Protein AF-A0AAD7UBS3-F1 (afdb_monomer)

Secondary structure (DSSP, 8-state):
------HHHHHHHHT-SSHHHHHHHHHHHHHHHHH--TTTHHHHHHHHHHHHHHHTHHHHHHHGGG---TTS---PPPHHHHHHHHHHHHHHHTT-HHHHHHHHHHHHHHHHHHHHHHHHHT----HHHHHHHHHHHHHHHTT-S--TTS-HHHHHHHHH-TTS-HHHHHHHHHHHHHHHHTTPPPPHHHHHHHHHHHHH-TTTHHHHHHHHHHHHHH--GGGTTSHHHHHHHHHHHHHHHHHHHHHHHHTTT-HHHHHHHHHHHHHHHHTSTTTSSTT-HHHHHHHHHHHHHHHHHHHHHHHTTTS--HHHHHHHHHHHHHHHHHHHHHH---SS--S--HHHHS-HHHHHHHHHHHHHHHHHHHHHHHHHHHHT---HHHHHHHHHHHHHHHHHHHHH--TT-TTSHHHHHHHHHHHHHHHHHHHTS--TTTTS-------------------

Solvent-accessible surface area (backbone atoms only — not comparable to full-atom values): 25140 Å² total; per-residue (Å²): 136,84,77,84,75,48,70,70,62,38,54,55,22,58,74,37,98,44,69,70,43,28,44,51,17,38,52,46,44,41,53,46,55,75,69,42,51,87,82,54,32,39,60,51,25,39,55,50,34,53,53,42,60,75,58,48,52,57,38,50,57,48,40,63,64,79,75,65,60,94,86,77,69,72,73,70,69,52,73,61,37,50,34,49,45,53,36,51,26,55,26,22,71,39,80,23,9,44,67,42,22,76,46,44,37,54,29,38,24,49,50,46,51,48,43,49,52,39,40,75,73,69,44,92,62,63,57,67,58,48,31,52,33,34,48,23,46,49,33,22,49,80,40,45,96,77,72,83,56,50,62,63,61,55,35,32,48,48,51,29,43,83,85,52,57,68,68,41,31,49,35,29,41,52,39,42,40,55,39,36,75,70,70,49,75,71,54,50,69,32,49,53,42,30,50,53,32,30,73,72,34,80,91,57,18,64,70,39,48,54,42,50,51,53,35,58,78,63,66,55,80,82,72,58,84,42,70,63,50,46,50,33,53,47,53,50,48,51,49,54,62,62,42,30,65,57,29,48,69,50,28,81,80,34,68,68,43,31,54,49,25,48,54,52,46,39,58,49,41,71,63,52,62,58,38,73,37,99,69,33,56,69,56,37,52,50,40,41,48,28,20,54,51,26,32,53,34,44,55,51,35,64,78,28,51,86,65,50,52,72,68,42,52,54,48,34,51,49,22,43,53,32,52,42,39,47,50,50,44,53,58,60,69,93,81,78,79,96,73,73,52,46,60,79,54,38,56,71,70,39,54,52,48,38,50,51,19,52,50,52,30,44,51,38,37,52,51,44,48,55,47,47,63,72,67,69,62,83,33,67,58,55,51,52,48,40,50,51,35,50,55,38,46,54,55,46,32,79,76,74,46,60,95,84,44,84,84,22,57,57,52,53,48,59,75,40,44,68,60,52,50,52,54,57,50,55,74,69,46,78,76,91,67,74,88,59,85,77,89,71,87,74,79,79,81,84,73,86,78,86,77,90,83,90,135

Sequence (455 aa):
MASSSSLASVIAYFDGPSDERRVAGLLLAARYLEGAGAEEAPQAAASFAQALVGSKFLERLLGSSSSFDEEEASWELSDAQRAGVSVATQLARLDGGAAISAVALRPVAGAVEAAFDARARGDDANLDDLAACLDCVLALQSGVPDVAHVHSGVLARLAADLELPEAVWTSAVEVLGAVVARGLVLGPRDVDALVAAARSALSRELPLLEIVAATFVRRTRAELASTEAQASRRAAYDAVAESIPRLLLRGGTSETARDTALRLAVVVARSGDWLARKSGAPLRLVARIAAAEARLALDEALALLDDPVDRLERRVSLCLGFLETVVDALVADDDDDAETTLAAAASPDVLLDVKAALSDASEAALAFVSEVRQSHVDSNAALDLCRDCFRFLGRVALDFDDDGHPDSIHARLANLQPFVADLMARDRRPTQDDDVPRSTTVREIDLPDSDDEDE

Nearest PDB structures (foldseek):
  1qbk-assembly1_B  TM=4.142E-01  e=6.560E-03  Homo sapiens
  3w3y-assembly1_A  TM=2.717E-01  e=1.144E-03  Saccharomyces cerevisiae S288C
  7zit-assembly1_B  TM=1.929E-01  e=3.809E-01  Homo sapiens

InterPro domains:
  IPR008709 Neurochondrin [PF05536] (18-376)

Mean predicted aligned error: 13.93 Å

Organism: NCBI:txid2483200

Foldseek 3Di:
DDPPQDLVNLLVQCVDPDLVSNLVSLVSLLVNLVPDDPVVNLVSLLSNLVSCLVSLSLLCLLQVLPPDPPPDDDLDRDPSNLSSLSSLLSSLQSPSQQSSLVRNLQSLLVSLVVLLVCVVVVHDRPLVSNLSSLSSNLSNCVRDLDQCRHPLLSLLLLCLDPPRDPSNNVSSLSSNQVSLVSQDADALVSLVSLLVSLVVDVVSNLSSLSSLLSNLLRPDPVVPPDPSVVVSSVSSLVSLLVQLVVLVVVCVPPVSSNLSSLVSLLSNLLVLVLLLDDALVSVLVLLQVLLVQLLVLLVVCLVVLQDRDPSSLSSNLSSLSSLLSNLCQQQVDDDDDDDDRSVRSHDPVSVVSNLVSLVSSLVSLLVSLVSCVVVVRPDPSSLSSNVSSCVSLVSCQVRPWDPPDCPTSVVSVVVCVVVVVVSVVVVPDDPPPPPPDPDDDPDDDDDDDDDDDDD

pLDDT: mean 74.32, std 15.67, range [26.28, 92.06]

Radius of gyration: 27.89 Å; Cα contacts (8 Å, |Δi|>4): 534; chains: 1; bounding box: 74×49×83 Å

Structure (mmCIF, N/CA/C/O backbone):
data_AF-A0AAD7UBS3-F1
#
_entry.id   AF-A0AAD7UBS3-F1
#
loop_
_atom_site.group_PDB
_atom_site.id
_atom_site.type_symbol
_atom_site.label_atom_id
_atom_site.label_alt_id
_atom_site.label_comp_id
_atom_site.label_asym_id
_atom_site.label_entity_id
_atom_site.label_seq_id
_atom_site.pdbx_PDB_ins_code
_atom_site.Cartn_x
_atom_site.Cartn_y
_atom_site.Cartn_z
_atom_site.occupancy
_atom_site.B_iso_or_equiv
_atom_site.auth_seq_id
_atom_site.auth_comp_id
_atom_site.auth_asym_id
_atom_site.auth_atom_id
_atom_site.pdbx_PDB_model_num
ATOM 1 N N . MET A 1 1 ? 6.803 16.457 -42.849 1.00 31.61 1 MET A N 1
ATOM 2 C CA . MET A 1 1 ? 5.718 15.536 -43.245 1.00 31.61 1 MET A CA 1
ATOM 3 C C . MET A 1 1 ? 6.138 14.138 -42.824 1.00 31.61 1 MET A C 1
ATOM 5 O O . MET A 1 1 ? 6.935 13.526 -43.520 1.00 31.61 1 MET A O 1
ATOM 9 N N . ALA A 1 2 ? 5.735 13.705 -41.629 1.00 33.50 2 ALA A N 1
ATOM 10 C CA . ALA A 1 2 ? 6.048 12.373 -41.119 1.00 33.50 2 ALA A CA 1
ATOM 11 C C . ALA A 1 2 ? 5.082 11.378 -41.773 1.00 33.50 2 ALA A C 1
ATOM 13 O O . ALA A 1 2 ? 3.871 11.526 -41.627 1.00 33.50 2 ALA A O 1
ATOM 14 N N . SER A 1 3 ? 5.597 10.430 -42.557 1.00 39.41 3 SER A N 1
ATOM 15 C CA . SER A 1 3 ? 4.778 9.333 -43.067 1.00 39.41 3 SER A CA 1
ATOM 16 C C . SER A 1 3 ? 4.335 8.488 -41.879 1.00 39.41 3 SER A C 1
ATOM 18 O O . SER A 1 3 ? 5.190 8.015 -41.131 1.00 39.41 3 SER A O 1
ATOM 20 N N . SER A 1 4 ? 3.031 8.292 -41.717 1.00 50.78 4 SER A N 1
ATOM 21 C CA . SER A 1 4 ? 2.464 7.302 -40.805 1.00 50.78 4 SER A CA 1
ATOM 22 C C . SER A 1 4 ? 2.992 5.917 -41.193 1.00 50.78 4 SER A C 1
ATOM 24 O O . SER A 1 4 ? 2.505 5.299 -42.143 1.00 50.78 4 SER A O 1
ATOM 26 N N . SER A 1 5 ? 4.048 5.450 -40.532 1.00 61.75 5 SER A N 1
ATOM 27 C CA . SER A 1 5 ? 4.546 4.089 -40.701 1.00 61.75 5 SER A CA 1
ATOM 28 C C . SER A 1 5 ? 3.467 3.120 -40.228 1.00 61.75 5 SER A C 1
ATOM 30 O O . SER A 1 5 ? 3.144 3.092 -39.045 1.00 61.75 5 SER A O 1
ATOM 32 N N . SER A 1 6 ? 2.884 2.354 -41.152 1.00 80.25 6 SER A N 1
ATOM 33 C CA . SER A 1 6 ? 1.891 1.319 -40.828 1.00 80.25 6 SER A CA 1
ATOM 34 C C . SER A 1 6 ? 2.440 0.317 -39.800 1.00 80.25 6 SER A C 1
ATOM 36 O O . SER A 1 6 ? 3.634 0.006 -39.831 1.00 80.25 6 SER A O 1
ATOM 38 N N . LEU A 1 7 ? 1.580 -0.245 -38.946 1.00 81.38 7 LEU A N 1
ATOM 39 C CA . LEU A 1 7 ? 1.942 -1.279 -37.964 1.00 81.38 7 LEU A CA 1
ATOM 40 C C . LEU A 1 7 ? 2.796 -2.406 -38.582 1.00 81.38 7 LEU A C 1
ATOM 42 O O . LEU A 1 7 ? 3.859 -2.746 -38.067 1.00 81.38 7 LEU A O 1
ATOM 46 N N . ALA A 1 8 ? 2.387 -2.908 -39.753 1.00 83.38 8 ALA A N 1
ATOM 47 C CA . ALA A 1 8 ? 3.111 -3.942 -40.497 1.00 83.38 8 ALA A CA 1
ATOM 48 C C . ALA A 1 8 ? 4.531 -3.510 -40.903 1.00 83.38 8 ALA A C 1
ATOM 50 O O . ALA A 1 8 ? 5.464 -4.310 -40.854 1.00 83.38 8 ALA A O 1
ATOM 51 N N . SER A 1 9 ? 4.713 -2.237 -41.273 1.00 82.94 9 SER A N 1
ATOM 52 C CA . SER A 1 9 ? 6.036 -1.716 -41.619 1.00 82.94 9 SER A CA 1
ATOM 53 C C . SER A 1 9 ? 6.964 -1.650 -40.414 1.00 82.94 9 SER A C 1
ATOM 55 O O . SER A 1 9 ? 8.136 -1.946 -40.583 1.00 82.94 9 SER A O 1
ATOM 57 N N . VAL A 1 10 ? 6.456 -1.331 -39.218 1.00 85.06 10 VAL A N 1
ATOM 58 C CA . VAL A 1 10 ? 7.259 -1.295 -37.985 1.00 85.06 10 VAL A CA 1
ATOM 59 C C . VAL A 1 10 ? 7.652 -2.709 -37.555 1.00 85.06 10 VAL A C 1
ATOM 61 O O . VAL A 1 10 ? 8.824 -2.953 -37.281 1.00 85.06 10 VAL A O 1
ATOM 64 N N . ILE A 1 11 ? 6.716 -3.665 -37.589 1.00 84.00 11 ILE A N 1
ATOM 65 C CA . ILE A 1 11 ? 6.988 -5.073 -37.247 1.00 84.00 11 ILE A CA 1
ATOM 66 C C . ILE A 1 11 ? 8.075 -5.666 -38.153 1.00 84.00 11 ILE A C 1
ATOM 68 O O . ILE A 1 11 ? 8.973 -6.348 -37.666 1.00 84.00 11 ILE A O 1
ATOM 72 N N . ALA A 1 12 ? 8.069 -5.340 -39.449 1.00 84.50 12 ALA A N 1
ATOM 73 C CA . ALA A 1 12 ? 9.081 -5.823 -40.388 1.00 84.50 12 ALA A CA 1
ATOM 74 C C . ALA A 1 12 ? 10.524 -5.411 -40.020 1.00 84.50 12 ALA A C 1
ATOM 76 O O . ALA A 1 12 ? 11.475 -6.063 -40.454 1.00 84.50 12 ALA A O 1
ATOM 77 N N . TYR A 1 13 ? 10.718 -4.353 -39.219 1.00 84.94 13 TYR A N 1
ATOM 78 C CA . TYR A 1 13 ? 12.048 -3.990 -38.717 1.00 84.94 13 TYR A CA 1
ATOM 79 C C . TYR A 1 13 ? 12.558 -4.947 -37.635 1.00 84.94 13 TYR A C 1
ATOM 81 O O . TYR A 1 13 ? 13.773 -5.1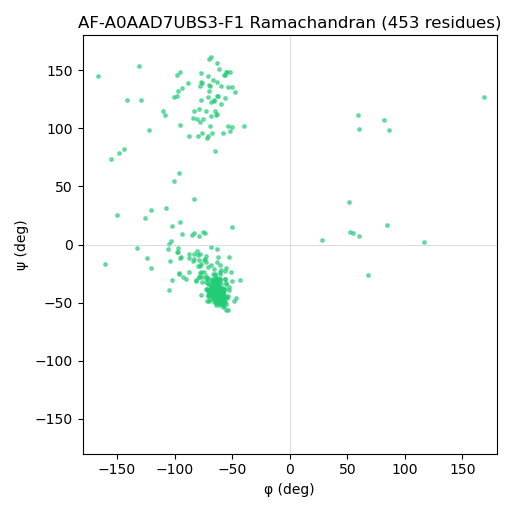34 -37.534 1.00 84.94 13 TYR A O 1
ATOM 89 N N . PHE A 1 14 ? 11.675 -5.582 -36.858 1.00 81.44 14 PHE A N 1
ATOM 90 C CA . PHE A 1 14 ? 12.070 -6.557 -35.835 1.00 81.44 14 PHE A CA 1
ATOM 91 C C . PHE A 1 14 ? 12.655 -7.838 -36.440 1.00 81.44 14 PHE A C 1
ATOM 93 O O . PHE A 1 14 ? 13.589 -8.409 -35.879 1.00 81.44 14 PHE A O 1
ATOM 100 N N . ASP A 1 15 ? 12.211 -8.206 -37.643 1.00 78.50 15 ASP A N 1
ATOM 101 C CA . ASP A 1 15 ? 12.784 -9.301 -38.439 1.00 78.50 15 ASP A CA 1
ATOM 102 C C . ASP A 1 15 ? 13.996 -8.862 -39.280 1.00 78.50 15 ASP A C 1
ATOM 104 O O . ASP A 1 15 ? 14.511 -9.607 -40.118 1.00 78.50 15 ASP A O 1
ATOM 108 N N . GLY A 1 16 ? 14.484 -7.637 -39.065 1.00 79.75 16 GLY A N 1
ATOM 109 C CA . GLY A 1 16 ? 15.631 -7.093 -39.772 1.00 79.75 16 GLY A CA 1
ATOM 110 C C . GLY A 1 16 ? 16.883 -7.980 -39.634 1.00 79.75 16 GLY A C 1
ATOM 111 O O . GLY A 1 16 ? 17.115 -8.574 -38.576 1.00 79.75 16 GLY A O 1
ATOM 112 N N . PRO A 1 17 ? 17.732 -8.052 -40.679 1.00 80.19 17 PRO A N 1
ATOM 113 C CA . PRO A 1 17 ? 18.937 -8.885 -40.679 1.00 80.19 17 PRO A CA 1
ATOM 114 C C . PRO A 1 17 ? 20.066 -8.355 -39.783 1.00 80.19 17 PRO A C 1
ATOM 116 O O . PRO A 1 17 ? 21.055 -9.057 -39.598 1.00 80.19 17 PRO A O 1
ATOM 119 N N . SER A 1 18 ? 19.953 -7.128 -39.263 1.00 84.50 18 SER A N 1
ATOM 120 C CA . SER A 1 18 ? 20.976 -6.494 -38.429 1.00 84.50 18 SER A CA 1
ATOM 121 C C . SER A 1 18 ? 20.375 -5.900 -37.159 1.00 84.50 18 SER A C 1
ATOM 123 O O . SER A 1 18 ? 19.198 -5.524 -37.138 1.00 84.50 18 SER A O 1
ATOM 125 N N . ASP A 1 19 ? 21.192 -5.792 -36.113 1.00 81.12 19 ASP A N 1
ATOM 126 C CA . ASP A 1 19 ? 20.762 -5.245 -34.829 1.00 81.12 19 ASP A CA 1
ATOM 127 C C . ASP A 1 19 ? 20.418 -3.752 -34.952 1.00 81.12 19 ASP A C 1
ATOM 129 O O . ASP A 1 19 ? 19.433 -3.317 -34.365 1.00 81.12 19 ASP A O 1
ATOM 133 N N . GLU A 1 20 ? 21.087 -2.985 -35.821 1.00 84.69 20 GLU A N 1
ATOM 134 C CA . GLU A 1 20 ? 20.738 -1.578 -36.077 1.00 84.69 20 GLU A CA 1
ATOM 135 C C . GLU A 1 20 ? 19.329 -1.433 -36.662 1.00 84.69 20 GLU A C 1
ATOM 137 O O . GLU A 1 20 ? 18.589 -0.517 -36.296 1.00 84.69 20 GLU A O 1
ATOM 142 N N . ARG A 1 21 ? 18.919 -2.352 -37.551 1.00 85.00 21 ARG A N 1
ATOM 143 C CA . ARG A 1 21 ? 17.545 -2.364 -38.076 1.00 85.00 21 ARG A CA 1
ATOM 144 C C . ARG A 1 21 ? 16.532 -2.704 -36.992 1.00 85.00 21 ARG A C 1
ATOM 146 O O . ARG A 1 21 ? 15.475 -2.082 -36.954 1.00 85.00 21 ARG A O 1
ATOM 153 N N . ARG A 1 22 ? 16.856 -3.635 -36.099 1.00 85.75 22 ARG A N 1
ATOM 154 C CA . ARG A 1 22 ? 15.969 -4.019 -34.993 1.00 85.75 22 ARG A CA 1
ATOM 155 C C . ARG A 1 22 ? 15.840 -2.905 -33.953 1.00 85.75 22 ARG A C 1
ATOM 157 O O . ARG A 1 22 ? 14.732 -2.637 -33.498 1.00 85.75 22 ARG A O 1
ATOM 164 N N . VAL A 1 23 ? 16.926 -2.183 -33.659 1.00 85.75 23 VAL A N 1
ATOM 165 C CA . VAL A 1 23 ? 16.906 -0.963 -32.828 1.00 85.75 23 VAL A CA 1
ATOM 166 C C . VAL A 1 23 ? 16.064 0.135 -33.479 1.00 85.75 23 VAL A C 1
ATOM 168 O O . VAL A 1 23 ? 15.234 0.743 -32.808 1.00 85.75 23 VAL A O 1
ATOM 171 N N . ALA A 1 24 ? 16.209 0.363 -34.788 1.00 86.12 24 ALA A N 1
ATOM 172 C CA . ALA A 1 24 ? 15.343 1.298 -35.506 1.00 86.12 24 ALA A CA 1
ATOM 173 C C . ALA A 1 24 ? 13.862 0.889 -35.404 1.00 86.12 24 ALA A C 1
ATOM 175 O O . ALA A 1 24 ? 13.005 1.748 -35.216 1.00 86.12 24 ALA A O 1
ATOM 176 N N . GLY A 1 25 ? 13.571 -0.415 -35.450 1.00 86.94 25 GLY A N 1
ATOM 177 C CA . GLY A 1 25 ? 12.243 -0.961 -35.176 1.00 86.94 25 GLY A CA 1
ATOM 178 C C . GLY A 1 25 ? 11.723 -0.604 -33.784 1.00 86.94 25 GLY A C 1
ATOM 179 O O . GLY A 1 25 ? 10.584 -0.166 -33.671 1.00 86.94 25 GLY A O 1
ATOM 180 N N . LEU A 1 26 ? 12.550 -0.720 -32.735 1.00 84.94 26 LEU A N 1
ATOM 181 C CA . LEU A 1 26 ? 12.156 -0.355 -31.365 1.00 84.94 26 LEU A CA 1
ATOM 182 C C . LEU A 1 26 ? 11.830 1.138 -31.251 1.00 84.94 26 LEU A C 1
ATOM 184 O O . LEU A 1 26 ? 10.798 1.503 -30.697 1.00 84.94 26 LEU A O 1
ATOM 188 N N . LEU A 1 27 ? 12.667 2.001 -31.831 1.00 85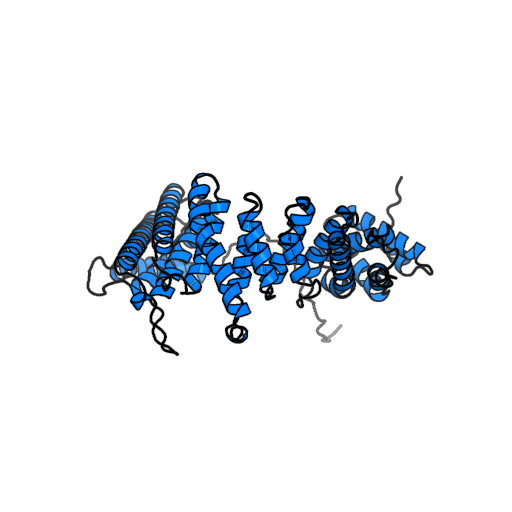.12 27 LEU A N 1
ATOM 189 C CA . LEU A 1 27 ? 12.436 3.450 -31.843 1.00 85.12 27 LEU A CA 1
ATOM 190 C C . LEU A 1 27 ? 11.151 3.825 -32.598 1.00 85.12 27 LEU A C 1
ATOM 192 O O . LEU A 1 27 ? 10.417 4.720 -32.178 1.00 85.12 27 LEU A O 1
ATOM 196 N N . LEU A 1 28 ? 10.868 3.138 -33.708 1.00 87.12 28 LEU A N 1
ATOM 197 C CA . LEU A 1 28 ? 9.630 3.321 -34.464 1.00 87.12 28 LEU A CA 1
ATOM 198 C C . LEU A 1 28 ? 8.411 2.801 -33.697 1.00 87.12 28 LEU A C 1
ATOM 200 O O . LEU A 1 28 ? 7.371 3.451 -33.732 1.00 87.12 28 LEU A O 1
ATOM 204 N N . ALA A 1 29 ? 8.534 1.678 -32.989 1.00 86.25 29 ALA A N 1
ATOM 205 C CA . ALA A 1 29 ? 7.464 1.124 -32.166 1.00 86.25 29 ALA A CA 1
ATOM 206 C C . ALA A 1 29 ? 7.119 2.037 -30.985 1.00 86.25 29 ALA A C 1
ATOM 208 O O . ALA A 1 29 ? 5.940 2.313 -30.782 1.00 86.25 29 ALA A O 1
ATOM 209 N N . ALA A 1 30 ? 8.121 2.579 -30.281 1.00 83.38 30 ALA A N 1
ATOM 210 C CA . ALA A 1 30 ? 7.906 3.562 -29.215 1.00 83.38 30 ALA A CA 1
ATOM 211 C C . ALA A 1 30 ? 7.119 4.777 -29.730 1.00 83.38 30 ALA A C 1
ATOM 213 O O . ALA A 1 30 ? 6.087 5.142 -29.176 1.00 83.38 30 ALA A O 1
ATOM 214 N N . ARG A 1 31 ? 7.541 5.351 -30.865 1.00 85.56 31 ARG A N 1
ATOM 215 C CA . ARG A 1 31 ? 6.822 6.479 -31.476 1.00 85.56 31 ARG A CA 1
ATOM 216 C C . ARG A 1 31 ? 5.430 6.120 -31.980 1.00 85.56 31 ARG A C 1
ATOM 218 O O . ARG A 1 31 ? 4.544 6.970 -31.959 1.00 85.56 31 ARG A O 1
ATOM 225 N N . TYR A 1 32 ? 5.247 4.903 -32.485 1.00 86.19 32 TYR A N 1
ATOM 226 C CA . TYR A 1 32 ? 3.942 4.434 -32.938 1.00 86.19 32 TYR A CA 1
ATOM 227 C C . TYR A 1 32 ? 2.968 4.358 -31.763 1.00 86.19 32 TYR A C 1
ATOM 229 O O . TYR A 1 32 ? 1.869 4.889 -31.856 1.00 86.19 32 TYR A O 1
ATOM 237 N N . LEU A 1 33 ? 3.381 3.736 -30.656 1.00 84.31 33 LEU A N 1
ATOM 238 C CA . LEU A 1 33 ? 2.560 3.585 -29.456 1.00 84.31 33 LEU A CA 1
ATOM 239 C C . LEU A 1 33 ? 2.253 4.934 -28.791 1.00 84.31 33 LEU A C 1
ATOM 241 O O . LEU A 1 33 ? 1.121 5.147 -28.375 1.00 84.31 33 LEU A O 1
ATOM 245 N N . GLU A 1 34 ? 3.205 5.873 -28.768 1.00 83.69 34 GLU A N 1
ATOM 246 C CA . GLU A 1 34 ? 2.974 7.250 -28.295 1.00 83.69 34 GLU A CA 1
ATOM 247 C C . GLU A 1 34 ? 1.930 8.014 -29.127 1.00 83.69 34 GLU A C 1
ATOM 249 O O . GLU A 1 34 ? 1.241 8.890 -28.606 1.00 83.69 34 GLU A O 1
ATOM 254 N N . GLY A 1 35 ? 1.832 7.714 -30.426 1.00 81.38 35 GLY A N 1
ATOM 255 C CA . GLY A 1 35 ? 0.908 8.371 -31.353 1.00 81.38 35 GLY A CA 1
ATOM 256 C C . GLY A 1 35 ? -0.401 7.619 -31.607 1.00 81.38 35 GLY A C 1
ATOM 257 O O . GLY A 1 35 ? -1.262 8.151 -32.309 1.00 81.38 35 GLY A O 1
ATOM 258 N N . ALA A 1 36 ? -0.549 6.397 -31.092 1.00 80.38 36 ALA A N 1
ATOM 259 C CA . ALA A 1 36 ? -1.713 5.553 -31.336 1.00 80.38 36 ALA A CA 1
ATOM 260 C C . ALA A 1 36 ? -2.921 6.006 -30.498 1.00 80.38 36 ALA A C 1
ATOM 262 O O . ALA A 1 36 ? -2.794 6.361 -29.327 1.00 80.38 36 ALA A O 1
ATOM 263 N N . GLY A 1 37 ? -4.115 5.974 -31.098 1.00 78.31 37 GLY A N 1
ATOM 264 C CA . GLY A 1 37 ? -5.365 6.217 -30.374 1.00 78.31 37 GLY A CA 1
ATOM 265 C C . GLY A 1 37 ? -5.691 5.090 -29.387 1.00 78.31 37 GLY A C 1
ATOM 266 O O . GLY A 1 37 ? -5.197 3.971 -29.529 1.00 78.31 37 GLY A O 1
ATOM 267 N N . ALA A 1 38 ? -6.569 5.364 -28.416 1.00 77.25 38 ALA A N 1
ATOM 268 C CA . ALA A 1 38 ? -6.930 4.417 -27.353 1.00 77.25 38 ALA A CA 1
ATOM 269 C C . ALA A 1 38 ? -7.471 3.065 -27.867 1.00 77.25 38 ALA A C 1
ATOM 271 O O . ALA A 1 38 ? -7.265 2.044 -27.221 1.00 77.25 38 ALA A O 1
ATOM 272 N N . GLU A 1 39 ? -8.121 3.045 -29.035 1.00 80.56 39 GLU A N 1
ATOM 273 C CA . GLU A 1 39 ? -8.654 1.821 -29.653 1.00 80.56 39 GLU A CA 1
ATOM 274 C C . GLU A 1 39 ? -7.588 1.015 -30.420 1.00 80.56 39 GLU A C 1
ATOM 276 O O . GLU A 1 39 ? -7.650 -0.210 -30.471 1.00 80.56 39 GLU A O 1
ATOM 281 N N . GLU A 1 40 ? -6.582 1.681 -30.996 1.00 81.38 40 GLU A N 1
ATOM 282 C CA . GLU A 1 40 ? -5.548 1.043 -31.827 1.00 81.38 40 GLU A CA 1
ATOM 283 C C . GLU A 1 40 ? -4.332 0.582 -31.009 1.00 81.38 40 GLU A C 1
ATOM 285 O O . GLU A 1 40 ? -3.666 -0.397 -31.363 1.00 81.38 40 GLU A O 1
ATOM 290 N N . ALA A 1 41 ? -4.037 1.280 -29.908 1.00 82.12 41 ALA A N 1
ATOM 291 C CA . ALA A 1 41 ? -2.859 1.037 -29.083 1.00 82.12 41 ALA A CA 1
ATOM 292 C C . ALA A 1 41 ? -2.790 -0.394 -28.505 1.00 82.12 41 ALA A C 1
ATOM 294 O O . ALA A 1 41 ? -1.719 -0.996 -28.613 1.00 82.12 41 ALA A O 1
ATOM 295 N N . PRO A 1 42 ? -3.878 -1.003 -27.983 1.00 83.81 42 PRO A N 1
ATOM 296 C CA . PRO A 1 42 ? -3.822 -2.369 -27.452 1.00 83.81 42 PRO A CA 1
ATOM 297 C C . PRO A 1 42 ? -3.513 -3.417 -28.531 1.00 83.81 42 PRO A C 1
ATOM 299 O O . PRO A 1 42 ? -2.690 -4.310 -28.330 1.00 83.81 42 PRO A O 1
ATOM 302 N N . GLN A 1 43 ? -4.115 -3.288 -29.720 1.00 84.00 43 GLN A N 1
ATOM 303 C CA . GLN A 1 43 ? -3.884 -4.222 -30.827 1.00 84.00 43 GLN A CA 1
ATOM 304 C C . GLN A 1 43 ? -2.453 -4.111 -31.377 1.00 84.00 43 GLN A C 1
ATOM 306 O O . GLN A 1 43 ? -1.805 -5.124 -31.671 1.00 84.00 43 GLN A O 1
ATOM 311 N N . ALA A 1 44 ? -1.941 -2.884 -31.498 1.00 84.69 44 ALA A N 1
ATOM 312 C CA . ALA A 1 44 ? -0.557 -2.637 -31.883 1.00 84.69 44 ALA A CA 1
ATOM 313 C C . ALA A 1 44 ? 0.424 -3.183 -30.835 1.00 84.69 44 ALA A C 1
ATOM 315 O O . ALA A 1 44 ? 1.386 -3.862 -31.199 1.00 84.69 44 ALA A O 1
ATOM 316 N N . ALA A 1 45 ? 0.147 -2.962 -29.546 1.00 85.44 45 ALA A N 1
ATOM 317 C CA . ALA A 1 45 ? 0.956 -3.467 -28.444 1.00 85.44 45 ALA A CA 1
ATOM 318 C C . ALA A 1 45 ? 1.020 -5.001 -28.438 1.00 85.44 45 ALA A C 1
ATOM 320 O O . ALA A 1 45 ? 2.114 -5.560 -28.389 1.00 85.44 45 ALA A O 1
ATOM 321 N N . ALA A 1 46 ? -0.113 -5.692 -28.590 1.00 84.81 46 ALA A N 1
ATOM 322 C CA . ALA A 1 46 ? -0.140 -7.153 -28.688 1.00 84.81 46 ALA A CA 1
ATOM 323 C C . ALA A 1 46 ? 0.700 -7.672 -29.873 1.00 84.81 46 ALA A C 1
ATOM 325 O O . ALA A 1 46 ? 1.476 -8.621 -29.731 1.00 84.81 46 ALA A O 1
ATOM 326 N N . SER A 1 47 ? 0.605 -7.007 -31.028 1.00 86.12 47 SER A N 1
ATOM 327 C CA . SER A 1 47 ? 1.350 -7.384 -32.237 1.00 86.12 47 SER A CA 1
ATOM 328 C C . SER A 1 47 ? 2.862 -7.181 -32.074 1.00 86.12 47 SER A C 1
ATOM 330 O O . SER A 1 47 ? 3.658 -8.043 -32.454 1.00 86.12 47 SER A O 1
ATOM 332 N N . PHE A 1 48 ? 3.278 -6.063 -31.473 1.00 87.81 48 PHE A N 1
ATOM 333 C CA . PHE A 1 48 ? 4.683 -5.802 -31.160 1.00 87.81 48 PHE A CA 1
ATOM 334 C C . PHE A 1 48 ? 5.224 -6.757 -30.097 1.00 87.81 48 PHE A C 1
ATOM 336 O O . PHE A 1 48 ? 6.333 -7.268 -30.254 1.00 87.81 48 PHE A O 1
ATOM 343 N N . ALA A 1 49 ? 4.439 -7.040 -29.055 1.00 86.00 49 ALA A N 1
ATOM 344 C CA . ALA A 1 49 ? 4.809 -7.975 -28.003 1.00 86.00 49 ALA A CA 1
ATOM 345 C C . ALA A 1 49 ? 5.122 -9.363 -28.581 1.00 86.00 49 ALA A C 1
ATOM 347 O O . ALA A 1 49 ? 6.195 -9.913 -28.332 1.00 86.00 49 ALA A O 1
ATOM 348 N N . GLN A 1 50 ? 4.236 -9.892 -29.429 1.00 86.06 50 GLN A N 1
ATOM 349 C CA . GLN A 1 50 ? 4.423 -11.191 -30.073 1.00 86.06 50 GLN A CA 1
ATOM 350 C C . GLN A 1 50 ? 5.684 -11.236 -30.952 1.00 86.06 50 GLN A C 1
ATOM 352 O O . GLN A 1 50 ? 6.458 -12.194 -30.874 1.00 86.06 50 GLN A O 1
ATOM 357 N N . ALA A 1 51 ? 5.922 -10.195 -31.755 1.00 85.31 51 ALA A N 1
ATOM 358 C CA . ALA A 1 51 ? 7.095 -10.117 -32.626 1.00 85.31 51 ALA A CA 1
ATOM 359 C C . ALA A 1 51 ? 8.411 -10.039 -31.827 1.00 85.31 51 ALA A C 1
ATOM 361 O O . ALA A 1 51 ? 9.382 -10.740 -32.126 1.00 85.31 51 ALA A O 1
ATOM 362 N N . LEU A 1 52 ? 8.443 -9.230 -30.765 1.00 84.44 52 LEU A N 1
ATOM 363 C CA . LEU A 1 52 ? 9.630 -9.063 -29.927 1.00 84.44 52 LEU A CA 1
ATOM 364 C C . LEU A 1 52 ? 9.968 -10.334 -29.145 1.00 84.44 52 LEU A C 1
ATOM 366 O O . LEU A 1 52 ? 11.138 -10.722 -29.115 1.00 84.44 52 LEU A O 1
ATOM 370 N N . VAL A 1 53 ? 8.963 -11.022 -28.597 1.00 83.75 53 VAL A N 1
ATOM 371 C CA . VAL A 1 53 ? 9.140 -12.313 -27.913 1.00 83.75 53 VAL A CA 1
ATOM 372 C C . VAL A 1 53 ? 9.667 -13.374 -28.883 1.00 83.75 53 VAL A C 1
ATOM 374 O O . VAL A 1 53 ? 10.636 -14.066 -28.569 1.00 83.75 53 VAL A O 1
ATOM 377 N N . GLY A 1 54 ? 9.098 -13.466 -30.090 1.00 79.31 54 GLY A N 1
ATOM 378 C CA . GLY A 1 54 ? 9.539 -14.425 -31.109 1.00 79.31 54 GLY A CA 1
ATOM 379 C C . GLY A 1 54 ? 10.988 -14.216 -31.567 1.00 79.31 54 GLY A C 1
ATOM 380 O O . GLY A 1 54 ? 11.707 -15.183 -31.816 1.00 79.31 54 GLY A O 1
ATOM 381 N N . SER A 1 55 ? 11.443 -12.962 -31.631 1.00 80.19 55 SER A N 1
ATOM 382 C CA . SER A 1 55 ? 12.792 -12.619 -32.105 1.00 80.19 55 SER A CA 1
ATOM 383 C C . SER A 1 55 ? 13.912 -12.821 -31.072 1.00 80.19 55 SER A C 1
ATOM 385 O O . SER A 1 55 ? 15.086 -12.828 -31.452 1.00 80.19 55 SER A O 1
ATOM 387 N N . LYS A 1 56 ? 13.583 -12.918 -29.771 1.00 81.62 56 LYS A N 1
ATOM 388 C CA . LYS A 1 56 ? 14.528 -12.850 -28.628 1.00 81.62 56 LYS A CA 1
ATOM 389 C C . LYS A 1 56 ? 15.454 -11.623 -28.628 1.00 81.62 56 LYS A C 1
ATOM 391 O O . LYS A 1 56 ? 16.421 -11.556 -27.868 1.00 81.62 56 LYS A O 1
ATOM 396 N N . PHE A 1 57 ? 15.189 -10.643 -29.492 1.00 85.00 57 PHE A N 1
ATOM 397 C CA . PHE A 1 57 ? 16.046 -9.479 -29.663 1.00 85.00 57 PHE A CA 1
ATOM 398 C C . PHE A 1 57 ? 16.046 -8.613 -28.408 1.00 85.00 57 PHE A C 1
ATOM 400 O O . PHE A 1 57 ? 17.114 -8.238 -27.939 1.00 85.00 57 PHE A O 1
ATOM 407 N N . LEU A 1 58 ? 14.858 -8.355 -27.855 1.00 84.38 58 LEU A N 1
ATOM 408 C CA . LEU A 1 58 ? 14.681 -7.528 -26.666 1.00 84.38 58 LEU A CA 1
ATOM 409 C C . LEU A 1 58 ? 15.379 -8.136 -25.440 1.00 84.38 58 LEU A C 1
ATOM 411 O O . LEU A 1 58 ? 16.086 -7.422 -24.738 1.00 84.38 58 LEU A O 1
ATOM 415 N N . GLU A 1 59 ? 15.258 -9.453 -25.238 1.00 85.38 59 GLU A N 1
ATOM 416 C CA . GLU A 1 59 ? 15.959 -10.186 -24.169 1.00 85.38 59 GLU A CA 1
ATOM 417 C C . GLU A 1 59 ? 17.471 -9.969 -24.247 1.00 85.38 59 GLU A C 1
ATOM 419 O O . GLU A 1 59 ? 18.113 -9.578 -23.277 1.00 85.38 59 GLU A O 1
ATOM 424 N N . ARG A 1 60 ? 18.035 -10.185 -25.442 1.00 86.75 60 ARG A N 1
ATOM 425 C CA . ARG A 1 60 ? 19.471 -10.067 -25.693 1.00 86.75 60 ARG A CA 1
ATOM 426 C C . ARG A 1 60 ? 19.949 -8.622 -25.582 1.00 86.75 60 ARG A C 1
ATOM 428 O O . ARG A 1 60 ? 21.027 -8.403 -25.051 1.00 86.75 60 ARG A O 1
ATOM 435 N N . LEU A 1 61 ? 19.170 -7.660 -26.075 1.00 86.50 61 LEU A N 1
ATOM 436 C CA . LEU A 1 61 ? 19.502 -6.235 -26.024 1.00 86.50 61 LEU A CA 1
ATOM 437 C C . LEU A 1 61 ? 19.539 -5.714 -24.585 1.00 86.50 61 LEU A C 1
ATOM 439 O O . LEU A 1 61 ? 20.441 -4.968 -24.215 1.00 86.50 61 LEU A O 1
ATOM 443 N N . LEU A 1 62 ? 18.556 -6.098 -23.772 1.00 83.50 62 LEU A N 1
ATOM 444 C CA . LEU A 1 62 ? 18.503 -5.685 -22.374 1.00 83.50 62 LEU A CA 1
ATOM 445 C C . LEU A 1 62 ? 19.506 -6.476 -21.520 1.00 83.50 62 LEU A C 1
ATOM 447 O O . LEU A 1 62 ? 20.054 -5.934 -20.569 1.00 83.50 62 LEU A O 1
ATOM 451 N N . GLY A 1 63 ? 19.773 -7.740 -21.869 1.00 76.31 63 GLY A N 1
ATOM 452 C CA . GLY A 1 63 ? 20.695 -8.621 -21.147 1.00 76.31 63 GLY A CA 1
ATOM 453 C C . GLY A 1 63 ? 22.172 -8.468 -21.522 1.00 76.31 63 GLY A C 1
ATOM 454 O O . GLY A 1 63 ? 23.028 -8.948 -20.786 1.00 76.31 63 GLY A O 1
ATOM 455 N N . SER A 1 64 ? 22.510 -7.794 -22.629 1.00 68.81 64 SER A N 1
ATOM 456 C CA . SER A 1 64 ? 23.902 -7.621 -23.081 1.00 68.81 64 SER A CA 1
ATOM 457 C C . SER A 1 64 ? 24.751 -6.724 -22.179 1.00 68.81 64 SER A C 1
ATOM 459 O O . SER A 1 64 ? 25.937 -6.561 -22.439 1.00 68.81 64 SER A O 1
ATOM 461 N N . SER A 1 65 ? 24.172 -6.154 -21.121 1.00 54.47 65 SER A N 1
ATOM 462 C CA . SER A 1 65 ? 24.932 -5.515 -20.051 1.00 54.47 65 SER A CA 1
ATOM 463 C C . SER A 1 65 ? 25.764 -6.531 -19.259 1.00 54.47 65 SER A C 1
ATOM 465 O O . SER A 1 65 ? 26.814 -6.174 -18.756 1.00 54.47 65 SER A O 1
ATOM 467 N N . SER A 1 66 ? 25.403 -7.820 -19.210 1.00 43.81 66 SER A N 1
ATOM 468 C CA . SER A 1 66 ? 26.039 -8.801 -18.312 1.00 43.81 66 SER A CA 1
ATOM 469 C C . SER A 1 66 ? 27.457 -9.273 -18.691 1.00 43.81 66 SER A C 1
ATOM 471 O O . SER A 1 66 ? 27.942 -10.235 -18.095 1.00 43.81 66 SER A O 1
ATOM 473 N N . SER A 1 67 ? 28.133 -8.657 -19.668 1.00 39.50 67 SER A N 1
ATOM 474 C CA . SER A 1 67 ? 29.571 -8.862 -19.923 1.00 39.50 67 SER A CA 1
ATOM 475 C C . SER A 1 67 ? 30.387 -7.705 -19.342 1.00 39.50 67 SER A C 1
ATOM 477 O O . SER A 1 67 ? 31.120 -7.023 -20.058 1.00 39.50 67 SER A O 1
ATOM 479 N N . PHE A 1 68 ? 30.196 -7.440 -18.052 1.00 46.69 68 PHE A N 1
ATOM 480 C CA . PHE A 1 68 ? 30.940 -6.424 -17.321 1.00 46.69 68 PHE A CA 1
ATOM 481 C C . PHE A 1 68 ? 32.314 -6.982 -16.932 1.00 46.69 68 PHE A C 1
ATOM 483 O O . PHE A 1 68 ? 32.455 -7.639 -15.903 1.00 46.69 68 PHE A O 1
ATOM 490 N N . ASP A 1 69 ? 33.324 -6.735 -17.768 1.00 41.56 69 ASP A N 1
ATOM 491 C CA . ASP A 1 69 ? 34.713 -6.748 -17.307 1.00 41.56 69 ASP A CA 1
ATOM 492 C C . ASP A 1 69 ? 34.870 -5.631 -16.257 1.00 41.56 69 ASP A C 1
ATOM 494 O O . ASP A 1 69 ? 34.477 -4.483 -16.479 1.00 41.56 69 ASP A O 1
ATOM 498 N N . GLU A 1 70 ? 35.400 -5.990 -15.086 1.00 46.38 70 GLU A N 1
ATOM 499 C CA . GLU A 1 70 ? 35.342 -5.227 -13.827 1.00 46.38 70 GLU A CA 1
ATOM 500 C C . GLU A 1 70 ? 36.046 -3.851 -13.839 1.00 46.38 70 GLU A C 1
ATOM 502 O O . GLU A 1 70 ? 35.956 -3.123 -12.851 1.00 46.38 70 GLU A O 1
ATOM 507 N N . GLU A 1 71 ? 36.722 -3.455 -14.922 1.00 45.00 71 GLU A N 1
ATOM 508 C CA . GLU A 1 71 ? 37.615 -2.283 -14.926 1.00 45.00 71 GLU A CA 1
ATOM 509 C C . GLU A 1 71 ? 37.059 -1.019 -15.614 1.00 45.00 71 GLU A C 1
ATOM 511 O O . GLU A 1 71 ? 37.594 0.060 -15.373 1.00 45.00 71 GLU A O 1
ATOM 516 N N . GLU A 1 72 ? 35.978 -1.085 -16.406 1.00 48.44 72 GLU A N 1
ATOM 517 C CA . GLU A 1 72 ? 35.483 0.094 -17.162 1.00 48.44 72 GLU A CA 1
ATOM 518 C C . GLU A 1 72 ? 33.957 0.107 -17.408 1.00 48.44 72 GLU A C 1
ATOM 520 O O . GLU A 1 72 ? 33.448 0.709 -18.355 1.00 48.44 72 GLU A O 1
ATOM 525 N N . ALA A 1 73 ? 33.198 -0.572 -16.548 1.00 49.34 73 ALA A N 1
ATOM 526 C CA . ALA A 1 73 ? 31.745 -0.661 -16.644 1.00 49.34 73 ALA A CA 1
ATOM 527 C C . ALA A 1 73 ? 31.057 0.671 -16.280 1.00 49.34 73 ALA A C 1
ATOM 529 O O . ALA A 1 73 ? 30.713 0.905 -15.121 1.00 49.34 73 ALA A O 1
ATOM 530 N N . SER A 1 74 ? 30.812 1.527 -17.277 1.00 58.91 74 SER A N 1
ATOM 531 C CA . SER A 1 74 ? 29.735 2.518 -17.183 1.00 58.91 74 SER A CA 1
ATOM 532 C C . SER A 1 74 ? 28.410 1.762 -17.154 1.00 58.91 74 SER A C 1
ATOM 534 O O . SER A 1 74 ? 28.125 0.955 -18.040 1.00 58.91 74 SER A O 1
ATOM 536 N N . TRP A 1 75 ? 27.615 1.982 -16.114 1.00 70.62 75 TRP A N 1
ATOM 537 C CA . TRP A 1 75 ? 26.303 1.355 -15.978 1.00 70.62 75 TRP A CA 1
ATOM 538 C C . TRP A 1 75 ? 25.239 2.037 -16.856 1.00 70.62 75 TRP A C 1
ATOM 540 O O . TRP A 1 75 ? 24.126 1.528 -16.967 1.00 70.62 75 TRP A O 1
ATOM 550 N N . GLU A 1 76 ? 25.567 3.172 -17.482 1.00 78.81 76 GLU A N 1
ATOM 551 C CA . GLU A 1 76 ? 24.654 3.921 -18.343 1.00 78.81 76 GLU A CA 1
ATOM 552 C C . GLU A 1 76 ? 24.051 3.038 -19.437 1.00 78.81 76 GLU A C 1
ATOM 554 O O . GLU A 1 76 ? 24.743 2.274 -20.119 1.00 78.81 76 GLU A O 1
ATOM 559 N N . LEU A 1 77 ? 22.743 3.180 -19.647 1.00 81.75 77 LEU A N 1
ATOM 560 C CA . LEU A 1 77 ? 22.079 2.474 -20.728 1.00 81.75 77 LEU A CA 1
ATOM 561 C C . LEU A 1 77 ? 22.535 3.059 -22.065 1.00 81.75 77 LEU A C 1
ATOM 563 O O . LEU A 1 77 ? 22.549 4.272 -22.271 1.00 81.75 77 LEU A O 1
ATOM 567 N N . SER A 1 78 ? 22.833 2.197 -23.032 1.00 85.75 78 SER A N 1
ATOM 568 C CA . SER A 1 78 ? 22.941 2.643 -24.423 1.00 85.75 78 SER A CA 1
ATOM 569 C C . SER A 1 78 ? 21.593 3.179 -24.924 1.00 85.75 78 SER A C 1
ATOM 571 O O . SER A 1 78 ? 20.531 2.757 -24.462 1.00 85.75 78 SER A O 1
ATOM 573 N N . ASP A 1 79 ? 21.598 4.043 -25.941 1.00 84.44 79 ASP A N 1
ATOM 574 C CA . ASP A 1 79 ? 20.355 4.555 -26.548 1.00 84.44 79 ASP A CA 1
ATOM 575 C C . ASP A 1 79 ? 19.424 3.432 -27.034 1.00 84.44 79 ASP A C 1
ATOM 577 O O . ASP A 1 79 ? 18.199 3.538 -26.958 1.00 84.44 79 ASP A O 1
ATOM 581 N N . ALA A 1 80 ? 20.007 2.320 -27.490 1.00 84.12 80 ALA A N 1
ATOM 582 C CA . ALA A 1 80 ? 19.264 1.130 -27.877 1.00 84.12 80 ALA A CA 1
ATOM 583 C C . ALA A 1 80 ? 18.571 0.468 -26.673 1.00 84.12 80 ALA A C 1
ATOM 585 O O . ALA A 1 80 ? 17.403 0.094 -26.770 1.00 84.12 80 ALA A O 1
ATOM 586 N N . GLN A 1 81 ? 19.254 0.362 -25.531 1.00 87.88 81 GLN A N 1
ATOM 587 C CA . GLN A 1 81 ? 18.665 -0.156 -24.294 1.00 87.88 81 GLN A CA 1
ATOM 588 C C . GLN A 1 81 ? 17.597 0.785 -23.736 1.00 87.88 81 GLN A C 1
ATOM 590 O O . GLN A 1 81 ? 16.534 0.301 -23.366 1.00 87.88 81 GLN A O 1
ATOM 595 N N . ARG A 1 82 ? 17.804 2.109 -23.765 1.00 88.94 82 ARG A N 1
ATOM 596 C CA . ARG A 1 82 ? 16.770 3.093 -23.388 1.00 88.94 82 ARG A CA 1
ATOM 597 C C . ARG A 1 82 ? 15.505 2.929 -24.227 1.00 88.94 82 ARG A C 1
ATOM 599 O O . ARG A 1 82 ? 14.399 2.903 -23.689 1.00 88.94 82 ARG A O 1
ATOM 606 N N . ALA A 1 83 ? 15.661 2.752 -25.540 1.00 86.25 83 ALA A N 1
ATOM 607 C CA . ALA A 1 83 ? 14.542 2.460 -26.432 1.00 86.25 83 ALA A CA 1
ATOM 608 C C . ALA A 1 83 ? 13.864 1.126 -26.081 1.00 86.25 83 ALA A C 1
ATOM 610 O O . ALA A 1 83 ? 12.638 1.054 -26.043 1.00 86.25 83 ALA A O 1
ATOM 611 N N . GLY A 1 84 ? 14.647 0.086 -25.778 1.00 89.56 84 GLY A N 1
ATOM 612 C CA . GLY A 1 84 ? 14.140 -1.211 -25.328 1.00 89.56 84 GLY A CA 1
ATOM 613 C C . GLY A 1 84 ? 13.335 -1.129 -24.028 1.00 89.56 84 GLY A C 1
ATOM 614 O O . GLY A 1 84 ? 12.234 -1.672 -23.971 1.00 89.56 84 GLY A O 1
ATOM 615 N N . VAL A 1 85 ? 13.841 -0.411 -23.020 1.00 90.81 85 VAL A N 1
ATOM 616 C CA . VAL A 1 85 ? 13.161 -0.164 -21.738 1.00 90.81 85 VAL A CA 1
ATOM 617 C C . VAL A 1 85 ? 11.860 0.604 -21.967 1.00 90.81 85 VAL A C 1
ATOM 619 O O . VAL A 1 85 ? 10.817 0.174 -21.486 1.00 90.81 85 VAL A O 1
ATOM 622 N N . SER A 1 86 ? 11.892 1.680 -22.761 1.00 90.44 86 SER A N 1
ATOM 623 C CA . SER A 1 86 ? 10.703 2.480 -23.092 1.00 90.44 86 SER A CA 1
ATOM 624 C C . SER A 1 86 ? 9.609 1.644 -23.767 1.00 90.44 86 SER A C 1
ATOM 626 O O . SER A 1 86 ? 8.462 1.637 -23.316 1.00 90.44 86 SER A O 1
ATOM 628 N N . VAL A 1 87 ? 9.969 0.863 -24.796 1.00 89.19 87 VAL A N 1
ATOM 629 C CA . VAL A 1 87 ? 9.030 -0.037 -25.483 1.00 89.19 87 VAL A CA 1
ATOM 630 C C . VAL A 1 87 ? 8.480 -1.085 -24.516 1.00 89.19 87 VAL A C 1
ATOM 632 O O . VAL A 1 87 ? 7.269 -1.286 -24.476 1.00 89.19 87 VAL A O 1
ATOM 635 N N . ALA A 1 88 ? 9.326 -1.724 -23.702 1.00 89.56 88 ALA A N 1
ATOM 636 C CA . ALA A 1 88 ? 8.878 -2.720 -22.729 1.00 89.56 88 ALA A CA 1
ATOM 637 C C . ALA A 1 88 ? 7.865 -2.137 -21.727 1.00 89.56 88 ALA A C 1
ATOM 639 O O . ALA A 1 88 ? 6.821 -2.747 -21.498 1.00 89.56 88 ALA A O 1
ATOM 640 N N . THR A 1 89 ? 8.117 -0.934 -21.200 1.00 89.69 89 THR A N 1
ATOM 641 C CA . THR A 1 89 ? 7.201 -0.228 -20.290 1.00 89.69 89 THR A CA 1
ATOM 642 C C . THR A 1 89 ? 5.851 0.053 -20.947 1.00 89.69 89 THR A C 1
ATOM 644 O O . THR A 1 89 ? 4.806 -0.197 -20.348 1.00 89.69 89 THR A O 1
ATOM 647 N N . GLN A 1 90 ? 5.849 0.566 -22.181 1.00 88.19 90 GLN A N 1
ATOM 648 C CA . GLN A 1 90 ? 4.613 0.885 -22.903 1.00 88.19 90 GLN A CA 1
ATOM 649 C C . GLN A 1 90 ? 3.795 -0.376 -23.209 1.00 88.19 90 GLN A C 1
ATOM 651 O O . GLN A 1 90 ? 2.586 -0.393 -22.988 1.00 88.19 90 GLN A O 1
ATOM 656 N N . LEU A 1 91 ? 4.452 -1.453 -23.648 1.00 87.75 91 LEU A N 1
ATOM 657 C CA . LEU A 1 91 ? 3.797 -2.735 -23.916 1.00 87.75 91 LEU A CA 1
ATOM 658 C C . LEU A 1 91 ? 3.200 -3.358 -22.650 1.00 87.75 91 LEU A C 1
ATOM 660 O O . LEU A 1 91 ? 2.106 -3.917 -22.701 1.00 87.75 91 LEU A O 1
ATOM 664 N N . ALA A 1 92 ? 3.889 -3.229 -21.514 1.00 85.88 92 ALA A N 1
ATOM 665 C CA . ALA A 1 92 ? 3.410 -3.732 -20.232 1.00 85.88 92 ALA A CA 1
ATOM 666 C C . ALA A 1 92 ? 2.154 -3.002 -19.726 1.00 85.88 92 ALA A C 1
ATOM 668 O O . ALA A 1 92 ? 1.296 -3.624 -19.110 1.00 85.88 92 ALA A O 1
ATOM 669 N N . ARG A 1 93 ? 2.016 -1.702 -20.020 1.00 84.94 93 ARG A N 1
ATOM 670 C CA . ARG A 1 93 ? 0.857 -0.885 -19.616 1.00 84.94 93 ARG A CA 1
ATOM 671 C C . ARG A 1 93 ? -0.395 -1.097 -20.477 1.00 84.94 93 ARG A C 1
ATOM 673 O O . ARG A 1 93 ? -1.476 -0.713 -20.049 1.00 84.94 93 ARG A O 1
ATOM 680 N N . LEU A 1 94 ? -0.259 -1.666 -21.675 1.00 80.38 94 LEU A N 1
ATOM 681 C CA . LEU A 1 94 ? -1.328 -1.785 -22.680 1.00 80.38 94 LEU A CA 1
ATOM 682 C C . LEU A 1 94 ? -1.864 -3.226 -22.828 1.00 80.38 94 LEU A C 1
ATOM 684 O O . LEU A 1 94 ? -2.240 -3.627 -23.927 1.00 80.38 94 LEU A O 1
ATOM 688 N N . ASP A 1 95 ? -1.853 -4.022 -21.753 1.00 66.06 95 ASP A N 1
ATOM 689 C CA . ASP A 1 95 ? -2.333 -5.421 -21.707 1.00 66.06 95 ASP A CA 1
ATOM 690 C C . ASP A 1 95 ? -1.633 -6.430 -22.650 1.00 66.06 95 ASP A C 1
ATOM 692 O O . ASP A 1 95 ? -1.974 -7.611 -22.677 1.00 66.06 95 ASP A O 1
ATOM 696 N N . GLY A 1 96 ? -0.548 -6.043 -23.333 1.00 58.91 96 GLY A N 1
ATOM 697 C CA . GLY A 1 96 ? 0.404 -6.974 -23.971 1.00 58.91 96 GLY A CA 1
ATOM 698 C C . GLY A 1 96 ? 1.402 -7.610 -22.984 1.00 58.91 96 GLY A C 1
ATOM 699 O O . GLY A 1 96 ? 2.371 -8.257 -23.393 1.00 58.91 96 GLY A O 1
ATOM 700 N N . GLY A 1 97 ? 1.200 -7.376 -21.682 1.00 63.50 97 GLY A N 1
ATOM 701 C CA . GLY A 1 97 ? 2.248 -7.370 -20.665 1.00 63.50 97 GLY A CA 1
ATOM 702 C C . GLY A 1 97 ? 2.840 -8.726 -20.308 1.00 63.50 97 GLY A C 1
ATOM 703 O O . GLY A 1 97 ? 4.055 -8.828 -20.243 1.00 63.50 97 GLY A O 1
ATOM 704 N N . ALA A 1 98 ? 2.046 -9.789 -20.145 1.00 71.25 98 ALA A N 1
ATOM 705 C CA . ALA A 1 98 ? 2.558 -11.054 -19.592 1.00 71.25 98 ALA A CA 1
ATOM 706 C C . ALA A 1 98 ? 3.726 -11.659 -20.402 1.00 71.25 98 ALA A C 1
ATOM 708 O O . ALA A 1 98 ? 4.724 -12.106 -19.833 1.00 71.25 98 ALA A O 1
ATOM 709 N N . ALA A 1 99 ? 3.633 -11.630 -21.736 1.00 75.81 99 ALA A N 1
ATOM 710 C CA . ALA A 1 99 ? 4.662 -12.188 -22.612 1.00 75.81 99 ALA A CA 1
ATOM 711 C C . ALA A 1 99 ? 5.941 -11.334 -22.630 1.00 75.81 99 ALA A C 1
ATOM 713 O O . ALA A 1 99 ? 7.045 -11.874 -22.633 1.00 75.81 99 ALA A O 1
ATOM 714 N N . ILE A 1 100 ? 5.804 -10.005 -22.599 1.00 82.81 100 ILE A N 1
ATOM 715 C CA . ILE A 1 100 ? 6.951 -9.091 -22.541 1.00 82.81 100 ILE A CA 1
ATOM 716 C C . ILE A 1 100 ? 7.600 -9.111 -21.160 1.00 82.81 100 ILE A C 1
ATOM 718 O O . ILE A 1 100 ? 8.825 -9.137 -21.071 1.00 82.81 100 ILE A O 1
ATOM 722 N N . SER A 1 101 ? 6.813 -9.198 -20.091 1.00 81.06 101 SER A N 1
ATOM 723 C CA . SER A 1 101 ? 7.305 -9.338 -18.724 1.00 81.06 101 SER A CA 1
ATOM 724 C C . SER A 1 101 ? 8.178 -10.576 -18.546 1.00 81.06 101 SER A C 1
ATOM 726 O O . SER A 1 101 ? 9.235 -10.474 -17.930 1.00 81.06 101 SER A O 1
ATOM 728 N N . ALA A 1 102 ? 7.820 -11.712 -19.154 1.00 78.69 102 ALA A N 1
ATOM 729 C CA . ALA A 1 102 ? 8.643 -12.925 -19.113 1.00 78.69 102 ALA A CA 1
ATOM 730 C C . ALA A 1 102 ? 10.045 -12.746 -19.734 1.00 78.69 102 ALA A C 1
ATOM 732 O O . ALA A 1 102 ? 10.967 -13.482 -19.390 1.00 78.69 102 ALA A O 1
ATOM 733 N N . VAL A 1 103 ? 10.211 -11.775 -20.636 1.00 82.56 103 VAL A N 1
ATOM 734 C CA . VAL A 1 103 ? 11.445 -11.560 -21.405 1.00 82.56 103 VAL A CA 1
ATOM 735 C C . VAL A 1 103 ? 12.251 -10.361 -20.894 1.00 82.56 103 VAL A C 1
ATOM 737 O O . VAL A 1 103 ? 13.478 -10.408 -20.854 1.00 82.56 103 VAL A O 1
ATOM 740 N N . ALA A 1 104 ? 11.581 -9.278 -20.501 1.00 86.06 104 ALA A N 1
ATOM 741 C CA . ALA A 1 104 ? 12.219 -8.012 -20.148 1.00 86.06 104 ALA A CA 1
ATOM 742 C C . ALA A 1 104 ? 12.445 -7.836 -18.639 1.00 86.06 104 ALA A C 1
ATOM 744 O O . ALA A 1 104 ? 13.371 -7.125 -18.255 1.00 86.06 104 ALA A O 1
ATOM 745 N N . LEU A 1 105 ? 11.660 -8.491 -17.772 1.00 85.25 105 LEU A N 1
ATOM 746 C CA . LEU A 1 105 ? 11.715 -8.229 -16.328 1.00 85.25 105 LEU A CA 1
ATOM 747 C C . LEU A 1 105 ? 13.090 -8.544 -15.730 1.00 85.25 105 LEU A C 1
ATOM 749 O O . LEU A 1 105 ? 13.635 -7.726 -14.996 1.00 85.25 105 LEU A O 1
ATOM 753 N N . ARG A 1 106 ? 13.671 -9.705 -16.059 1.00 84.69 106 ARG A N 1
ATOM 754 C CA . ARG A 1 106 ? 14.971 -10.119 -15.511 1.00 84.69 106 ARG A CA 1
ATOM 755 C C . ARG A 1 106 ? 16.122 -9.209 -15.965 1.00 84.69 106 ARG A C 1
ATOM 757 O O . ARG A 1 106 ? 16.867 -8.761 -15.097 1.00 84.69 106 ARG A O 1
ATOM 764 N N . PRO A 1 107 ? 16.291 -8.906 -17.265 1.00 84.81 107 PRO A N 1
ATOM 765 C CA . PRO A 1 107 ? 17.330 -7.975 -17.696 1.00 84.81 107 PRO A CA 1
ATOM 766 C C . PRO A 1 107 ? 17.201 -6.569 -17.099 1.00 84.81 107 PRO A C 1
ATOM 768 O O . PRO A 1 107 ? 18.195 -6.004 -16.653 1.00 84.81 107 PRO A O 1
ATOM 771 N N . VAL A 1 108 ? 15.984 -6.014 -17.044 1.00 87.38 108 VAL A N 1
ATOM 772 C CA . VAL A 1 108 ? 15.755 -4.670 -16.487 1.00 87.38 108 VAL A CA 1
ATOM 773 C C . VAL A 1 108 ? 16.006 -4.658 -14.979 1.00 87.38 108 VAL A C 1
ATOM 775 O O . VAL A 1 108 ? 16.631 -3.732 -14.472 1.00 87.38 108 VAL A O 1
ATOM 778 N N . ALA A 1 109 ? 15.604 -5.712 -14.264 1.00 84.50 109 ALA A N 1
ATOM 779 C CA . ALA A 1 109 ? 15.938 -5.877 -12.854 1.00 84.50 109 ALA A CA 1
ATOM 780 C C . ALA A 1 109 ? 17.457 -5.915 -12.614 1.00 84.50 109 ALA A C 1
ATOM 782 O O . ALA A 1 109 ? 17.951 -5.223 -11.728 1.00 84.50 109 ALA A O 1
ATOM 783 N N . GLY A 1 110 ? 18.205 -6.645 -13.447 1.00 82.44 110 GLY A N 1
ATOM 784 C CA . GLY A 1 110 ? 19.669 -6.669 -13.385 1.00 82.44 110 GLY A CA 1
ATOM 785 C C . GLY A 1 110 ? 20.311 -5.302 -13.653 1.00 82.44 110 GLY A C 1
ATOM 786 O O . GLY A 1 110 ? 21.320 -4.972 -13.037 1.00 82.44 110 GLY A O 1
ATOM 787 N N . ALA A 1 111 ? 19.713 -4.473 -14.515 1.00 83.00 111 ALA A N 1
ATOM 788 C CA . ALA A 1 111 ? 20.169 -3.099 -14.732 1.00 83.00 111 ALA A CA 1
ATOM 789 C C . ALA A 1 111 ? 19.960 -2.208 -13.491 1.00 83.00 111 ALA A C 1
ATOM 791 O O . ALA A 1 111 ? 20.829 -1.396 -13.176 1.00 83.00 111 ALA A O 1
ATOM 792 N N . VAL A 1 112 ? 18.859 -2.393 -12.748 1.00 85.94 112 VAL A N 1
ATOM 793 C CA . VAL A 1 112 ? 18.635 -1.714 -11.455 1.00 85.94 112 VAL A CA 1
ATOM 794 C C . VAL A 1 112 ? 19.702 -2.116 -10.433 1.00 85.94 112 VAL A C 1
ATOM 796 O O . VAL A 1 112 ? 20.244 -1.252 -9.745 1.00 85.94 112 VAL A O 1
ATOM 799 N N . GLU A 1 113 ? 20.031 -3.407 -10.344 1.00 84.06 113 GLU A N 1
ATOM 800 C CA . GLU A 1 113 ? 21.071 -3.910 -9.435 1.00 84.06 113 GLU A CA 1
ATOM 801 C C . GLU A 1 113 ? 22.457 -3.367 -9.798 1.00 84.06 113 GLU A C 1
ATOM 803 O O . GLU A 1 113 ? 23.157 -2.853 -8.930 1.00 84.06 113 GLU A O 1
ATOM 808 N N . ALA A 1 114 ? 22.818 -3.375 -11.084 1.00 80.75 114 ALA A N 1
ATOM 809 C CA . ALA A 1 114 ? 24.088 -2.827 -11.555 1.00 80.75 114 ALA A CA 1
ATOM 810 C C . ALA A 1 114 ? 24.213 -1.317 -11.281 1.00 80.75 114 ALA A C 1
ATOM 812 O O . ALA A 1 114 ? 25.261 -0.853 -10.832 1.00 80.75 114 ALA A O 1
ATOM 813 N N . ALA A 1 115 ? 23.141 -0.549 -11.501 1.00 82.19 115 ALA A N 1
ATOM 814 C CA . ALA A 1 115 ? 23.102 0.878 -11.185 1.00 82.19 115 ALA A CA 1
ATOM 815 C C . ALA A 1 115 ? 23.241 1.137 -9.675 1.00 82.19 115 ALA A C 1
ATOM 817 O O . ALA A 1 115 ? 23.932 2.069 -9.256 1.00 82.19 115 ALA A O 1
ATOM 818 N N . PHE A 1 116 ? 22.612 0.298 -8.845 1.00 83.38 116 PHE A N 1
ATOM 819 C CA . PHE A 1 116 ? 22.755 0.361 -7.394 1.00 83.38 116 PHE A CA 1
ATOM 820 C C . PHE A 1 116 ? 24.190 0.056 -6.944 1.00 83.38 116 PHE A C 1
ATOM 822 O O . PHE A 1 116 ? 24.744 0.801 -6.135 1.00 83.38 116 PHE A O 1
ATOM 829 N N . ASP A 1 117 ? 24.809 -0.995 -7.481 1.00 82.75 117 ASP A N 1
ATOM 830 C CA . ASP A 1 117 ? 26.183 -1.374 -7.146 1.00 82.75 117 ASP A CA 1
ATOM 831 C C . ASP A 1 117 ? 27.190 -0.300 -7.581 1.00 82.75 117 ASP A C 1
ATOM 833 O O . ASP A 1 117 ? 28.081 0.056 -6.807 1.00 82.75 117 ASP A O 1
ATOM 837 N N . ALA A 1 118 ? 27.014 0.287 -8.770 1.00 79.62 118 ALA A N 1
ATOM 838 C CA . ALA A 1 118 ? 27.820 1.416 -9.235 1.00 79.62 118 ALA A CA 1
ATOM 839 C C . ALA A 1 118 ? 27.712 2.614 -8.275 1.00 79.62 118 ALA A C 1
ATOM 841 O O . ALA A 1 118 ? 28.722 3.141 -7.801 1.00 79.62 118 ALA A O 1
ATOM 842 N N . ARG A 1 119 ? 26.486 2.977 -7.877 1.00 81.69 119 ARG A N 1
ATOM 843 C CA . ARG A 1 119 ? 26.252 4.033 -6.884 1.00 81.69 119 ARG A CA 1
ATOM 844 C C . ARG A 1 119 ? 26.897 3.710 -5.534 1.00 81.69 119 ARG A C 1
ATOM 846 O O . ARG A 1 119 ? 27.477 4.596 -4.911 1.00 81.69 119 ARG A O 1
ATOM 853 N N . ALA A 1 120 ? 26.840 2.459 -5.081 1.00 80.94 120 ALA A N 1
ATOM 854 C CA . ALA A 1 120 ? 27.460 2.036 -3.826 1.00 80.94 120 ALA A CA 1
ATOM 855 C C . ALA A 1 120 ? 28.998 2.150 -3.845 1.00 80.94 120 ALA A C 1
ATOM 857 O O . ALA A 1 120 ? 29.605 2.344 -2.789 1.00 80.94 120 ALA A O 1
ATOM 858 N N . ARG A 1 121 ? 29.631 2.072 -5.025 1.00 82.25 121 ARG A N 1
ATOM 859 C CA . ARG A 1 121 ? 31.068 2.348 -5.221 1.00 82.25 121 ARG A CA 1
ATOM 860 C C . ARG A 1 121 ? 31.399 3.843 -5.308 1.00 82.25 121 ARG A C 1
ATOM 862 O O . ARG A 1 121 ? 32.574 4.196 -5.252 1.00 82.25 121 ARG A O 1
ATOM 869 N N . GLY A 1 122 ? 30.386 4.708 -5.378 1.00 77.81 122 GLY A N 1
ATOM 870 C CA . GLY A 1 122 ? 30.544 6.148 -5.569 1.00 77.81 122 GLY A CA 1
ATOM 871 C C . GLY A 1 122 ? 30.698 6.561 -7.033 1.00 77.81 122 GLY A C 1
ATOM 872 O O . GLY A 1 122 ? 31.151 7.675 -7.285 1.00 77.81 122 GLY A O 1
ATOM 873 N N . ASP A 1 123 ? 30.341 5.685 -7.978 1.00 79.88 123 ASP A N 1
ATOM 874 C CA . ASP A 1 123 ? 30.327 6.018 -9.402 1.00 79.88 123 ASP A CA 1
ATOM 875 C C . ASP A 1 123 ? 29.163 6.976 -9.699 1.00 79.88 123 ASP A C 1
ATOM 877 O O . ASP A 1 123 ? 28.086 6.872 -9.094 1.00 79.88 123 ASP A O 1
ATOM 881 N N . ASP A 1 124 ? 29.365 7.901 -10.644 1.00 70.75 124 ASP A N 1
ATOM 882 C CA . ASP A 1 124 ? 28.317 8.834 -11.049 1.00 70.75 124 ASP A CA 1
ATOM 883 C C . ASP A 1 124 ? 27.160 8.060 -11.671 1.00 70.75 124 ASP A C 1
ATOM 885 O O . ASP A 1 124 ? 27.230 7.438 -12.734 1.00 70.75 124 ASP A O 1
ATOM 889 N N . ALA A 1 125 ? 26.069 8.076 -10.924 1.00 71.12 125 ALA A N 1
ATOM 890 C CA . ALA A 1 125 ? 24.868 7.395 -11.286 1.00 71.12 125 ALA A CA 1
ATOM 891 C C . ALA A 1 125 ? 24.028 8.256 -12.258 1.00 71.12 125 ALA A C 1
ATOM 893 O O . ALA A 1 125 ? 23.510 9.280 -11.831 1.00 71.12 125 ALA A O 1
ATOM 894 N N . ASN A 1 126 ? 23.816 7.852 -13.523 1.00 84.12 126 ASN A N 1
ATOM 895 C CA . ASN A 1 126 ? 22.736 8.378 -14.371 1.00 84.12 126 ASN A CA 1
ATOM 896 C C . ASN A 1 126 ? 21.326 8.033 -13.839 1.00 84.12 126 ASN A C 1
ATOM 898 O O . ASN A 1 126 ? 20.640 7.125 -14.304 1.00 84.12 126 ASN A O 1
ATOM 902 N N . LEU A 1 127 ? 20.866 8.806 -12.863 1.00 86.19 127 LEU A N 1
ATOM 903 C CA . LEU A 1 127 ? 19.603 8.599 -12.150 1.00 86.19 127 LEU A CA 1
ATOM 904 C C . LEU A 1 127 ? 18.356 8.542 -13.053 1.00 86.19 127 LEU A C 1
ATOM 906 O O . LEU A 1 127 ? 17.374 7.914 -12.656 1.00 86.19 127 LEU A O 1
ATOM 910 N N . ASP A 1 128 ? 18.400 9.113 -14.260 1.00 87.81 128 ASP A N 1
ATOM 911 C CA . ASP A 1 128 ? 17.299 9.031 -15.228 1.00 87.81 128 ASP A CA 1
ATOM 912 C C . ASP A 1 128 ? 17.144 7.605 -15.785 1.00 87.81 128 ASP A C 1
ATOM 914 O O . ASP A 1 128 ? 16.028 7.091 -15.888 1.00 87.81 128 ASP A O 1
ATOM 918 N N . ASP A 1 129 ? 18.261 6.927 -16.073 1.00 87.50 129 ASP A N 1
ATOM 919 C CA . ASP A 1 129 ? 18.265 5.533 -16.531 1.00 87.50 129 ASP A CA 1
ATOM 920 C C . ASP A 1 129 ? 17.784 4.583 -15.414 1.00 87.50 129 ASP A C 1
ATOM 922 O O . ASP A 1 129 ? 17.048 3.627 -15.675 1.00 87.50 129 ASP A O 1
ATOM 926 N N . LEU A 1 130 ? 18.140 4.868 -14.154 1.00 88.44 130 LEU A N 1
ATOM 927 C CA . LEU A 1 130 ? 17.646 4.118 -12.992 1.00 88.44 130 LEU A CA 1
ATOM 928 C C . LEU A 1 130 ? 16.134 4.309 -12.794 1.00 88.44 130 LEU A C 1
ATOM 930 O O . LEU A 1 130 ? 15.426 3.322 -12.589 1.00 88.44 130 LEU A O 1
ATOM 934 N N . ALA A 1 131 ? 15.629 5.544 -12.886 1.00 89.31 131 ALA A N 1
ATOM 935 C CA . ALA A 1 131 ? 14.193 5.822 -12.811 1.00 89.31 131 ALA A CA 1
ATOM 936 C C . ALA A 1 131 ? 13.423 5.078 -13.913 1.00 89.31 131 ALA A C 1
ATOM 938 O O . ALA A 1 131 ? 12.454 4.378 -13.625 1.00 89.31 131 ALA A O 1
ATOM 939 N N . ALA A 1 132 ? 13.901 5.150 -15.160 1.00 89.56 132 ALA A N 1
ATOM 940 C CA . ALA A 1 132 ? 13.278 4.465 -16.289 1.00 89.56 132 ALA A CA 1
ATOM 941 C C . ALA A 1 132 ? 13.245 2.938 -16.103 1.00 89.56 132 ALA A C 1
ATOM 943 O O . ALA A 1 132 ? 12.240 2.296 -16.418 1.00 89.56 132 ALA A O 1
ATOM 944 N N . CYS A 1 133 ? 14.318 2.348 -15.564 1.00 89.81 133 CYS A N 1
ATOM 945 C CA . CYS A 1 133 ? 14.356 0.924 -15.239 1.00 89.81 133 CYS A CA 1
ATOM 946 C C . CYS A 1 133 ? 13.376 0.553 -14.118 1.00 89.81 133 CYS A C 1
ATOM 948 O O . CYS A 1 133 ? 12.675 -0.449 -14.246 1.00 89.81 133 CYS A O 1
ATOM 950 N N . LEU A 1 134 ? 13.284 1.343 -13.042 1.00 89.38 134 LEU A N 1
ATOM 951 C CA . LEU A 1 134 ? 12.337 1.096 -11.947 1.00 89.38 134 LEU A CA 1
ATOM 952 C C . LEU A 1 134 ? 10.879 1.187 -12.422 1.00 89.38 134 LEU A C 1
ATOM 954 O O . LEU A 1 134 ? 10.083 0.298 -12.120 1.00 89.38 134 LEU A O 1
ATOM 958 N N . ASP A 1 135 ? 10.550 2.190 -13.235 1.00 89.06 135 ASP A N 1
ATOM 959 C CA . ASP A 1 135 ? 9.220 2.341 -13.838 1.00 89.06 135 ASP A CA 1
ATOM 960 C C . ASP A 1 135 ? 8.873 1.166 -14.760 1.00 89.06 135 ASP A C 1
ATOM 962 O O . ASP A 1 135 ? 7.732 0.695 -14.796 1.00 89.06 135 ASP A O 1
ATOM 966 N N . CYS A 1 136 ? 9.867 0.678 -15.504 1.00 89.44 136 CYS A N 1
ATOM 967 C CA . CYS A 1 136 ? 9.734 -0.498 -16.351 1.00 89.44 136 CYS A CA 1
ATOM 968 C C . CYS A 1 136 ? 9.488 -1.757 -15.512 1.00 89.44 136 CYS A C 1
ATOM 970 O O . CYS A 1 136 ? 8.556 -2.505 -15.800 1.00 89.44 136 CYS A O 1
ATOM 972 N N . VAL A 1 137 ? 10.238 -1.963 -14.422 1.00 88.06 137 VAL A N 1
ATOM 973 C CA . VAL A 1 137 ? 9.994 -3.064 -13.475 1.00 88.06 137 VAL A CA 1
ATOM 974 C C . VAL A 1 137 ? 8.573 -2.996 -12.920 1.00 88.06 137 VAL A C 1
ATOM 976 O O . VAL A 1 137 ? 7.870 -4.007 -12.954 1.00 88.06 137 VAL A O 1
ATOM 979 N N . LEU A 1 138 ? 8.122 -1.826 -12.461 1.00 85.75 138 LEU A N 1
ATOM 980 C CA . LEU A 1 138 ? 6.775 -1.646 -11.917 1.00 85.75 138 LEU A CA 1
ATOM 981 C C . LEU A 1 138 ? 5.694 -2.012 -12.943 1.00 85.75 138 LEU A C 1
ATOM 983 O O . LEU A 1 138 ? 4.753 -2.743 -12.628 1.00 85.75 138 LEU A O 1
ATOM 987 N N . ALA A 1 139 ? 5.853 -1.553 -14.188 1.00 86.38 139 ALA A N 1
ATOM 988 C CA . ALA A 1 139 ? 4.923 -1.855 -15.269 1.00 86.38 139 ALA A CA 1
ATOM 989 C C . ALA A 1 139 ? 4.904 -3.353 -15.612 1.00 86.38 139 ALA A C 1
ATOM 991 O O . ALA A 1 139 ? 3.832 -3.929 -15.779 1.00 86.38 139 ALA A O 1
ATOM 992 N N . LEU A 1 140 ? 6.073 -3.998 -15.677 1.00 83.94 140 LEU A N 1
ATOM 993 C CA . LEU A 1 140 ? 6.208 -5.413 -16.036 1.00 83.94 140 LEU A CA 1
ATOM 994 C C . LEU A 1 140 ? 5.697 -6.353 -14.936 1.00 83.94 140 LEU A C 1
ATOM 996 O O . LEU A 1 140 ? 5.194 -7.439 -15.238 1.00 83.94 140 LEU A O 1
ATOM 1000 N N . GLN A 1 141 ? 5.792 -5.958 -13.665 1.00 76.75 141 GLN A N 1
ATOM 1001 C CA . GLN A 1 141 ? 5.345 -6.782 -12.543 1.00 76.75 141 GLN A CA 1
ATOM 1002 C C . GLN A 1 141 ? 3.840 -7.077 -12.589 1.00 76.75 141 GLN A C 1
ATOM 1004 O O . GLN A 1 141 ? 3.429 -8.140 -12.130 1.00 76.75 141 GLN A O 1
ATOM 1009 N N . SER A 1 142 ? 2.992 -6.211 -13.149 1.00 66.75 142 SER A N 1
ATOM 1010 C CA . SER A 1 142 ? 1.541 -6.460 -13.262 1.00 66.75 142 SER A CA 1
ATOM 1011 C C . SER A 1 142 ? 1.199 -7.770 -13.999 1.00 66.75 142 SER A C 1
ATOM 1013 O O . SER A 1 142 ? 0.212 -8.415 -13.655 1.00 66.75 142 SER A O 1
ATOM 1015 N N . GLY A 1 143 ? 2.050 -8.202 -14.939 1.00 59.09 143 GLY A N 1
ATOM 1016 C CA . GLY A 1 143 ? 1.812 -9.350 -15.819 1.00 59.09 143 GLY A CA 1
ATOM 1017 C C . GLY A 1 143 ? 2.443 -10.684 -15.403 1.00 59.09 143 GLY A C 1
ATOM 1018 O O . GLY A 1 143 ? 2.241 -11.669 -16.110 1.00 59.09 143 GLY A O 1
ATOM 1019 N N . VAL A 1 144 ? 3.219 -10.752 -14.309 1.00 60.25 144 VAL A N 1
ATOM 1020 C CA . VAL A 1 144 ? 3.910 -11.991 -13.884 1.00 60.25 144 VAL A CA 1
ATOM 1021 C C . VAL A 1 144 ? 3.625 -12.299 -12.408 1.00 60.25 144 VAL A C 1
ATOM 1023 O O . VAL A 1 144 ? 3.891 -11.455 -11.548 1.00 60.25 144 VAL A O 1
ATOM 1026 N N . PRO A 1 145 ? 3.108 -13.505 -12.090 1.00 53.81 145 PRO A N 1
ATOM 1027 C CA . PRO A 1 145 ? 2.785 -13.902 -10.720 1.00 53.81 145 PRO A CA 1
ATOM 1028 C C . PRO A 1 145 ? 4.015 -14.205 -9.846 1.00 53.81 145 PRO A C 1
ATOM 1030 O O . PRO A 1 145 ? 3.867 -14.289 -8.631 1.00 53.81 145 PRO A O 1
ATOM 1033 N N . ASP A 1 146 ? 5.215 -14.331 -10.427 1.00 56.59 146 ASP A N 1
ATOM 1034 C CA . ASP A 1 146 ? 6.456 -14.668 -9.714 1.00 56.59 146 ASP A CA 1
ATOM 1035 C C . ASP A 1 146 ? 7.409 -13.456 -9.612 1.00 56.59 146 ASP A C 1
ATOM 1037 O O . ASP A 1 146 ? 7.920 -12.933 -10.605 1.00 56.59 146 ASP A O 1
ATOM 1041 N N . VAL A 1 147 ? 7.591 -12.940 -8.396 1.00 52.41 147 VAL A N 1
ATOM 1042 C CA . VAL A 1 147 ? 7.866 -11.505 -8.150 1.00 52.41 147 VAL A CA 1
ATOM 1043 C C . VAL A 1 147 ? 9.323 -11.207 -7.770 1.00 52.41 147 VAL A C 1
ATOM 1045 O O . VAL A 1 147 ? 9.724 -10.052 -7.662 1.00 52.41 147 VAL A O 1
ATOM 1048 N N . ALA A 1 148 ? 10.171 -12.218 -7.617 1.00 54.00 148 ALA A N 1
ATOM 1049 C CA . ALA A 1 148 ? 11.522 -12.039 -7.081 1.00 54.00 148 ALA A CA 1
ATOM 1050 C C . ALA A 1 148 ? 12.596 -11.901 -8.177 1.00 54.00 148 ALA A C 1
ATOM 1052 O O . ALA A 1 148 ? 13.493 -12.734 -8.272 1.00 54.00 148 ALA A O 1
ATOM 1053 N N . HIS A 1 149 ? 12.500 -10.869 -9.021 1.00 61.53 149 HIS A N 1
ATOM 1054 C CA . HIS A 1 149 ? 13.511 -10.624 -10.064 1.00 61.53 149 HIS A CA 1
ATOM 1055 C C . HIS A 1 149 ? 14.501 -9.507 -9.718 1.00 61.53 149 HIS A C 1
ATOM 1057 O O . HIS A 1 149 ? 15.648 -9.599 -10.138 1.00 61.53 149 HIS A O 1
ATOM 1063 N N . VAL A 1 150 ? 14.086 -8.499 -8.940 1.00 59.34 150 VAL A N 1
ATOM 1064 C CA . VAL A 1 150 ? 15.007 -7.540 -8.305 1.00 59.34 150 VAL A CA 1
ATOM 1065 C C . VAL A 1 150 ? 15.252 -8.003 -6.876 1.00 59.34 150 VAL A C 1
ATOM 1067 O O . VAL A 1 150 ? 14.292 -8.282 -6.147 1.00 59.34 150 VAL A O 1
ATOM 1070 N N . HIS A 1 151 ? 16.512 -8.056 -6.449 1.00 72.81 151 HIS A N 1
ATOM 1071 C CA . HIS A 1 151 ? 16.855 -8.394 -5.079 1.00 72.81 151 HIS A CA 1
ATOM 1072 C C . HIS A 1 151 ? 16.219 -7.386 -4.112 1.00 72.81 151 HIS A C 1
ATOM 1074 O O . HIS A 1 151 ? 16.481 -6.184 -4.149 1.00 72.81 151 HIS A O 1
ATOM 1080 N N . SER A 1 152 ? 15.389 -7.881 -3.200 1.00 70.50 152 SER A N 1
ATOM 1081 C CA . SER A 1 152 ? 14.632 -7.059 -2.252 1.00 70.50 152 SER A CA 1
ATOM 1082 C C . SER A 1 152 ? 15.491 -6.117 -1.412 1.00 70.50 152 SER A C 1
ATOM 1084 O O . SER A 1 152 ? 15.092 -4.987 -1.138 1.00 70.50 152 SER A O 1
ATOM 1086 N N . GLY A 1 153 ? 16.703 -6.557 -1.067 1.00 76.69 153 GLY A N 1
ATOM 1087 C CA . GLY A 1 153 ? 17.686 -5.727 -0.377 1.00 76.69 153 GLY A CA 1
ATOM 1088 C C . GLY A 1 153 ? 18.185 -4.531 -1.197 1.00 76.69 153 GLY A C 1
ATOM 1089 O O . GLY A 1 153 ? 18.499 -3.499 -0.615 1.00 76.69 153 GLY A O 1
ATOM 1090 N N . VAL A 1 154 ? 18.215 -4.614 -2.532 1.00 81.94 154 VAL A N 1
ATOM 1091 C CA . VAL A 1 154 ? 18.562 -3.470 -3.396 1.00 81.94 154 VAL A CA 1
ATOM 1092 C C . VAL A 1 154 ? 17.448 -2.429 -3.348 1.00 81.94 154 VAL A C 1
ATOM 1094 O O . VAL A 1 154 ? 17.707 -1.263 -3.063 1.00 81.94 154 VAL A O 1
ATOM 1097 N N . LEU A 1 155 ? 16.194 -2.859 -3.511 1.00 82.44 155 LEU A N 1
ATOM 1098 C CA . LEU A 1 155 ? 15.031 -1.972 -3.424 1.00 82.44 155 LEU A CA 1
ATOM 1099 C C . LEU A 1 155 ? 14.892 -1.326 -2.042 1.00 82.44 155 LEU A C 1
ATOM 1101 O O . LEU A 1 155 ? 14.624 -0.133 -1.948 1.00 82.44 155 LEU A O 1
ATOM 1105 N N . ALA A 1 156 ? 15.119 -2.082 -0.965 1.00 81.38 156 ALA A N 1
ATOM 1106 C CA . ALA A 1 156 ? 15.070 -1.546 0.391 1.00 81.38 156 ALA A CA 1
ATOM 1107 C C . ALA A 1 156 ? 16.170 -0.510 0.656 1.00 81.38 156 ALA A C 1
ATOM 1109 O O . ALA A 1 156 ? 15.913 0.503 1.303 1.00 81.38 156 ALA A O 1
ATOM 1110 N N . ARG A 1 157 ? 17.383 -0.726 0.132 1.00 86.75 157 ARG A N 1
ATOM 1111 C CA . ARG A 1 157 ? 18.479 0.246 0.248 1.00 86.75 157 ARG A CA 1
ATOM 1112 C C . ARG A 1 157 ? 18.241 1.490 -0.597 1.00 86.75 157 ARG A C 1
ATOM 1114 O O . ARG A 1 157 ? 18.506 2.578 -0.105 1.00 86.75 157 ARG A O 1
ATOM 1121 N N . LEU A 1 158 ? 17.698 1.348 -1.807 1.00 84.81 158 LEU A N 1
ATOM 1122 C CA . LEU A 1 158 ? 17.264 2.486 -2.624 1.00 84.81 158 LEU A CA 1
ATOM 1123 C C . LEU A 1 158 ? 16.167 3.286 -1.909 1.00 84.81 158 LEU A C 1
ATOM 1125 O O . LEU A 1 158 ? 16.282 4.494 -1.760 1.00 84.81 158 LEU A O 1
ATOM 1129 N N . ALA A 1 159 ? 15.140 2.623 -1.380 1.00 84.31 159 ALA A N 1
ATOM 1130 C CA . ALA A 1 159 ? 14.071 3.286 -0.634 1.00 84.31 159 ALA A CA 1
ATOM 1131 C C . ALA A 1 159 ? 14.572 3.972 0.656 1.00 84.31 159 ALA A C 1
ATOM 1133 O O . ALA A 1 159 ? 13.999 4.979 1.083 1.00 84.31 159 ALA A O 1
ATOM 1134 N N . ALA A 1 160 ? 15.642 3.451 1.266 1.00 85.75 160 ALA A N 1
ATOM 1135 C CA . ALA A 1 160 ? 16.293 4.040 2.434 1.00 85.75 160 ALA A CA 1
ATOM 1136 C C . ALA A 1 160 ? 17.303 5.158 2.098 1.00 85.75 160 ALA A C 1
ATOM 1138 O O . ALA A 1 160 ? 17.719 5.884 3.005 1.00 85.75 160 ALA A O 1
ATOM 1139 N N . ASP A 1 161 ? 17.692 5.320 0.830 1.00 87.62 161 ASP A N 1
ATOM 1140 C CA . ASP A 1 161 ? 18.624 6.357 0.390 1.00 87.62 161 ASP A CA 1
ATOM 1141 C C . ASP A 1 161 ? 17.910 7.716 0.294 1.00 87.62 161 ASP A C 1
ATOM 1143 O O . ASP A 1 161 ? 17.120 8.007 -0.610 1.00 87.62 161 ASP A O 1
ATOM 1147 N N . LEU A 1 162 ? 18.195 8.572 1.275 1.00 81.81 162 LEU A N 1
ATOM 1148 C CA . LEU A 1 162 ? 17.602 9.901 1.394 1.00 81.81 162 LEU A CA 1
ATOM 1149 C C . LEU A 1 162 ? 18.169 10.907 0.386 1.00 81.81 162 LEU A C 1
ATOM 1151 O O . LEU A 1 162 ? 17.579 11.971 0.208 1.00 81.81 162 LEU A O 1
ATOM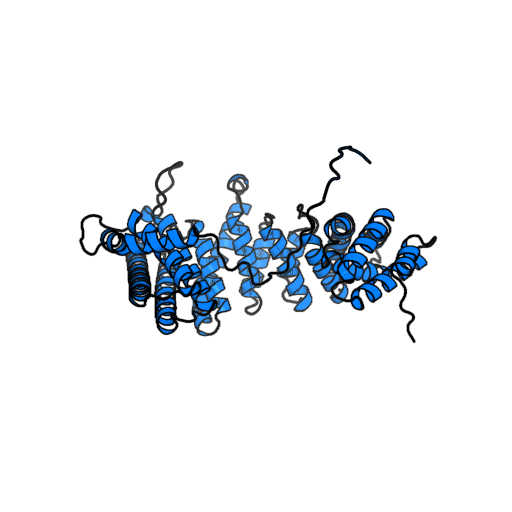 1155 N N . GLU A 1 163 ? 19.282 10.588 -0.274 1.00 87.06 163 GLU A N 1
ATOM 1156 C CA . GLU A 1 163 ? 19.933 11.461 -1.252 1.00 87.06 163 GLU A CA 1
ATOM 1157 C C . GLU A 1 163 ? 19.374 11.274 -2.668 1.00 87.06 163 GLU A C 1
ATOM 1159 O O . GLU A 1 163 ? 19.687 12.058 -3.566 1.00 87.06 163 GLU A O 1
ATOM 1164 N N . LEU A 1 164 ? 18.524 10.263 -2.886 1.00 86.75 164 LEU A N 1
ATOM 1165 C CA . LEU A 1 164 ? 17.906 10.040 -4.188 1.00 86.75 164 LEU A CA 1
ATOM 1166 C C . LEU A 1 164 ? 16.926 11.166 -4.565 1.00 86.75 164 LEU A C 1
ATOM 1168 O O . LEU A 1 164 ? 16.136 11.615 -3.719 1.00 86.75 164 LEU A O 1
ATOM 1172 N N . PRO A 1 165 ? 16.900 11.568 -5.852 1.00 90.06 165 PRO A N 1
ATOM 1173 C CA . PRO A 1 165 ? 15.846 12.400 -6.409 1.00 90.06 165 PRO A CA 1
ATOM 1174 C C . PRO A 1 165 ? 14.472 11.783 -6.173 1.00 90.06 165 PRO A C 1
ATOM 1176 O O . PRO A 1 165 ? 14.311 10.563 -6.182 1.00 90.06 165 PRO A O 1
ATOM 1179 N N . GLU A 1 166 ? 13.465 12.639 -6.013 1.00 87.81 166 GLU A N 1
ATOM 1180 C CA . GLU A 1 166 ? 12.111 12.213 -5.650 1.00 87.81 166 GLU A CA 1
ATOM 1181 C C . GLU A 1 166 ? 11.501 11.217 -6.643 1.00 87.81 166 GLU A C 1
ATOM 1183 O O . GLU A 1 166 ? 10.846 10.272 -6.218 1.00 87.81 166 GLU A O 1
ATOM 1188 N N . ALA A 1 167 ? 11.760 11.382 -7.945 1.00 86.00 167 ALA A N 1
ATOM 1189 C CA . ALA A 1 167 ? 11.263 10.469 -8.975 1.00 86.00 167 ALA A C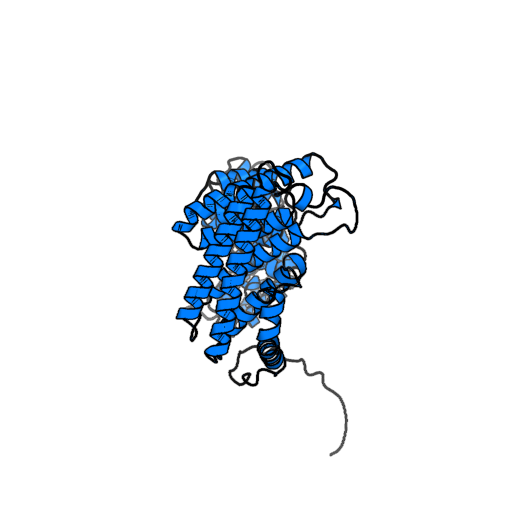A 1
ATOM 1190 C C . ALA A 1 167 ? 11.806 9.043 -8.783 1.00 86.00 167 ALA A C 1
ATOM 1192 O O . ALA A 1 167 ? 11.032 8.101 -8.660 1.00 86.00 167 ALA A O 1
ATOM 1193 N N . VAL A 1 168 ? 13.130 8.900 -8.655 1.00 87.62 168 VAL A N 1
ATOM 1194 C CA . VAL A 1 168 ? 13.791 7.602 -8.431 1.00 87.62 168 VAL A CA 1
ATOM 1195 C C . VAL A 1 168 ? 13.322 6.974 -7.123 1.00 87.62 168 VAL A C 1
ATOM 1197 O O . VAL A 1 168 ? 13.027 5.781 -7.070 1.00 87.62 168 VAL A O 1
ATOM 1200 N N . TRP A 1 169 ? 13.256 7.780 -6.060 1.00 91.25 169 TRP A N 1
ATOM 1201 C CA . TRP A 1 169 ? 12.824 7.314 -4.749 1.00 91.25 169 TRP A CA 1
ATOM 1202 C C . TRP A 1 169 ? 11.376 6.807 -4.779 1.00 91.25 169 TRP A C 1
ATOM 1204 O O . TRP A 1 169 ? 11.105 5.725 -4.262 1.00 91.25 169 TRP A O 1
ATOM 1214 N N . THR A 1 170 ? 10.470 7.538 -5.435 1.00 88.94 170 THR A N 1
ATOM 1215 C CA . THR A 1 170 ? 9.057 7.152 -5.572 1.00 88.94 170 THR A CA 1
ATOM 1216 C C . THR A 1 170 ? 8.932 5.813 -6.291 1.00 88.94 170 THR A C 1
ATOM 1218 O O . THR A 1 170 ? 8.340 4.888 -5.738 1.00 88.94 170 THR A O 1
ATOM 1221 N N . SER A 1 171 ? 9.575 5.651 -7.453 1.00 87.56 171 SER A N 1
ATOM 1222 C CA . SER A 1 171 ? 9.537 4.389 -8.201 1.00 87.56 171 SER A CA 1
ATOM 1223 C C . SER A 1 171 ? 10.145 3.230 -7.399 1.00 87.56 171 SER A C 1
ATOM 1225 O O . SER A 1 171 ? 9.602 2.127 -7.393 1.00 87.56 171 SER A O 1
ATOM 1227 N N . ALA A 1 172 ? 11.237 3.460 -6.658 1.00 88.81 172 ALA A N 1
ATOM 1228 C CA . ALA A 1 172 ? 11.839 2.434 -5.803 1.00 88.81 172 ALA A CA 1
ATOM 1229 C C . ALA A 1 172 ? 10.893 1.983 -4.676 1.00 88.81 172 ALA A C 1
ATOM 1231 O O . ALA A 1 172 ? 10.775 0.785 -4.410 1.00 88.81 172 ALA A O 1
ATOM 1232 N N . VAL A 1 173 ? 10.202 2.927 -4.032 1.00 89.25 173 VAL A N 1
ATOM 1233 C CA . VAL A 1 173 ? 9.219 2.662 -2.972 1.00 89.25 173 VAL A CA 1
ATOM 1234 C C . VAL A 1 173 ? 7.986 1.948 -3.519 1.00 89.25 173 VAL A C 1
ATOM 1236 O O . VAL A 1 173 ? 7.523 0.995 -2.898 1.00 89.25 173 VAL A O 1
ATOM 1239 N N . GLU A 1 174 ? 7.476 2.350 -4.682 1.00 87.69 174 GLU A N 1
ATOM 1240 C CA . GLU A 1 174 ? 6.331 1.698 -5.325 1.00 87.69 174 GLU A CA 1
ATOM 1241 C C . GLU A 1 174 ? 6.647 0.251 -5.712 1.00 87.69 174 GLU A C 1
ATOM 1243 O O . GLU A 1 174 ? 5.878 -0.657 -5.385 1.00 87.69 174 GLU A O 1
ATOM 1248 N N . VAL A 1 175 ? 7.812 0.008 -6.327 1.00 86.19 175 VAL A N 1
ATOM 1249 C CA . VAL A 1 175 ? 8.269 -1.349 -6.658 1.00 86.19 175 VAL A CA 1
ATOM 1250 C C . VAL A 1 175 ? 8.449 -2.175 -5.384 1.00 86.19 175 VAL A C 1
ATOM 1252 O O . VAL A 1 175 ? 7.958 -3.301 -5.304 1.00 86.19 175 VAL A O 1
ATOM 1255 N N . LEU A 1 176 ? 9.104 -1.629 -4.355 1.00 87.00 176 LEU A N 1
ATOM 1256 C CA . LEU A 1 176 ? 9.282 -2.317 -3.075 1.00 87.00 176 LEU A CA 1
ATOM 1257 C C . LEU A 1 176 ? 7.935 -2.662 -2.422 1.00 87.00 176 LEU A C 1
ATOM 1259 O O . LEU A 1 176 ? 7.737 -3.792 -1.976 1.00 87.00 176 LEU A O 1
ATOM 1263 N N . GLY A 1 177 ? 6.996 -1.715 -2.402 1.00 84.88 177 GLY A N 1
ATOM 1264 C CA . GLY A 1 177 ? 5.649 -1.901 -1.873 1.00 84.88 177 GLY A CA 1
ATOM 1265 C C . GLY A 1 177 ? 4.873 -2.979 -2.624 1.00 84.88 177 GLY A C 1
ATOM 1266 O O . GLY A 1 177 ? 4.292 -3.859 -1.988 1.00 84.88 177 GLY A O 1
ATOM 1267 N N . ALA A 1 178 ? 4.922 -2.980 -3.958 1.00 81.75 178 ALA A N 1
ATOM 1268 C CA . ALA A 1 178 ? 4.293 -4.002 -4.791 1.00 81.75 178 ALA A CA 1
ATOM 1269 C C . ALA A 1 178 ? 4.881 -5.398 -4.528 1.00 81.75 178 ALA A C 1
ATOM 1271 O O . ALA A 1 178 ? 4.144 -6.376 -4.383 1.00 81.75 178 ALA A O 1
ATOM 1272 N N . VAL A 1 179 ? 6.205 -5.491 -4.404 1.00 79.50 179 VAL A N 1
ATOM 1273 C CA . VAL A 1 179 ? 6.911 -6.748 -4.134 1.00 79.50 179 VAL A CA 1
ATOM 1274 C C . VAL A 1 179 ? 6.559 -7.291 -2.739 1.00 79.50 179 VAL A C 1
ATOM 1276 O O . VAL A 1 179 ? 6.208 -8.467 -2.600 1.00 79.50 179 VAL A O 1
ATOM 1279 N N . VAL A 1 180 ? 6.547 -6.439 -1.707 1.00 79.88 180 VAL A N 1
ATOM 1280 C CA . VAL A 1 180 ? 6.131 -6.816 -0.342 1.00 79.88 180 VAL A CA 1
ATOM 1281 C C . VAL A 1 180 ? 4.646 -7.210 -0.299 1.00 79.88 180 VAL A C 1
ATOM 1283 O O . VAL A 1 180 ? 4.286 -8.235 0.290 1.00 79.88 180 VAL A O 1
ATOM 1286 N N . ALA A 1 181 ? 3.774 -6.476 -0.999 1.00 77.00 181 ALA A N 1
ATOM 1287 C CA . ALA A 1 181 ? 2.347 -6.787 -1.120 1.00 77.00 181 ALA A CA 1
ATOM 1288 C C . ALA A 1 181 ? 2.065 -8.122 -1.831 1.00 77.00 181 ALA A C 1
ATOM 1290 O O . ALA A 1 181 ? 0.966 -8.670 -1.709 1.00 77.00 181 ALA A O 1
ATOM 1291 N N . ARG A 1 182 ? 3.046 -8.711 -2.516 1.00 74.38 182 ARG A N 1
ATOM 1292 C CA . ARG A 1 182 ? 2.920 -10.024 -3.165 1.00 74.38 182 ARG A CA 1
ATOM 1293 C C . ARG A 1 182 ? 3.599 -11.172 -2.426 1.00 74.38 182 ARG A C 1
ATOM 1295 O O . ARG A 1 182 ? 3.506 -12.307 -2.867 1.00 74.38 182 ARG A O 1
ATOM 1302 N N . GLY A 1 183 ? 4.173 -10.916 -1.251 1.00 68.50 183 GLY A N 1
ATOM 1303 C CA . GLY A 1 183 ? 4.580 -11.977 -0.320 1.00 68.50 183 GLY A CA 1
ATOM 1304 C C . GLY A 1 183 ? 6.070 -12.042 -0.066 1.00 68.50 183 GLY A C 1
ATOM 1305 O O . GLY A 1 183 ? 6.509 -12.896 0.695 1.00 68.50 183 GLY A O 1
ATOM 1306 N N . LEU A 1 184 ? 6.841 -11.131 -0.653 1.00 73.94 184 LEU A N 1
ATOM 1307 C CA . LEU A 1 184 ? 8.255 -11.052 -0.366 1.00 73.94 184 LEU A CA 1
ATOM 1308 C C . LEU A 1 184 ? 8.498 -10.528 1.060 1.00 73.94 184 LEU A C 1
ATOM 1310 O O . LEU A 1 184 ? 7.951 -9.506 1.476 1.00 73.94 184 LEU A O 1
ATOM 1314 N N . VAL A 1 185 ? 9.370 -11.226 1.783 1.00 72.69 185 VAL A N 1
ATOM 1315 C CA . VAL A 1 185 ? 9.838 -10.852 3.116 1.00 72.69 185 VAL A CA 1
ATOM 1316 C C . VAL A 1 185 ? 11.189 -10.143 3.000 1.00 72.69 185 VAL A C 1
ATOM 1318 O O . VAL A 1 185 ? 12.125 -10.664 2.394 1.00 72.69 185 VAL A O 1
ATOM 1321 N N . LEU A 1 186 ? 11.310 -8.954 3.596 1.00 76.06 186 LEU A N 1
ATOM 1322 C CA . LEU A 1 186 ? 12.582 -8.227 3.667 1.00 76.06 186 LEU A CA 1
ATOM 1323 C C . LEU A 1 186 ? 13.502 -8.820 4.737 1.00 76.06 186 LEU A C 1
ATOM 1325 O O . LEU A 1 186 ? 13.038 -9.294 5.782 1.00 76.06 186 LEU A O 1
ATOM 1329 N N . GLY A 1 187 ? 14.814 -8.763 4.500 1.00 76.50 187 GLY A N 1
ATOM 1330 C CA . GLY A 1 187 ? 15.816 -9.194 5.468 1.00 76.50 187 GLY A CA 1
ATOM 1331 C C . GLY A 1 187 ? 15.905 -8.253 6.682 1.00 76.50 187 GLY A C 1
ATOM 1332 O O . GLY A 1 187 ? 15.503 -7.093 6.597 1.00 76.50 187 GLY A O 1
ATOM 1333 N N . PRO A 1 188 ? 16.457 -8.707 7.826 1.00 77.81 188 PRO A N 1
ATOM 1334 C CA . PRO A 1 188 ? 16.644 -7.881 9.021 1.00 77.81 188 PRO A CA 1
ATOM 1335 C C . PRO A 1 188 ? 17.298 -6.517 8.775 1.00 77.81 188 PRO A C 1
ATOM 1337 O O . PRO A 1 188 ? 16.767 -5.491 9.189 1.00 77.81 188 PRO A O 1
ATOM 1340 N N . ARG A 1 189 ? 18.405 -6.511 8.027 1.00 81.75 189 ARG A N 1
ATOM 1341 C CA . ARG A 1 189 ? 19.179 -5.301 7.712 1.00 81.75 189 ARG A CA 1
ATOM 1342 C C . ARG A 1 189 ? 18.408 -4.308 6.847 1.00 81.75 189 ARG A C 1
ATOM 1344 O O . ARG A 1 189 ? 18.559 -3.104 7.013 1.00 81.75 189 ARG A O 1
ATOM 1351 N N . ASP A 1 190 ? 17.593 -4.823 5.936 1.00 85.19 190 ASP A N 1
ATOM 1352 C CA . ASP A 1 190 ? 16.787 -4.021 5.018 1.00 85.19 190 ASP A CA 1
ATOM 1353 C C . ASP A 1 190 ? 15.664 -3.308 5.780 1.00 85.19 190 ASP A C 1
ATOM 1355 O O . ASP A 1 190 ? 15.429 -2.117 5.598 1.00 85.19 190 ASP A O 1
ATOM 1359 N N . VAL A 1 191 ? 15.028 -4.020 6.714 1.00 82.62 191 VAL A N 1
ATOM 1360 C CA . VAL A 1 191 ? 14.021 -3.457 7.620 1.00 82.62 191 VAL A CA 1
ATOM 1361 C C . VAL A 1 191 ? 14.624 -2.372 8.514 1.00 82.62 191 VAL A C 1
ATOM 1363 O O . VAL A 1 191 ? 14.039 -1.297 8.640 1.00 82.62 191 VAL A O 1
ATOM 1366 N N . ASP A 1 192 ? 15.802 -2.614 9.094 1.00 82.25 192 ASP A N 1
ATOM 1367 C CA . ASP A 1 192 ? 16.484 -1.628 9.939 1.00 82.25 192 ASP A CA 1
ATOM 1368 C C . ASP A 1 192 ? 16.837 -0.350 9.156 1.00 82.25 192 ASP A C 1
ATOM 1370 O O . ASP A 1 192 ? 16.669 0.760 9.671 1.00 82.25 192 ASP A O 1
ATOM 1374 N N . ALA A 1 193 ? 17.264 -0.489 7.896 1.00 86.50 193 ALA A N 1
ATOM 1375 C CA . ALA A 1 193 ? 17.545 0.641 7.013 1.00 86.50 193 ALA A CA 1
ATOM 1376 C C . ALA A 1 193 ? 16.282 1.465 6.709 1.00 86.50 193 ALA A C 1
ATOM 1378 O O . ALA A 1 193 ? 16.300 2.690 6.849 1.00 86.50 193 ALA A O 1
ATOM 1379 N N . LEU A 1 194 ? 15.165 0.809 6.372 1.00 88.44 194 LEU A N 1
ATOM 1380 C CA . LEU A 1 194 ? 13.884 1.482 6.120 1.00 88.44 194 LEU A CA 1
ATOM 1381 C C . LEU A 1 194 ? 13.365 2.206 7.366 1.00 88.44 194 LEU A C 1
ATOM 1383 O O . LEU A 1 194 ? 12.893 3.339 7.275 1.00 88.44 194 LEU A O 1
ATOM 1387 N N . VAL A 1 195 ? 13.497 1.592 8.545 1.00 84.56 195 VAL A N 1
ATOM 1388 C CA . VAL A 1 195 ? 13.142 2.216 9.828 1.00 84.56 195 VAL A CA 1
ATOM 1389 C C . VAL A 1 195 ? 13.990 3.465 10.089 1.00 84.56 195 VAL A C 1
ATOM 1391 O O . VAL A 1 195 ? 13.456 4.504 10.488 1.00 84.56 195 VAL A O 1
ATOM 1394 N N . ALA A 1 196 ? 15.304 3.390 9.869 1.00 85.94 196 ALA A N 1
ATOM 1395 C CA . ALA A 1 196 ? 16.202 4.528 10.042 1.00 85.94 196 ALA A CA 1
ATOM 1396 C C . ALA A 1 196 ? 15.861 5.678 9.077 1.00 85.94 196 ALA A C 1
ATOM 1398 O O . ALA A 1 196 ? 15.804 6.839 9.500 1.00 85.94 196 ALA A O 1
ATOM 1399 N N . ALA A 1 197 ? 15.563 5.359 7.816 1.00 87.31 197 ALA A N 1
ATOM 1400 C CA . ALA A 1 197 ? 15.146 6.327 6.807 1.00 87.31 197 ALA A CA 1
ATOM 1401 C C . ALA A 1 197 ? 13.802 6.984 7.164 1.00 87.31 197 ALA A C 1
ATOM 1403 O O . ALA A 1 197 ? 13.712 8.214 7.206 1.00 87.31 197 ALA A O 1
ATOM 1404 N N . ALA A 1 198 ? 12.793 6.192 7.546 1.00 85.00 198 ALA A N 1
ATOM 1405 C CA . ALA A 1 198 ? 11.480 6.690 7.965 1.00 85.00 198 ALA A CA 1
ATOM 1406 C C . ALA A 1 198 ? 11.563 7.622 9.186 1.00 85.00 198 ALA A C 1
ATOM 1408 O O . ALA A 1 198 ? 10.818 8.596 9.305 1.00 85.00 198 ALA A O 1
ATOM 1409 N N . ARG A 1 199 ? 12.497 7.364 10.110 1.00 83.12 199 ARG A N 1
ATOM 1410 C CA . ARG A 1 199 ? 12.743 8.246 11.262 1.00 83.12 199 ARG A CA 1
ATOM 1411 C C . ARG A 1 199 ? 13.405 9.570 10.877 1.00 83.12 199 ARG A C 1
ATOM 1413 O O . ARG A 1 199 ? 13.179 10.559 11.576 1.00 83.12 199 ARG A O 1
ATOM 1420 N N . SER A 1 200 ? 14.188 9.586 9.802 1.00 83.75 200 SER A N 1
ATOM 1421 C CA . SER A 1 200 ? 15.066 10.703 9.434 1.00 83.75 200 SER A CA 1
ATOM 1422 C C . SER A 1 200 ? 14.453 11.659 8.406 1.00 83.75 200 SER A C 1
ATOM 1424 O O . SER A 1 200 ? 14.812 12.834 8.393 1.00 83.75 200 SER A O 1
ATOM 1426 N N . ALA A 1 201 ? 13.503 11.205 7.582 1.00 79.88 201 ALA A N 1
ATOM 1427 C CA . ALA A 1 201 ? 12.901 12.012 6.520 1.00 79.88 201 ALA A CA 1
ATOM 1428 C C . ALA A 1 201 ? 11.377 12.119 6.663 1.00 79.88 201 ALA A C 1
ATOM 1430 O O . ALA A 1 201 ? 10.629 11.247 6.236 1.00 79.88 201 ALA A O 1
ATOM 1431 N N . LEU A 1 202 ? 10.903 13.234 7.229 1.00 71.38 202 LEU A N 1
ATOM 1432 C CA . LEU A 1 202 ? 9.483 13.412 7.566 1.00 71.38 202 LEU A CA 1
ATOM 1433 C C . LEU A 1 202 ? 8.542 13.424 6.352 1.00 71.38 202 LEU A C 1
ATOM 1435 O O . LEU A 1 202 ? 7.398 13.003 6.480 1.00 71.38 202 LEU A O 1
ATOM 1439 N N . SER A 1 203 ? 9.002 13.899 5.191 1.00 77.50 203 SER A N 1
ATOM 1440 C CA . SER A 1 203 ? 8.220 13.886 3.943 1.00 77.50 203 SER A CA 1
ATOM 1441 C C . SER A 1 203 ? 8.118 12.494 3.314 1.00 77.50 203 SER A C 1
ATOM 1443 O O . SER A 1 203 ? 7.168 12.225 2.591 1.00 77.50 203 SER A O 1
ATOM 1445 N N . ARG A 1 204 ? 9.075 11.612 3.620 1.00 83.25 204 ARG A N 1
ATOM 1446 C CA . ARG A 1 204 ? 9.206 10.250 3.080 1.00 83.25 204 ARG A CA 1
ATOM 1447 C C . ARG A 1 204 ? 8.791 9.169 4.082 1.00 83.25 204 ARG A C 1
ATOM 1449 O O . ARG A 1 204 ? 8.842 7.982 3.788 1.00 83.25 204 ARG A O 1
ATOM 1456 N N . GLU A 1 205 ? 8.373 9.580 5.275 1.00 87.25 205 GLU A N 1
ATOM 1457 C CA . GLU A 1 205 ? 8.083 8.704 6.408 1.00 87.25 205 GLU A CA 1
ATOM 1458 C C . GLU A 1 205 ? 6.912 7.748 6.131 1.00 87.25 205 GLU A C 1
ATOM 1460 O O . GLU A 1 205 ? 7.024 6.558 6.422 1.00 87.25 205 GLU A O 1
ATOM 1465 N N . LEU A 1 206 ? 5.800 8.243 5.568 1.00 86.06 206 LEU A N 1
ATOM 1466 C CA . LEU A 1 206 ? 4.561 7.459 5.456 1.00 86.06 206 LEU A CA 1
ATOM 1467 C C . LEU A 1 206 ? 4.712 6.217 4.560 1.00 86.06 206 LEU A C 1
ATOM 1469 O O . LEU A 1 206 ? 4.428 5.125 5.054 1.00 86.06 206 LEU A O 1
ATOM 1473 N N . PRO A 1 207 ? 5.209 6.321 3.309 1.00 87.50 207 PRO A N 1
ATOM 1474 C CA . PRO A 1 207 ? 5.301 5.151 2.433 1.00 87.50 207 PRO A CA 1
ATOM 1475 C C . PRO A 1 207 ? 6.269 4.089 2.970 1.00 87.50 207 PRO A C 1
ATOM 1477 O O . PRO A 1 207 ? 6.015 2.891 2.870 1.00 87.50 207 PRO A O 1
ATOM 1480 N N . LEU A 1 208 ? 7.359 4.518 3.617 1.00 88.75 208 LEU A N 1
ATOM 1481 C CA . LEU A 1 208 ? 8.329 3.604 4.223 1.00 88.75 208 LEU A CA 1
ATOM 1482 C C . LEU A 1 208 ? 7.724 2.843 5.409 1.00 88.75 208 LEU A C 1
ATOM 1484 O O . LEU A 1 208 ? 7.931 1.635 5.530 1.00 88.75 208 LEU A O 1
ATOM 1488 N N . LEU A 1 209 ? 6.948 3.514 6.267 1.00 86.25 209 LEU A N 1
ATOM 1489 C CA . LEU A 1 209 ? 6.268 2.856 7.386 1.00 86.25 209 LEU A CA 1
ATOM 1490 C C . LEU A 1 209 ? 5.222 1.841 6.913 1.00 86.25 209 LEU A C 1
ATOM 1492 O O . LEU A 1 209 ? 5.100 0.782 7.527 1.00 86.25 209 LEU A O 1
ATOM 1496 N N . GLU A 1 210 ? 4.502 2.123 5.825 1.00 86.06 210 GLU A N 1
ATOM 1497 C CA . GLU A 1 210 ? 3.539 1.180 5.241 1.00 86.06 210 GLU A CA 1
ATOM 1498 C C . GLU A 1 210 ? 4.227 -0.099 4.738 1.00 86.06 210 GLU A C 1
ATOM 1500 O O . GLU A 1 210 ? 3.752 -1.204 5.007 1.00 86.06 210 GLU A O 1
ATOM 1505 N N . ILE A 1 211 ? 5.396 0.025 4.104 1.00 86.75 211 ILE A N 1
ATOM 1506 C CA . ILE A 1 211 ? 6.207 -1.118 3.654 1.00 86.75 211 ILE A CA 1
ATOM 1507 C C . ILE A 1 211 ? 6.745 -1.927 4.842 1.00 86.75 211 ILE A C 1
ATOM 1509 O O . ILE A 1 211 ? 6.676 -3.163 4.847 1.00 86.75 211 ILE A O 1
ATOM 1513 N N . VAL A 1 212 ? 7.254 -1.247 5.877 1.00 85.00 212 VAL A N 1
ATOM 1514 C CA . VAL A 1 212 ? 7.732 -1.895 7.111 1.00 85.00 212 VAL A CA 1
ATOM 1515 C C . VAL A 1 212 ? 6.590 -2.660 7.789 1.00 85.00 212 VAL A C 1
ATOM 1517 O O . VAL A 1 212 ? 6.764 -3.817 8.182 1.00 85.00 212 VAL A O 1
ATOM 1520 N N . ALA A 1 213 ? 5.401 -2.061 7.868 1.00 80.06 213 ALA A N 1
ATOM 1521 C CA . ALA A 1 213 ? 4.215 -2.684 8.444 1.00 80.06 213 ALA A CA 1
ATOM 1522 C C . ALA A 1 213 ? 3.730 -3.893 7.625 1.00 80.06 213 ALA A C 1
ATOM 1524 O O . ALA A 1 213 ? 3.440 -4.947 8.194 1.00 80.06 213 ALA A O 1
ATOM 1525 N N . ALA A 1 214 ? 3.699 -3.792 6.294 1.00 78.31 214 ALA A N 1
ATOM 1526 C CA . ALA A 1 214 ? 3.312 -4.900 5.419 1.00 78.31 214 ALA A CA 1
ATOM 1527 C C . ALA A 1 214 ? 4.278 -6.095 5.526 1.00 78.31 214 ALA A C 1
ATOM 1529 O O . ALA A 1 214 ? 3.842 -7.248 5.555 1.00 78.31 214 ALA A O 1
ATOM 1530 N N . THR A 1 215 ? 5.579 -5.822 5.670 1.00 75.06 215 THR A N 1
ATOM 1531 C CA . THR A 1 215 ? 6.607 -6.850 5.907 1.00 75.06 215 THR A CA 1
ATOM 1532 C C . THR A 1 215 ? 6.377 -7.577 7.235 1.00 75.06 215 THR A C 1
ATOM 1534 O O . THR A 1 215 ? 6.556 -8.792 7.331 1.00 75.06 215 THR A O 1
ATOM 1537 N N . PHE A 1 216 ? 5.948 -6.846 8.267 1.00 71.06 216 PHE A N 1
ATOM 1538 C CA . PHE A 1 216 ? 5.687 -7.395 9.595 1.00 71.06 216 PHE A CA 1
ATOM 1539 C C . PHE A 1 216 ? 4.497 -8.368 9.617 1.00 71.06 216 PHE A C 1
ATOM 1541 O O . PHE A 1 216 ? 4.624 -9.453 10.183 1.00 71.06 216 PHE A O 1
ATOM 1548 N N . VAL A 1 217 ? 3.378 -8.031 8.961 1.00 65.50 217 VAL A N 1
ATOM 1549 C CA . VAL A 1 217 ? 2.167 -8.883 8.918 1.00 65.50 217 VAL A CA 1
ATOM 1550 C C . VAL A 1 217 ? 2.439 -10.249 8.278 1.00 65.50 217 VAL A C 1
ATOM 1552 O O . VAL A 1 217 ? 1.788 -11.233 8.622 1.00 65.50 217 VAL A O 1
ATOM 1555 N N . ARG A 1 218 ? 3.394 -10.328 7.346 1.00 63.56 218 ARG A N 1
ATOM 1556 C CA . ARG A 1 218 ? 3.594 -11.508 6.491 1.00 63.56 218 ARG A CA 1
ATOM 1557 C C . ARG A 1 218 ? 4.632 -12.509 6.977 1.00 63.56 218 ARG A C 1
ATOM 1559 O O . ARG A 1 218 ? 4.664 -13.613 6.441 1.00 63.56 218 ARG A O 1
ATOM 1566 N N . ARG A 1 219 ? 5.458 -12.187 7.979 1.00 61.62 219 ARG A N 1
ATOM 1567 C CA . ARG A 1 219 ? 6.423 -13.161 8.519 1.00 61.62 219 ARG A CA 1
ATOM 1568 C C . ARG A 1 219 ? 5.686 -14.301 9.229 1.00 61.62 219 ARG A C 1
ATOM 1570 O O . ARG A 1 219 ? 5.328 -14.201 10.402 1.00 61.62 219 ARG A O 1
ATOM 1577 N N . THR A 1 220 ? 5.475 -15.398 8.502 1.00 47.38 220 THR A N 1
ATOM 1578 C CA . THR A 1 220 ? 4.933 -16.661 9.014 1.00 47.38 220 THR A CA 1
ATOM 1579 C C . THR A 1 220 ? 5.786 -17.209 10.154 1.00 47.38 220 THR A C 1
ATOM 1581 O O . THR A 1 220 ? 7.015 -17.112 10.133 1.00 47.38 220 THR A O 1
ATOM 1584 N N . ARG A 1 221 ? 5.129 -17.855 11.129 1.00 48.19 221 ARG A N 1
ATOM 1585 C CA . ARG A 1 221 ? 5.740 -18.402 12.354 1.00 48.19 221 ARG A CA 1
ATOM 1586 C C . ARG A 1 221 ? 6.967 -19.308 12.117 1.00 48.19 221 ARG A C 1
ATOM 1588 O O . ARG A 1 221 ? 7.814 -19.406 12.996 1.00 48.19 221 ARG A O 1
ATOM 1595 N N . ALA A 1 222 ? 7.102 -19.920 10.937 1.00 41.59 222 ALA A N 1
ATOM 1596 C CA . ALA A 1 222 ? 8.166 -20.871 10.608 1.00 41.59 222 ALA A CA 1
ATOM 1597 C C . ALA A 1 222 ? 9.573 -20.255 10.414 1.00 41.59 222 ALA A C 1
ATOM 1599 O O . ALA A 1 222 ? 10.562 -20.930 10.685 1.00 41.59 222 ALA A O 1
ATOM 1600 N N . GLU A 1 223 ? 9.699 -18.983 10.012 1.00 49.53 223 GLU A N 1
ATOM 1601 C CA . GLU A 1 223 ? 11.012 -18.312 9.858 1.00 49.53 223 GLU A CA 1
ATOM 1602 C C . GLU A 1 223 ? 11.557 -17.741 11.187 1.00 49.53 223 GLU A C 1
ATOM 1604 O O . GLU A 1 223 ? 12.706 -17.304 11.272 1.00 49.53 223 GLU A O 1
ATOM 1609 N N . LEU A 1 224 ? 10.745 -17.752 12.254 1.00 52.19 224 LEU A N 1
ATOM 1610 C CA . LEU A 1 224 ? 10.980 -17.035 13.518 1.00 52.19 224 LEU A CA 1
ATOM 1611 C C . LE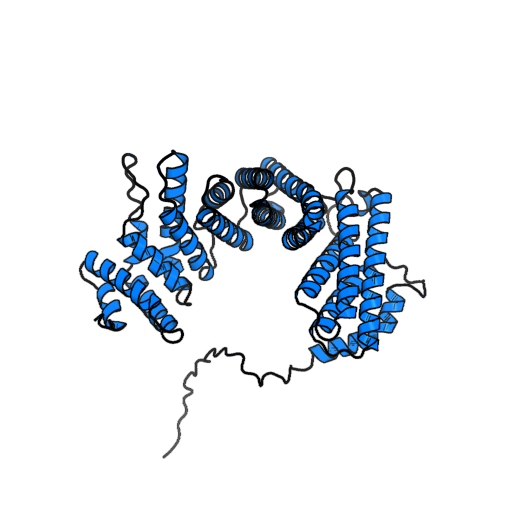U A 1 224 ? 11.889 -17.755 14.528 1.00 52.19 224 LEU A C 1
ATOM 1613 O O . LEU A 1 224 ? 11.995 -17.309 15.672 1.00 52.19 224 LEU A O 1
ATOM 1617 N N . ALA A 1 225 ? 12.563 -18.841 14.149 1.00 56.38 225 ALA A N 1
ATOM 1618 C CA . ALA A 1 225 ? 13.456 -19.549 15.068 1.00 56.38 225 ALA A CA 1
ATOM 1619 C C . ALA A 1 225 ? 14.813 -18.841 15.277 1.00 56.38 225 ALA A C 1
ATOM 1621 O O . ALA A 1 225 ? 15.514 -19.148 16.241 1.00 56.38 225 ALA A O 1
ATOM 1622 N N . SER A 1 226 ? 15.206 -17.900 14.405 1.00 67.88 226 SER A N 1
ATOM 1623 C CA . SER A 1 226 ? 16.481 -17.183 14.551 1.00 67.88 226 SER A CA 1
ATOM 1624 C C . SER A 1 226 ? 16.349 -15.929 15.425 1.00 67.88 226 SER A C 1
ATOM 1626 O O . SER A 1 226 ? 15.403 -15.146 15.313 1.00 67.88 226 SER A O 1
ATOM 1628 N N . THR A 1 227 ? 17.340 -15.704 16.289 1.00 71.81 227 THR A N 1
ATOM 1629 C CA . THR A 1 227 ? 17.400 -14.539 17.188 1.00 71.81 227 THR A CA 1
ATOM 1630 C C . THR A 1 227 ? 17.472 -13.210 16.429 1.00 71.81 227 THR A C 1
ATOM 1632 O O . THR A 1 227 ? 16.911 -12.211 16.876 1.00 71.81 227 THR A O 1
ATOM 1635 N N . GLU A 1 228 ? 18.110 -13.193 15.256 1.00 69.75 228 GLU A N 1
ATOM 1636 C CA . GLU A 1 228 ? 18.229 -12.009 14.396 1.00 69.75 228 GLU A CA 1
ATOM 1637 C C . GLU A 1 228 ? 16.884 -11.620 13.759 1.00 69.75 228 GLU A C 1
ATOM 1639 O O . GLU A 1 228 ? 16.512 -10.445 13.761 1.00 69.75 228 GLU A O 1
ATOM 1644 N N . ALA A 1 229 ? 16.096 -12.596 13.289 1.00 66.06 229 ALA A N 1
ATOM 1645 C CA . ALA A 1 229 ? 14.767 -12.336 12.733 1.00 66.06 229 ALA A CA 1
ATOM 1646 C C . ALA A 1 229 ? 13.788 -11.813 13.797 1.00 66.06 229 ALA A C 1
ATOM 1648 O O . ALA A 1 229 ? 12.995 -10.908 13.515 1.00 66.06 229 ALA A O 1
ATOM 1649 N N . GLN A 1 230 ? 13.875 -12.331 15.027 1.00 71.31 230 GLN A N 1
ATOM 1650 C CA . GLN A 1 230 ? 13.096 -11.841 16.168 1.00 71.31 230 GLN A CA 1
ATOM 1651 C C . GLN A 1 230 ? 13.486 -10.408 16.559 1.00 71.31 230 GLN A C 1
ATOM 1653 O O . GLN A 1 230 ? 12.607 -9.572 16.781 1.00 71.31 230 GLN A O 1
ATOM 1658 N N . ALA A 1 231 ? 14.787 -10.098 16.602 1.00 72.19 231 ALA A N 1
ATOM 1659 C CA . ALA A 1 231 ? 15.280 -8.754 16.901 1.00 72.19 231 ALA A CA 1
ATOM 1660 C C . ALA A 1 231 ? 14.834 -7.727 15.847 1.00 72.19 231 ALA A C 1
ATOM 1662 O O . ALA A 1 231 ? 14.326 -6.667 16.207 1.00 72.19 231 ALA A O 1
ATOM 1663 N N . SER A 1 232 ? 14.927 -8.064 14.558 1.00 68.81 232 SER A N 1
ATOM 1664 C CA . SER A 1 232 ? 14.444 -7.200 13.473 1.00 68.81 232 SER A CA 1
ATOM 1665 C C . SER A 1 232 ? 12.925 -7.024 13.495 1.00 68.81 232 SER A C 1
ATOM 1667 O O . SER A 1 232 ? 12.435 -5.906 13.352 1.00 68.81 232 SER A O 1
ATOM 1669 N N . ARG A 1 233 ? 12.158 -8.098 13.734 1.00 71.56 233 ARG A N 1
ATOM 1670 C CA . ARG A 1 233 ? 10.698 -7.999 13.892 1.00 71.56 233 ARG A CA 1
ATOM 1671 C C . ARG A 1 233 ? 10.346 -7.041 15.030 1.00 71.56 233 ARG A C 1
ATOM 1673 O O . ARG A 1 233 ? 9.436 -6.227 14.900 1.00 71.56 233 ARG A O 1
ATOM 1680 N N . ARG A 1 234 ? 11.086 -7.123 16.135 1.00 74.31 234 ARG A N 1
ATOM 1681 C CA . ARG A 1 234 ? 10.923 -6.234 17.281 1.00 74.31 234 ARG A CA 1
ATOM 1682 C C . ARG A 1 234 ? 11.253 -4.782 16.937 1.00 74.31 234 ARG A C 1
ATOM 1684 O O . ARG A 1 234 ? 10.469 -3.916 17.303 1.00 74.31 234 ARG A O 1
ATOM 1691 N N . ALA A 1 235 ? 12.346 -4.530 16.220 1.00 72.50 235 ALA A N 1
ATOM 1692 C CA . ALA A 1 235 ? 12.729 -3.188 15.786 1.00 72.50 235 ALA A CA 1
ATOM 1693 C C . ALA A 1 235 ? 11.696 -2.565 14.828 1.00 72.50 235 ALA A C 1
ATOM 1695 O O . ALA A 1 235 ? 11.316 -1.411 15.014 1.00 72.50 235 ALA A O 1
ATOM 1696 N N . ALA A 1 236 ? 11.183 -3.341 13.866 1.00 73.19 236 ALA A N 1
ATOM 1697 C CA . ALA A 1 236 ? 10.110 -2.928 12.959 1.00 73.19 236 ALA A CA 1
ATOM 1698 C C . ALA A 1 236 ? 8.839 -2.552 13.721 1.00 73.19 236 ALA A C 1
ATOM 1700 O O . ALA A 1 236 ? 8.276 -1.477 13.525 1.00 73.19 236 ALA A O 1
ATOM 1701 N N . TYR A 1 237 ? 8.423 -3.434 14.632 1.00 75.94 237 TYR A N 1
ATOM 1702 C CA . TYR A 1 237 ? 7.278 -3.209 15.497 1.00 75.94 237 TYR A CA 1
ATOM 1703 C C . TYR A 1 237 ? 7.450 -1.926 16.322 1.00 75.94 237 TYR A C 1
ATOM 1705 O O . TYR A 1 237 ? 6.553 -1.088 16.335 1.00 75.94 237 TYR A O 1
ATOM 1713 N N . ASP A 1 238 ? 8.597 -1.750 16.987 1.00 76.44 238 ASP A N 1
ATOM 1714 C CA . ASP A 1 238 ? 8.843 -0.588 17.845 1.00 76.44 238 ASP A CA 1
ATOM 1715 C C . ASP A 1 238 ? 8.844 0.706 17.018 1.00 76.44 238 ASP A C 1
ATOM 1717 O O . ASP A 1 238 ? 8.250 1.697 17.431 1.00 76.44 238 ASP A O 1
ATOM 1721 N N . ALA A 1 239 ? 9.406 0.684 15.808 1.00 76.88 239 ALA A N 1
ATOM 1722 C CA . ALA A 1 239 ? 9.375 1.825 14.899 1.00 76.88 239 ALA A CA 1
ATOM 1723 C C . ALA A 1 239 ? 7.955 2.205 14.456 1.00 76.88 239 ALA A C 1
ATOM 1725 O O . ALA A 1 239 ? 7.593 3.383 14.503 1.00 76.88 239 ALA A O 1
ATOM 1726 N N . VAL A 1 240 ? 7.140 1.221 14.062 1.00 77.31 240 VAL A N 1
ATOM 1727 C CA . VAL A 1 240 ? 5.740 1.454 13.684 1.00 77.31 240 VAL A CA 1
ATOM 1728 C C . VAL A 1 240 ? 4.951 1.957 14.896 1.00 77.31 240 VAL A C 1
ATOM 1730 O O . VAL A 1 240 ? 4.295 2.994 14.809 1.00 77.31 240 VAL A O 1
ATOM 1733 N N . ALA A 1 241 ? 5.073 1.304 16.051 1.00 76.19 241 ALA A N 1
ATOM 1734 C CA . ALA A 1 241 ? 4.368 1.683 17.272 1.00 76.19 241 ALA A CA 1
ATOM 1735 C C . ALA A 1 241 ? 4.736 3.095 17.768 1.00 76.19 241 ALA A C 1
ATOM 1737 O O . ALA A 1 241 ? 3.853 3.859 18.156 1.00 76.19 241 ALA A O 1
ATOM 1738 N N . GLU A 1 242 ? 6.017 3.471 17.725 1.00 80.06 242 GLU A N 1
ATOM 1739 C CA . GLU A 1 242 ? 6.491 4.817 18.080 1.00 80.06 242 GLU A CA 1
ATOM 1740 C C . GLU A 1 242 ? 6.017 5.891 17.092 1.00 80.06 242 GLU A C 1
ATOM 1742 O O . GLU A 1 242 ? 5.799 7.042 17.483 1.00 80.06 242 GLU A O 1
ATOM 1747 N N . SER A 1 243 ? 5.850 5.534 15.815 1.00 79.94 243 SER A N 1
ATOM 1748 C CA . SER A 1 243 ? 5.398 6.476 14.790 1.00 79.94 243 SER A CA 1
ATOM 1749 C C . SER A 1 243 ? 3.931 6.870 14.965 1.00 79.94 243 SER A C 1
ATOM 1751 O O . SER A 1 243 ? 3.594 8.028 14.735 1.00 79.94 243 SER A O 1
ATOM 1753 N N . ILE A 1 244 ? 3.068 5.966 15.445 1.00 79.69 244 ILE A N 1
ATOM 1754 C CA . ILE A 1 244 ? 1.615 6.192 15.505 1.00 79.69 244 ILE A CA 1
ATOM 1755 C C . ILE A 1 244 ? 1.250 7.449 16.321 1.00 79.69 244 ILE A C 1
ATOM 1757 O O . ILE A 1 244 ? 0.590 8.325 15.761 1.00 79.69 244 ILE A O 1
ATOM 1761 N N . PRO A 1 245 ? 1.697 7.645 17.583 1.00 76.62 245 PRO A N 1
ATOM 1762 C CA . PRO A 1 245 ? 1.395 8.875 18.319 1.00 76.62 245 PRO A CA 1
ATOM 1763 C C . PRO A 1 245 ? 1.923 10.132 17.621 1.00 76.62 245 PRO A C 1
ATOM 1765 O O . PRO A 1 245 ? 1.248 11.158 17.603 1.00 76.62 245 PRO A O 1
ATOM 1768 N N . ARG A 1 246 ? 3.116 10.060 17.015 1.00 78.81 246 ARG A N 1
ATOM 1769 C CA . ARG A 1 246 ? 3.714 11.179 16.271 1.00 78.81 246 ARG A CA 1
ATOM 1770 C C . ARG A 1 246 ? 2.873 11.544 15.048 1.00 78.81 246 ARG A C 1
ATOM 1772 O O . ARG A 1 246 ? 2.636 12.728 14.811 1.00 78.81 246 ARG A O 1
ATOM 1779 N N . LEU A 1 247 ? 2.425 10.548 14.289 1.00 78.25 247 LEU A N 1
ATOM 1780 C CA . LEU A 1 247 ? 1.577 10.731 13.117 1.00 78.25 247 LEU A CA 1
ATOM 1781 C C . LEU A 1 247 ? 0.194 11.252 13.502 1.00 78.25 247 LEU A C 1
ATOM 1783 O O . LEU A 1 247 ? -0.297 12.155 12.840 1.00 78.25 247 LEU A O 1
ATOM 1787 N N . LEU A 1 248 ? -0.389 10.785 14.607 1.00 72.69 248 LEU A N 1
ATOM 1788 C CA . LEU A 1 248 ? -1.666 11.295 15.118 1.00 72.69 248 LEU A CA 1
ATOM 1789 C C . LEU A 1 248 ? -1.561 12.746 15.607 1.00 72.69 248 LEU A C 1
ATOM 1791 O O . LEU A 1 248 ? -2.435 13.553 15.305 1.00 72.69 248 LEU A O 1
ATOM 1795 N N . LEU A 1 249 ? -0.463 13.119 16.277 1.00 72.62 249 LEU A N 1
ATOM 1796 C CA . LEU A 1 249 ? -0.195 14.513 16.658 1.00 72.62 249 LEU A CA 1
ATOM 1797 C C . LEU A 1 249 ? -0.013 15.427 15.434 1.00 72.62 249 LEU A C 1
ATOM 1799 O O . LEU A 1 249 ? -0.435 16.581 15.461 1.00 72.62 249 LEU A O 1
ATOM 1803 N N . ARG A 1 250 ? 0.583 14.919 14.346 1.00 69.19 250 ARG A N 1
ATOM 1804 C CA . ARG A 1 250 ? 0.652 15.623 13.052 1.00 69.19 250 ARG A CA 1
ATOM 1805 C C . ARG A 1 250 ? -0.666 15.594 12.280 1.00 69.19 250 ARG A C 1
ATOM 1807 O O . ARG A 1 250 ? -0.944 16.516 11.526 1.00 69.19 250 ARG A O 1
ATOM 1814 N N . GLY A 1 251 ? -1.490 14.569 12.477 1.00 57.69 251 GLY A N 1
ATOM 1815 C CA . GLY A 1 251 ? -2.769 14.349 11.801 1.00 57.69 251 GLY A CA 1
ATOM 1816 C C . GLY A 1 251 ? -3.810 15.435 12.072 1.00 57.69 251 GLY A C 1
ATOM 1817 O O . GLY A 1 251 ? -4.813 15.508 11.364 1.00 57.69 251 GLY A O 1
ATOM 1818 N N . GLY A 1 252 ? -3.554 16.332 13.032 1.00 56.47 252 GLY A N 1
ATOM 1819 C CA . GLY A 1 252 ? -4.279 17.595 13.168 1.00 56.47 252 GLY A CA 1
ATOM 1820 C C . GLY A 1 252 ? -4.159 18.519 11.945 1.00 56.47 252 GLY A C 1
ATOM 1821 O O . GLY A 1 252 ? -4.987 19.410 11.796 1.00 56.47 252 GLY A O 1
ATOM 1822 N N . THR A 1 253 ? -3.177 18.304 11.055 1.00 55.62 253 THR A N 1
ATOM 1823 C CA . THR A 1 253 ? -2.941 19.132 9.855 1.00 55.62 253 THR A CA 1
ATOM 1824 C C . THR A 1 253 ? -2.933 18.367 8.525 1.00 55.62 253 THR A C 1
ATOM 1826 O O . THR A 1 253 ? -2.982 19.009 7.479 1.00 55.62 253 THR A O 1
ATOM 1829 N N . SER A 1 254 ? -2.900 17.026 8.526 1.00 75.19 254 SER A N 1
ATOM 1830 C CA . SER A 1 254 ? -2.931 16.198 7.306 1.00 75.19 254 SER A CA 1
ATOM 1831 C C . SER A 1 254 ? -3.773 14.935 7.494 1.00 75.19 254 SER A C 1
ATOM 1833 O O . SER A 1 254 ? -3.523 14.133 8.393 1.00 75.19 254 SER A O 1
ATOM 1835 N N . GLU A 1 255 ? -4.756 14.753 6.615 1.00 76.44 255 GLU A N 1
ATOM 1836 C CA . GLU A 1 255 ? -5.619 13.569 6.559 1.00 76.44 255 GLU A CA 1
ATOM 1837 C C . GLU A 1 255 ? -4.828 12.294 6.248 1.00 76.44 255 GLU A C 1
ATOM 1839 O O . GLU A 1 255 ? -4.979 11.294 6.940 1.00 76.44 255 GLU A O 1
ATOM 1844 N N . THR A 1 256 ? -3.898 12.347 5.292 1.00 78.69 256 THR A N 1
ATOM 1845 C CA . THR A 1 256 ? -3.076 11.194 4.898 1.00 78.69 256 THR A CA 1
ATOM 1846 C C . THR A 1 256 ? -2.249 10.657 6.066 1.00 78.69 256 THR A C 1
ATOM 1848 O O . THR A 1 256 ? -2.196 9.452 6.286 1.00 78.69 256 THR A O 1
ATOM 1851 N N . ALA A 1 257 ? -1.651 11.542 6.872 1.00 78.44 257 ALA A N 1
ATOM 1852 C CA . ALA A 1 257 ? -0.887 11.127 8.050 1.00 78.44 257 ALA A CA 1
ATOM 1853 C C . ALA A 1 257 ? -1.771 10.430 9.098 1.00 78.44 257 ALA A C 1
ATOM 1855 O O . ALA A 1 257 ? -1.316 9.512 9.780 1.00 78.44 257 ALA A O 1
ATOM 1856 N N . ARG A 1 258 ? -3.033 10.857 9.215 1.00 76.81 258 ARG A N 1
ATOM 1857 C CA . ARG A 1 258 ? -4.012 10.273 10.133 1.00 76.81 258 ARG A CA 1
ATOM 1858 C C . ARG A 1 258 ? -4.462 8.890 9.670 1.00 76.81 258 ARG A C 1
ATOM 1860 O O . ARG A 1 258 ? -4.410 7.953 10.463 1.00 76.81 258 ARG A O 1
ATOM 1867 N N . ASP A 1 259 ? -4.827 8.756 8.399 1.00 80.50 259 ASP A N 1
ATOM 1868 C CA . ASP A 1 259 ? -5.237 7.482 7.804 1.00 80.50 259 ASP A CA 1
ATOM 1869 C C . ASP A 1 259 ? -4.113 6.449 7.888 1.00 80.50 259 ASP A C 1
ATOM 1871 O O . ASP A 1 259 ? -4.340 5.319 8.322 1.00 80.50 259 ASP A O 1
ATOM 1875 N N . THR A 1 260 ? -2.879 6.841 7.551 1.00 80.75 260 THR A N 1
ATOM 1876 C CA . THR A 1 260 ? -1.715 5.963 7.703 1.00 80.75 260 THR A CA 1
ATOM 1877 C C . THR A 1 260 ? -1.513 5.581 9.170 1.00 80.75 260 THR A C 1
ATOM 1879 O O . THR A 1 260 ? -1.322 4.403 9.455 1.00 80.75 260 THR A O 1
ATOM 1882 N N . ALA A 1 261 ? -1.628 6.508 10.129 1.00 81.31 261 ALA A N 1
ATOM 1883 C CA . ALA A 1 261 ? -1.502 6.169 11.550 1.00 81.31 261 ALA A CA 1
ATOM 1884 C C . ALA A 1 261 ? -2.534 5.124 12.010 1.00 81.31 261 ALA A C 1
ATOM 1886 O O . ALA A 1 261 ? -2.178 4.196 12.736 1.00 81.31 261 ALA A O 1
ATOM 1887 N N . LEU A 1 262 ? -3.788 5.247 11.564 1.00 76.94 262 LEU A N 1
ATOM 1888 C CA . LEU A 1 262 ? -4.846 4.277 11.860 1.00 76.94 262 LEU A CA 1
ATOM 1889 C C . LEU A 1 262 ? -4.563 2.920 11.201 1.00 76.94 262 LEU A C 1
ATOM 1891 O O . LEU A 1 262 ? -4.646 1.891 11.869 1.00 76.94 262 LEU A O 1
ATOM 1895 N N . ARG A 1 263 ? -4.134 2.896 9.931 1.00 78.94 263 ARG A N 1
ATOM 1896 C CA . ARG A 1 263 ? -3.731 1.659 9.232 1.00 78.94 263 ARG A CA 1
ATOM 1897 C C . ARG A 1 263 ? -2.571 0.951 9.933 1.00 78.94 263 ARG A C 1
ATOM 1899 O O . ARG A 1 263 ? -2.621 -0.259 10.147 1.00 78.94 263 ARG A O 1
ATOM 1906 N N . LEU A 1 264 ? -1.546 1.702 10.332 1.00 78.12 264 LEU A N 1
ATOM 1907 C CA . LEU A 1 264 ? -0.409 1.183 11.094 1.00 78.12 264 LEU A CA 1
ATOM 1908 C C . LEU A 1 264 ? -0.853 0.641 12.456 1.00 78.12 264 LEU A C 1
ATOM 1910 O O . LEU A 1 264 ? -0.366 -0.401 12.895 1.00 78.12 264 LEU A O 1
ATOM 1914 N N . ALA A 1 265 ? -1.811 1.301 13.106 1.00 75.38 265 ALA A N 1
ATOM 1915 C CA . ALA A 1 265 ? -2.356 0.827 14.365 1.00 75.38 265 ALA A CA 1
ATOM 1916 C C . ALA A 1 265 ? -3.133 -0.485 14.224 1.00 75.38 265 ALA A C 1
ATOM 1918 O O . ALA A 1 265 ? -2.988 -1.343 15.089 1.00 75.38 265 ALA A O 1
ATOM 1919 N N . VAL A 1 266 ? -3.879 -0.693 13.131 1.00 74.62 266 VAL A N 1
ATOM 1920 C CA . VAL A 1 266 ? -4.517 -1.990 12.828 1.00 74.62 266 VAL A CA 1
ATOM 1921 C C . VAL A 1 266 ? -3.460 -3.089 12.718 1.00 74.62 266 VAL A C 1
ATOM 1923 O O . VAL A 1 266 ? -3.601 -4.149 13.326 1.00 74.62 266 VAL A O 1
ATOM 1926 N N . VAL A 1 267 ? -2.370 -2.831 11.986 1.00 72.00 267 VAL A N 1
ATOM 1927 C CA . VAL A 1 267 ? -1.261 -3.788 11.834 1.00 72.00 267 VAL A CA 1
ATOM 1928 C C . VAL A 1 267 ? -0.640 -4.147 13.187 1.00 72.00 267 VAL A C 1
ATOM 1930 O O . VAL A 1 267 ? -0.429 -5.324 13.482 1.00 72.00 267 VAL A O 1
ATOM 1933 N N . VAL A 1 268 ? -0.382 -3.143 14.024 1.00 70.69 268 VAL A N 1
ATOM 1934 C CA . VAL A 1 268 ? 0.164 -3.325 15.374 1.00 70.69 268 VAL A CA 1
ATOM 1935 C C . VAL A 1 268 ? -0.820 -4.087 16.267 1.00 70.69 268 VAL A C 1
ATOM 1937 O O . VAL A 1 268 ? -0.412 -5.044 16.922 1.00 70.69 268 VAL A O 1
ATOM 1940 N N . ALA A 1 269 ? -2.109 -3.743 16.250 1.00 67.56 269 ALA A N 1
ATOM 1941 C CA . ALA A 1 269 ? -3.135 -4.384 17.072 1.00 67.56 269 ALA A CA 1
ATOM 1942 C C . ALA A 1 269 ? -3.285 -5.881 16.749 1.00 67.56 269 ALA A C 1
ATOM 1944 O O . ALA A 1 269 ? -3.330 -6.696 17.670 1.00 67.56 269 ALA A O 1
ATOM 1945 N N . ARG A 1 270 ? -3.241 -6.259 15.461 1.00 67.62 270 ARG A N 1
ATOM 1946 C CA . ARG A 1 270 ? -3.308 -7.667 15.015 1.00 67.62 270 ARG A CA 1
ATOM 1947 C C . ARG A 1 270 ? -2.183 -8.550 15.547 1.00 67.62 270 ARG A C 1
ATOM 1949 O O . ARG A 1 270 ? -2.355 -9.759 15.632 1.00 67.62 270 ARG A O 1
ATOM 1956 N N . SER A 1 271 ? -1.027 -7.981 15.883 1.00 63.19 271 SER A N 1
ATOM 1957 C CA . SER A 1 271 ? 0.086 -8.784 16.401 1.00 63.19 271 SER A CA 1
ATOM 1958 C C . SER A 1 271 ? -0.019 -9.191 17.863 1.00 63.19 271 SER A C 1
ATOM 1960 O O . SER A 1 271 ? 0.785 -10.015 18.289 1.00 63.19 271 SER A O 1
ATOM 1962 N N . GLY A 1 272 ? -0.931 -8.608 18.651 1.00 57.66 272 GLY A N 1
ATOM 1963 C CA . GLY A 1 272 ? -1.040 -8.866 20.096 1.00 57.66 272 GLY A CA 1
ATOM 1964 C C . GLY A 1 272 ? 0.138 -8.338 20.944 1.00 57.66 272 GLY A C 1
ATOM 1965 O O . GLY A 1 272 ? -0.055 -7.946 22.092 1.00 57.66 272 GLY A O 1
ATOM 1966 N N . ASP A 1 273 ? 1.336 -8.197 20.364 1.00 58.41 273 ASP A N 1
ATOM 1967 C CA . ASP A 1 273 ? 2.601 -7.804 21.012 1.00 58.41 273 ASP A CA 1
ATOM 1968 C C . ASP A 1 273 ? 2.547 -6.460 21.773 1.00 58.41 273 ASP A C 1
ATOM 1970 O O . ASP A 1 273 ? 3.379 -6.182 22.640 1.00 58.41 273 ASP A O 1
ATOM 1974 N N . TRP A 1 274 ? 1.574 -5.606 21.464 1.00 57.44 274 TRP A N 1
ATOM 1975 C CA . TRP A 1 274 ? 1.435 -4.262 22.021 1.00 57.44 274 TRP A CA 1
ATOM 1976 C C . TRP A 1 274 ? 0.838 -4.180 23.428 1.00 57.44 274 TRP A C 1
ATOM 1978 O O . TRP A 1 274 ? 1.175 -3.261 24.179 1.00 57.44 274 TRP A O 1
ATOM 1988 N N . LEU A 1 275 ? -0.003 -5.147 23.799 1.00 50.88 275 LEU A N 1
ATOM 1989 C CA . LEU A 1 275 ? -0.641 -5.234 25.115 1.00 50.88 275 LEU A CA 1
ATOM 1990 C C . LEU A 1 275 ? 0.300 -5.845 26.154 1.00 50.88 275 LEU A C 1
ATOM 1992 O O . LEU A 1 275 ? 0.282 -5.446 27.315 1.00 50.88 275 LEU A O 1
ATOM 1996 N N . ALA A 1 276 ? 1.186 -6.739 25.711 1.00 52.09 276 ALA A N 1
ATOM 1997 C CA . ALA A 1 276 ? 2.224 -7.341 26.542 1.00 52.09 276 ALA A CA 1
ATOM 1998 C C . ALA A 1 276 ? 3.372 -6.367 26.892 1.00 52.09 276 ALA A C 1
ATOM 2000 O O . ALA A 1 276 ? 4.178 -6.637 27.787 1.00 52.09 276 ALA A O 1
ATOM 2001 N N . ARG A 1 277 ? 3.486 -5.222 26.198 1.00 56.88 277 ARG A N 1
ATOM 2002 C CA . ARG A 1 277 ? 4.568 -4.242 26.403 1.00 56.88 277 ARG A CA 1
ATOM 2003 C C . ARG A 1 277 ? 4.159 -3.111 27.358 1.00 56.88 277 ARG A C 1
ATOM 2005 O O . ARG A 1 277 ? 3.011 -2.691 27.431 1.00 56.88 277 ARG A O 1
ATOM 2012 N N . LYS A 1 278 ? 5.170 -2.611 28.082 1.00 49.12 278 LYS A N 1
ATOM 2013 C CA . LYS A 1 278 ? 5.186 -1.951 29.413 1.00 49.12 278 LYS A CA 1
ATOM 2014 C C . LYS A 1 278 ? 4.236 -0.774 29.747 1.00 49.12 278 LYS A C 1
ATOM 2016 O O . LYS A 1 278 ? 4.467 -0.128 30.766 1.00 49.12 278 LYS A O 1
ATOM 2021 N N . SER A 1 279 ? 3.169 -0.478 29.008 1.00 54.91 279 SER A N 1
ATOM 2022 C CA . SER A 1 279 ? 2.181 0.513 29.483 1.00 54.91 279 SER A CA 1
ATOM 2023 C C . SER A 1 279 ? 0.796 0.475 28.837 1.00 54.91 279 SER A C 1
ATOM 2025 O O . SER A 1 279 ? -0.116 1.108 29.374 1.00 54.91 279 SER A O 1
ATOM 2027 N N . GLY A 1 280 ? 0.612 -0.176 27.681 1.00 64.25 280 GLY A N 1
ATOM 2028 C CA . GLY A 1 280 ? -0.633 -0.079 26.903 1.00 64.25 280 GLY A CA 1
ATOM 2029 C C . GLY A 1 280 ? -1.049 1.362 26.546 1.00 64.25 280 GLY A C 1
ATOM 2030 O O . GLY A 1 280 ? -2.158 1.582 26.075 1.00 64.25 280 GLY A O 1
ATOM 2031 N N . ALA A 1 281 ? -0.198 2.368 26.777 1.00 67.69 281 ALA A N 1
ATOM 2032 C CA . ALA A 1 281 ? -0.542 3.776 26.585 1.00 67.69 281 ALA A CA 1
ATOM 2033 C C . ALA A 1 281 ? -0.806 4.137 25.109 1.00 67.69 281 ALA A C 1
ATOM 2035 O O . ALA A 1 281 ? -1.774 4.858 24.859 1.00 67.69 281 ALA A O 1
ATOM 2036 N N . PRO A 1 282 ? -0.038 3.613 24.126 1.00 69.12 282 PRO A N 1
ATOM 2037 C CA . PRO A 1 282 ? -0.361 3.802 22.714 1.00 69.12 282 PRO A CA 1
ATOM 2038 C C . PRO A 1 282 ? -1.733 3.228 22.349 1.00 69.12 282 PRO A C 1
ATOM 2040 O O . PRO A 1 282 ? -2.492 3.907 21.671 1.00 69.12 282 PRO A O 1
ATOM 2043 N N . LEU A 1 283 ? -2.106 2.051 22.871 1.00 73.12 283 LEU A N 1
ATOM 2044 C CA . LEU A 1 283 ? -3.445 1.483 22.673 1.00 73.12 283 LEU A CA 1
ATOM 2045 C C . LEU A 1 283 ? -4.540 2.415 23.162 1.00 73.12 283 LEU A C 1
ATOM 2047 O O . LEU A 1 283 ? -5.434 2.751 22.394 1.00 73.12 283 LEU A O 1
ATOM 2051 N N . ARG A 1 284 ? -4.456 2.866 24.416 1.00 77.81 284 ARG A N 1
ATOM 2052 C CA . ARG A 1 284 ? -5.466 3.771 24.981 1.00 77.81 284 ARG A CA 1
ATOM 2053 C C . ARG A 1 284 ? -5.635 5.013 24.115 1.00 77.81 284 ARG A C 1
ATOM 2055 O O . ARG A 1 284 ? -6.755 5.432 23.848 1.00 77.81 284 ARG A O 1
ATOM 2062 N N . LEU A 1 285 ? -4.517 5.602 23.689 1.00 76.12 285 LEU A N 1
ATOM 2063 C CA . LEU A 1 285 ? -4.521 6.810 22.876 1.00 76.12 285 LEU A CA 1
ATOM 2064 C C . LEU A 1 285 ? -5.174 6.558 21.515 1.00 76.12 285 LEU A C 1
ATOM 2066 O O . LEU A 1 285 ? -6.054 7.317 21.121 1.00 76.12 285 LEU A O 1
ATOM 2070 N N . VAL A 1 286 ? -4.778 5.492 20.819 1.00 76.75 286 VAL A N 1
ATOM 2071 C CA . VAL A 1 286 ? -5.309 5.199 19.485 1.00 76.75 286 VAL A CA 1
ATOM 2072 C C . VAL A 1 286 ? -6.770 4.769 19.549 1.00 76.75 286 VAL A C 1
ATOM 2074 O O . VAL A 1 286 ? -7.548 5.245 18.738 1.00 76.75 286 VAL A O 1
ATOM 2077 N N . ALA A 1 287 ? -7.176 3.952 20.525 1.00 82.75 287 ALA A N 1
ATOM 2078 C CA . ALA A 1 287 ? -8.577 3.569 20.710 1.00 82.75 287 ALA A CA 1
ATOM 2079 C C . ALA A 1 287 ? -9.472 4.781 20.972 1.00 82.75 287 ALA A C 1
ATOM 2081 O O . ALA A 1 287 ? -10.507 4.922 20.330 1.00 82.75 287 ALA A O 1
ATOM 2082 N N . ARG A 1 288 ? -9.044 5.707 21.840 1.00 84.00 288 ARG A N 1
ATOM 2083 C CA . ARG A 1 288 ? -9.779 6.958 22.080 1.00 84.00 288 ARG A CA 1
ATOM 2084 C C . ARG A 1 288 ? -9.861 7.831 20.832 1.00 84.00 288 ARG A C 1
ATOM 2086 O O . ARG A 1 288 ? -10.912 8.401 20.567 1.00 84.00 288 ARG A O 1
ATOM 2093 N N . ILE A 1 289 ? -8.769 7.942 20.075 1.00 83.12 289 ILE A N 1
ATOM 2094 C CA . ILE A 1 289 ? -8.761 8.716 18.831 1.00 83.12 289 ILE A CA 1
ATOM 2095 C C . ILE A 1 289 ? -9.663 8.055 17.790 1.00 83.12 289 ILE A C 1
ATOM 2097 O O . ILE A 1 289 ? -10.495 8.742 17.220 1.00 83.12 289 ILE A O 1
ATOM 2101 N N . ALA A 1 290 ? -9.561 6.744 17.581 1.00 84.88 290 ALA A N 1
ATOM 2102 C CA . ALA A 1 290 ? -10.406 6.010 16.646 1.00 84.88 290 ALA A CA 1
ATOM 2103 C C . ALA A 1 290 ? -11.894 6.146 17.002 1.00 84.88 290 ALA A C 1
ATOM 2105 O O . ALA A 1 290 ? -12.698 6.420 16.120 1.00 84.88 290 ALA A O 1
ATOM 2106 N N . ALA A 1 291 ? -12.260 6.038 18.283 1.00 87.62 291 ALA A N 1
ATOM 2107 C CA . ALA A 1 291 ? -13.639 6.237 18.729 1.00 87.62 291 ALA A CA 1
ATOM 2108 C C . ALA A 1 291 ? -14.137 7.671 18.476 1.00 87.62 291 ALA A C 1
ATOM 2110 O O . ALA A 1 291 ? -15.192 7.857 17.871 1.00 87.62 291 ALA A O 1
ATOM 2111 N N . ALA A 1 292 ? -13.348 8.684 18.850 1.00 86.19 292 ALA A N 1
ATOM 2112 C CA . ALA A 1 292 ? -13.699 10.083 18.616 1.00 86.19 292 ALA A CA 1
ATOM 2113 C C . ALA A 1 292 ? -13.800 10.418 17.117 1.00 86.19 292 ALA A C 1
ATOM 2115 O O . ALA A 1 292 ? -14.697 11.144 16.695 1.00 86.19 292 ALA A O 1
ATOM 2116 N N . GLU A 1 293 ? -12.893 9.884 16.301 1.00 85.62 293 GLU A N 1
ATOM 2117 C CA . GLU A 1 293 ? -12.867 10.076 14.851 1.00 85.62 293 GLU A CA 1
ATOM 2118 C C . GLU A 1 293 ? -14.038 9.367 14.163 1.00 85.62 293 GLU A C 1
ATOM 2120 O O . GLU A 1 293 ? -14.648 9.961 13.276 1.00 85.62 293 GLU A O 1
ATOM 2125 N N . ALA A 1 294 ? -14.387 8.150 14.598 1.00 88.75 294 ALA A N 1
ATOM 2126 C CA . ALA A 1 294 ? -15.581 7.447 14.139 1.00 88.75 294 ALA A CA 1
ATOM 2127 C C . ALA A 1 294 ? -16.843 8.246 14.473 1.00 88.75 294 ALA A C 1
ATOM 2129 O O . ALA A 1 294 ? -17.656 8.476 13.586 1.00 88.75 294 ALA A O 1
ATOM 2130 N N . ARG A 1 295 ? -16.978 8.733 15.715 1.00 92.06 295 ARG A N 1
ATOM 2131 C CA . ARG A 1 295 ? -18.116 9.565 16.126 1.00 92.06 295 ARG A CA 1
ATOM 2132 C C . ARG A 1 295 ? -18.227 10.822 15.269 1.00 92.06 295 ARG A C 1
ATOM 2134 O O . ARG A 1 295 ? -19.277 11.057 14.690 1.00 92.06 295 ARG A O 1
ATOM 2141 N N . LEU A 1 296 ? -17.139 11.579 15.117 1.00 88.19 296 LEU A N 1
ATOM 2142 C CA . LEU A 1 296 ? -17.132 12.782 14.279 1.00 88.19 296 LEU A CA 1
ATOM 2143 C C . LEU A 1 296 ? -17.505 12.481 12.822 1.00 88.19 296 LEU A C 1
ATOM 2145 O O . LEU A 1 296 ? -18.262 13.239 12.227 1.00 88.19 296 LEU A O 1
ATOM 2149 N N . ALA A 1 297 ? -16.975 11.400 12.244 1.00 87.88 297 ALA A N 1
ATOM 2150 C CA . ALA A 1 297 ? -17.270 11.025 10.864 1.00 87.88 297 ALA A CA 1
ATOM 2151 C C . ALA A 1 297 ? -18.725 10.561 10.684 1.00 87.88 297 ALA A C 1
ATOM 2153 O O . ALA A 1 297 ? -19.343 10.896 9.678 1.00 87.88 297 ALA A O 1
ATOM 2154 N N . LEU A 1 298 ? -19.282 9.838 11.659 1.00 89.81 298 LEU A N 1
ATOM 2155 C CA . LEU A 1 298 ? -20.684 9.420 11.661 1.00 89.81 298 LEU A CA 1
ATOM 2156 C C . LEU A 1 298 ? -21.629 10.612 11.862 1.00 89.81 298 LEU A C 1
ATOM 2158 O O . LEU A 1 298 ? -22.608 10.725 11.134 1.00 89.81 298 LEU A O 1
ATOM 2162 N N . ASP A 1 299 ? -21.317 11.533 12.777 1.00 89.19 299 ASP A N 1
ATOM 2163 C CA . ASP A 1 299 ? -22.089 12.765 12.989 1.00 89.19 299 ASP A CA 1
ATOM 2164 C C . ASP A 1 299 ? -22.085 13.651 11.727 1.00 89.19 299 ASP A C 1
ATOM 2166 O O . ASP A 1 299 ? -23.109 14.219 11.347 1.00 89.19 299 ASP A O 1
ATOM 2170 N N . GLU A 1 300 ? -20.942 13.749 11.039 1.00 87.50 300 GLU A N 1
ATOM 2171 C CA . GLU A 1 300 ? -20.820 14.467 9.765 1.00 87.50 300 GLU A CA 1
ATOM 2172 C C . GLU A 1 300 ? -21.588 13.760 8.638 1.00 87.50 300 GLU A C 1
ATOM 2174 O O . GLU A 1 300 ? -22.281 14.418 7.864 1.00 87.50 300 GLU A O 1
ATOM 2179 N N . ALA A 1 301 ? -21.547 12.426 8.585 1.00 86.19 301 ALA A N 1
ATOM 2180 C CA . ALA A 1 301 ? -22.343 11.644 7.642 1.00 86.19 301 ALA A CA 1
ATOM 2181 C C . ALA A 1 301 ? -23.855 11.805 7.888 1.00 86.19 301 ALA A C 1
ATOM 2183 O O . ALA A 1 301 ? -24.617 11.861 6.927 1.00 86.19 301 ALA A O 1
ATOM 2184 N N . LEU A 1 302 ? -24.301 11.964 9.144 1.00 84.62 302 LEU A N 1
ATOM 2185 C CA . LEU A 1 302 ? -25.699 12.303 9.457 1.00 84.62 302 LEU A CA 1
ATOM 2186 C C . LEU A 1 302 ? -26.101 13.693 8.962 1.00 84.62 302 LEU A C 1
ATOM 2188 O O . LEU A 1 302 ? -27.241 13.904 8.554 1.00 84.62 302 LEU A O 1
ATOM 2192 N N . ALA A 1 303 ? -25.181 14.657 8.979 1.00 84.75 303 ALA A N 1
ATOM 2193 C CA . ALA A 1 303 ? -25.446 15.976 8.414 1.00 84.75 303 ALA A CA 1
ATOM 2194 C C . ALA A 1 303 ? -25.521 15.957 6.872 1.00 84.75 303 ALA A C 1
ATOM 2196 O O . ALA A 1 303 ? -26.086 16.879 6.282 1.00 84.75 303 ALA A O 1
ATOM 2197 N N . LEU A 1 304 ? -24.965 14.921 6.234 1.00 83.06 304 LEU A N 1
ATOM 2198 C CA . LEU A 1 304 ? -24.812 14.769 4.783 1.00 83.06 304 LEU A CA 1
ATOM 2199 C C . LEU A 1 304 ? -25.515 13.511 4.238 1.00 83.06 304 LEU A C 1
ATOM 2201 O O . LEU A 1 304 ? -25.070 12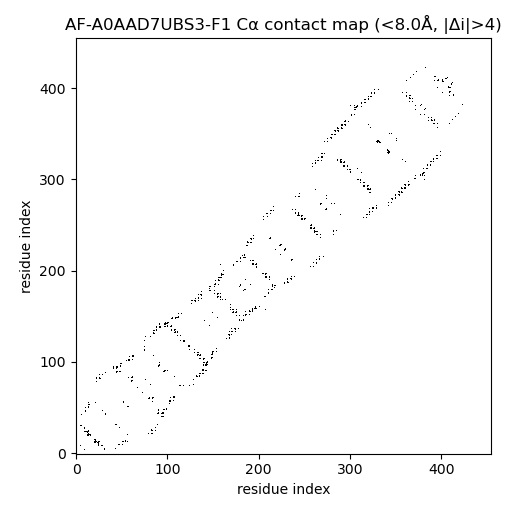.947 3.244 1.00 83.06 304 LEU A O 1
ATOM 2205 N N . LEU A 1 305 ? -26.606 13.063 4.870 1.00 71.25 305 LEU A N 1
ATOM 2206 C CA . LEU A 1 305 ? -27.271 11.779 4.579 1.00 71.25 305 LEU A CA 1
ATOM 2207 C C . LEU A 1 305 ? -27.590 11.522 3.096 1.00 71.25 305 LEU A C 1
ATOM 2209 O O . LEU A 1 305 ? -27.583 10.368 2.664 1.00 71.25 305 LEU A O 1
ATOM 2213 N N . ASP A 1 306 ? -27.858 12.576 2.327 1.00 67.94 306 ASP A N 1
ATOM 2214 C CA . ASP A 1 306 ? -28.200 12.467 0.907 1.00 67.94 306 ASP A CA 1
ATOM 2215 C C . ASP A 1 306 ? -26.976 12.215 0.003 1.00 67.94 306 ASP A C 1
ATOM 2217 O O . ASP A 1 306 ? -27.136 11.666 -1.085 1.00 67.94 306 ASP A O 1
ATOM 2221 N N . ASP A 1 307 ? -25.765 12.579 0.443 1.00 68.44 307 ASP A N 1
ATOM 2222 C CA . ASP A 1 307 ? -24.513 12.420 -0.315 1.00 68.44 307 ASP A CA 1
ATOM 2223 C C . ASP A 1 307 ? -23.290 12.336 0.631 1.00 68.44 307 ASP A C 1
ATOM 2225 O O . ASP A 1 307 ? -22.532 13.305 0.783 1.00 68.44 307 ASP A O 1
ATOM 2229 N N . PRO A 1 308 ? -23.103 11.204 1.343 1.00 61.97 308 PRO A N 1
ATOM 2230 C CA . PRO A 1 308 ? -21.914 10.990 2.152 1.00 61.97 308 PRO A CA 1
ATOM 2231 C C . PRO A 1 308 ? -20.682 10.965 1.248 1.00 61.97 308 PRO A C 1
ATOM 2233 O O . PRO A 1 308 ? -20.605 10.207 0.288 1.00 61.97 308 PRO A O 1
ATOM 2236 N N . VAL A 1 309 ? -19.684 11.778 1.579 1.00 72.31 309 VAL A N 1
ATOM 2237 C CA . VAL A 1 309 ? -18.438 11.845 0.808 1.00 72.31 309 VAL A CA 1
ATOM 2238 C C . VAL A 1 309 ? -17.632 10.554 1.019 1.00 72.31 309 VAL A C 1
ATOM 2240 O O . VAL A 1 309 ? -17.444 10.166 2.170 1.00 72.31 309 VAL A O 1
ATOM 2243 N N . ASP A 1 310 ? -17.043 9.966 -0.034 1.00 75.81 310 ASP A N 1
ATOM 2244 C CA . ASP A 1 310 ? -16.143 8.779 -0.000 1.00 75.81 310 ASP A CA 1
ATOM 2245 C C . ASP A 1 310 ? -15.099 8.803 1.138 1.00 75.81 310 ASP A C 1
ATOM 2247 O O . ASP A 1 310 ? -14.627 7.785 1.654 1.00 75.81 310 ASP A O 1
ATOM 2251 N N . ARG A 1 311 ? -14.689 10.014 1.523 1.00 75.44 311 ARG A N 1
ATOM 2252 C CA . ARG A 1 311 ? -13.788 10.280 2.643 1.00 75.44 311 ARG A CA 1
ATOM 2253 C C . ARG A 1 311 ? -14.353 9.807 3.989 1.00 75.44 311 ARG A C 1
ATOM 2255 O O . ARG A 1 311 ? -13.598 9.282 4.807 1.00 75.44 311 ARG A O 1
ATOM 2262 N N . LEU A 1 312 ? -15.640 10.034 4.249 1.00 81.56 312 LEU A N 1
ATOM 2263 C CA . LEU A 1 312 ? -16.305 9.668 5.501 1.00 81.56 312 LEU A CA 1
ATOM 2264 C C . LEU A 1 312 ? -16.422 8.156 5.627 1.00 81.56 312 LEU A C 1
ATOM 2266 O O . LEU A 1 312 ? -16.055 7.624 6.671 1.00 81.56 312 LEU A O 1
ATOM 2270 N N . GLU A 1 313 ? -16.817 7.475 4.551 1.00 81.88 313 GLU A N 1
ATOM 2271 C CA . GLU A 1 313 ? -16.838 6.010 4.486 1.00 81.88 313 GLU A CA 1
ATOM 2272 C C . GLU A 1 313 ? -15.485 5.428 4.856 1.00 81.88 313 GLU A C 1
ATOM 2274 O O . GLU A 1 313 ? -15.358 4.716 5.848 1.00 81.88 313 GLU A O 1
ATOM 2279 N N . ARG A 1 314 ? -14.438 5.848 4.140 1.00 82.00 314 ARG A N 1
ATOM 2280 C CA . ARG A 1 314 ? -13.069 5.399 4.396 1.00 82.00 314 ARG A CA 1
ATOM 2281 C C . ARG A 1 314 ? -12.658 5.598 5.854 1.00 82.00 314 ARG A C 1
ATOM 2283 O O . ARG A 1 314 ? -12.043 4.708 6.442 1.00 82.00 314 ARG A O 1
ATOM 2290 N N . ARG A 1 315 ? -12.968 6.758 6.437 1.00 83.25 315 ARG A N 1
ATOM 2291 C CA . ARG A 1 315 ? -12.603 7.090 7.820 1.00 83.25 315 ARG A CA 1
ATOM 2292 C C . ARG A 1 315 ? -13.370 6.239 8.828 1.00 83.25 315 ARG A C 1
ATOM 2294 O O . ARG A 1 315 ? -12.749 5.740 9.767 1.00 83.25 315 ARG A O 1
ATOM 2301 N N . VAL A 1 316 ? -14.674 6.040 8.630 1.00 86.69 316 VAL A N 1
ATOM 2302 C CA . VAL A 1 316 ? -15.501 5.173 9.479 1.00 86.69 316 VAL A CA 1
ATOM 2303 C C . VAL A 1 316 ? -15.004 3.733 9.399 1.00 86.69 316 VAL A C 1
ATOM 2305 O O . VAL A 1 316 ? -14.700 3.160 10.445 1.00 86.69 316 VAL A O 1
ATOM 2308 N N . SER A 1 317 ? -14.812 3.179 8.198 1.00 86.12 317 SER A N 1
ATOM 2309 C CA . SER A 1 317 ? -14.316 1.808 8.019 1.00 86.12 317 SER A CA 1
ATOM 2310 C C . SER A 1 317 ? -12.954 1.600 8.689 1.00 86.12 317 SER A C 1
ATOM 2312 O O . SER A 1 317 ? -12.729 0.580 9.339 1.00 86.12 317 SER A O 1
ATOM 2314 N N . LEU A 1 318 ? -12.036 2.572 8.584 1.00 82.44 318 LEU A N 1
ATOM 2315 C CA . LEU A 1 318 ? -10.722 2.499 9.236 1.00 82.44 318 LEU A CA 1
ATOM 2316 C C . LEU A 1 318 ? -10.824 2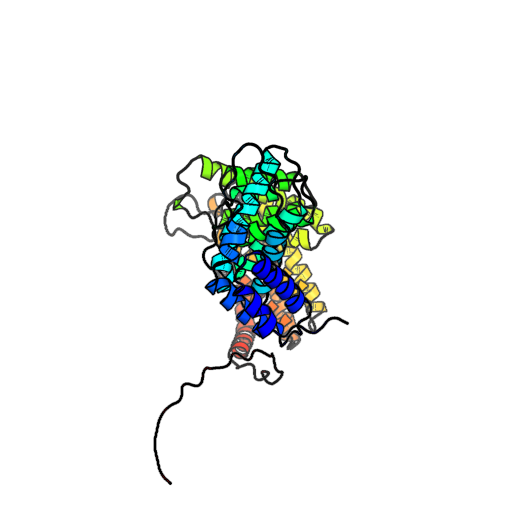.535 10.765 1.00 82.44 318 LEU A C 1
ATOM 2318 O O . LEU A 1 318 ? -10.161 1.748 11.441 1.00 82.44 318 LEU A O 1
ATOM 2322 N N . CYS A 1 319 ? -11.630 3.445 11.317 1.00 86.69 319 CYS A N 1
ATOM 2323 C CA . CYS A 1 319 ? -11.757 3.606 12.763 1.00 86.69 319 CYS A CA 1
ATOM 2324 C C . CYS A 1 319 ? -12.493 2.426 13.403 1.00 86.69 319 CYS A C 1
ATOM 2326 O O . CYS A 1 319 ? -12.011 1.869 14.390 1.00 86.69 319 CYS A O 1
ATOM 2328 N N . LEU A 1 320 ? -13.628 2.019 12.828 1.00 88.88 320 LEU A N 1
ATOM 2329 C CA . LEU A 1 320 ? -14.397 0.879 13.316 1.00 88.88 320 LEU A CA 1
ATOM 2330 C C . LEU A 1 320 ? -13.621 -0.426 13.125 1.00 88.88 320 LEU A C 1
ATOM 2332 O O . LEU A 1 320 ? -13.482 -1.172 14.085 1.00 88.88 320 LEU A O 1
ATOM 2336 N N . GLY A 1 321 ? -12.994 -0.652 11.965 1.00 85.56 321 GLY A N 1
ATOM 2337 C CA . GLY A 1 321 ? -12.169 -1.843 11.731 1.00 85.56 321 GLY A CA 1
ATOM 2338 C C . GLY A 1 321 ? -10.954 -1.947 12.665 1.00 85.56 321 GLY A C 1
ATOM 2339 O O . GLY A 1 321 ? -10.558 -3.046 13.068 1.00 85.56 321 GLY A O 1
ATOM 2340 N N . PHE A 1 322 ? -10.368 -0.813 13.072 1.00 84.69 322 PHE A N 1
ATOM 2341 C CA . PHE A 1 322 ? -9.365 -0.797 14.138 1.00 84.69 322 PHE A CA 1
ATOM 2342 C C . PHE A 1 322 ? -9.954 -1.242 15.477 1.00 84.69 322 PHE A C 1
ATOM 2344 O O . PHE A 1 322 ? -9.380 -2.114 16.125 1.00 84.69 322 PHE A O 1
ATOM 2351 N N . LEU A 1 323 ? -11.091 -0.681 15.887 1.00 86.38 323 LEU A N 1
ATOM 2352 C CA . LEU A 1 323 ? -11.737 -1.040 17.149 1.00 86.38 323 LEU A CA 1
ATOM 2353 C C . LEU A 1 323 ? -12.210 -2.504 17.167 1.00 86.38 323 LEU A C 1
ATOM 2355 O O . LEU A 1 323 ? -12.030 -3.169 18.182 1.00 86.38 323 LEU A O 1
ATOM 2359 N N . GLU A 1 324 ? -12.709 -3.036 16.047 1.00 86.31 324 GLU A N 1
ATOM 2360 C CA . GLU A 1 324 ? -12.998 -4.468 15.860 1.00 86.31 324 GLU A CA 1
ATOM 2361 C C . GLU A 1 324 ? -11.747 -5.322 16.094 1.00 86.31 324 GLU A C 1
ATOM 2363 O O . GLU A 1 324 ? -11.775 -6.274 16.867 1.00 86.31 324 GLU A O 1
ATOM 2368 N N . THR A 1 325 ? -10.615 -4.933 15.503 1.00 80.25 325 THR A N 1
ATOM 2369 C CA . THR A 1 325 ? -9.335 -5.633 15.697 1.00 80.25 325 THR A CA 1
ATOM 2370 C C . THR A 1 325 ? -8.887 -5.595 17.165 1.00 80.25 325 THR A C 1
ATOM 2372 O O . THR A 1 325 ? -8.281 -6.544 17.661 1.00 80.25 325 THR A O 1
ATOM 2375 N N . VAL A 1 326 ? -9.162 -4.497 17.878 1.00 78.94 326 VAL A N 1
ATOM 2376 C CA . VAL A 1 326 ? -8.888 -4.399 19.318 1.00 78.94 326 VAL A CA 1
ATOM 2377 C C . VAL A 1 326 ? -9.786 -5.354 20.105 1.00 78.94 326 VAL A C 1
ATOM 2379 O O . VAL A 1 326 ? -9.284 -6.014 21.009 1.00 78.94 326 VAL A O 1
ATOM 2382 N N . VAL A 1 327 ? -11.072 -5.460 19.757 1.00 79.50 327 VAL A N 1
ATOM 2383 C CA . VAL A 1 327 ? -11.998 -6.444 20.344 1.00 79.50 327 VAL A CA 1
ATOM 2384 C C . VAL A 1 327 ? -11.474 -7.861 20.115 1.00 79.50 327 VAL A C 1
ATOM 2386 O O . VAL A 1 327 ? -11.270 -8.578 21.088 1.00 79.50 327 VAL A O 1
ATOM 2389 N N . ASP A 1 328 ? -11.121 -8.219 18.877 1.00 76.62 328 ASP A N 1
ATOM 2390 C CA . ASP A 1 328 ? -10.540 -9.527 18.540 1.00 76.62 328 ASP A CA 1
ATOM 2391 C C . ASP A 1 328 ? -9.302 -9.847 19.382 1.00 76.62 328 ASP A C 1
ATOM 2393 O O . ASP A 1 328 ? -9.171 -10.940 19.932 1.00 76.62 328 ASP A O 1
ATOM 2397 N N . ALA A 1 329 ? -8.393 -8.877 19.510 1.00 70.69 329 ALA A N 1
ATOM 2398 C CA . ALA A 1 329 ? -7.176 -9.035 20.291 1.00 70.69 329 ALA A CA 1
ATOM 2399 C C . ALA A 1 329 ? -7.458 -9.176 21.794 1.00 70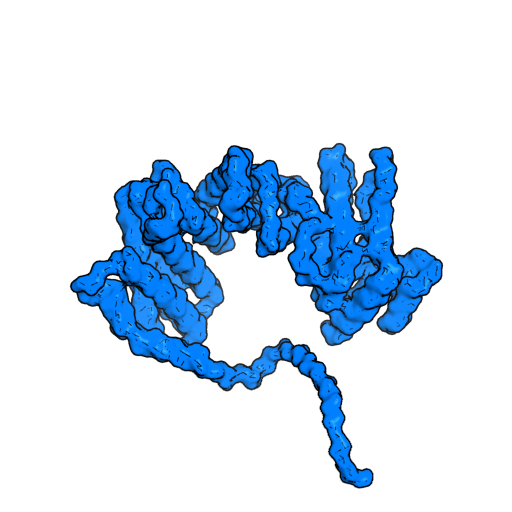.69 329 ALA A C 1
ATOM 2401 O O . ALA A 1 329 ? -6.691 -9.820 22.498 1.00 70.69 329 ALA A O 1
ATOM 2402 N N . LEU A 1 330 ? -8.526 -8.576 22.317 1.00 70.44 330 LEU A N 1
ATOM 2403 C CA . LEU A 1 330 ? -8.896 -8.727 23.725 1.00 70.44 330 LEU A CA 1
ATOM 2404 C C . LEU A 1 330 ? -9.612 -10.051 24.013 1.00 70.44 330 LEU A C 1
ATOM 2406 O O . LEU A 1 330 ? -9.520 -10.533 25.141 1.00 70.44 330 LEU A O 1
ATOM 2410 N N . VAL A 1 331 ? -10.307 -10.598 23.014 1.00 67.50 331 VAL A N 1
ATOM 2411 C CA . VAL A 1 331 ? -11.182 -11.772 23.133 1.00 67.50 331 VAL A CA 1
ATOM 2412 C C . VAL A 1 331 ? -10.469 -13.073 22.823 1.00 67.50 331 VAL A C 1
ATOM 2414 O O . VAL A 1 331 ? -10.890 -14.080 23.368 1.00 67.50 331 VAL A O 1
ATOM 2417 N N . ALA A 1 332 ? -9.429 -13.061 21.974 1.00 58.47 332 ALA A N 1
ATOM 2418 C CA . ALA A 1 332 ? -8.698 -14.255 21.541 1.00 58.47 332 ALA A CA 1
ATOM 2419 C C . ALA A 1 332 ? -8.501 -15.262 22.695 1.00 58.47 332 ALA A C 1
ATOM 2421 O O . ALA A 1 332 ? -7.663 -15.063 23.581 1.00 58.47 332 ALA A O 1
ATOM 2422 N N . ASP A 1 333 ? -9.340 -16.298 22.655 1.00 45.28 333 ASP A N 1
ATOM 2423 C CA . ASP A 1 333 ? -9.591 -17.292 23.695 1.00 45.28 333 ASP A CA 1
ATOM 2424 C C . ASP A 1 333 ? -8.796 -18.561 23.342 1.00 45.28 333 ASP A C 1
ATOM 2426 O O . ASP A 1 333 ? -8.863 -19.015 22.202 1.00 45.28 333 ASP A O 1
ATOM 2430 N N . ASP A 1 334 ? -8.000 -19.037 24.305 1.00 45.50 334 ASP A N 1
ATOM 2431 C CA . ASP A 1 334 ? -7.513 -20.396 24.642 1.00 45.50 334 ASP A CA 1
ATOM 2432 C C . ASP A 1 334 ? -7.319 -21.544 23.611 1.00 45.50 334 ASP A C 1
ATOM 2434 O O . ASP A 1 334 ? -6.901 -22.632 24.020 1.00 45.50 334 ASP A O 1
ATOM 2438 N N . ASP A 1 335 ? -7.515 -21.365 22.307 1.00 41.47 335 ASP A N 1
ATOM 2439 C CA . ASP A 1 335 ? -7.304 -22.433 21.323 1.00 41.47 335 ASP A CA 1
ATOM 2440 C C . ASP A 1 335 ? -5.839 -22.467 20.840 1.00 41.47 335 ASP A C 1
ATOM 2442 O O . ASP A 1 335 ? -5.430 -21.801 19.886 1.00 41.47 335 ASP A O 1
ATOM 2446 N N . ASP A 1 336 ? -5.077 -23.313 21.534 1.00 42.56 336 ASP A N 1
ATOM 2447 C CA . ASP A 1 336 ? -3.737 -23.833 21.240 1.00 42.56 336 ASP A CA 1
ATOM 2448 C C . ASP A 1 336 ? -2.526 -22.937 21.593 1.00 42.56 336 ASP A C 1
ATOM 2450 O O . ASP A 1 336 ? -2.140 -22.000 20.895 1.00 42.56 336 ASP A O 1
ATOM 2454 N N . ASP A 1 337 ? -1.854 -23.386 22.660 1.00 41.88 337 ASP A N 1
ATOM 2455 C CA . ASP A 1 337 ? -0.567 -22.977 23.235 1.00 41.88 337 ASP A CA 1
ATOM 2456 C C . ASP A 1 337 ? -0.590 -21.811 24.241 1.00 41.88 337 ASP A C 1
ATOM 2458 O O . ASP A 1 337 ? -0.552 -20.622 23.933 1.00 41.88 337 ASP A O 1
ATOM 2462 N N . ALA A 1 338 ? -0.571 -22.216 25.513 1.00 39.88 338 ALA A N 1
ATOM 2463 C CA . ALA A 1 338 ? -0.426 -21.392 26.699 1.00 39.88 338 ALA A CA 1
ATOM 2464 C C . ALA A 1 338 ? 0.790 -20.448 26.642 1.00 39.88 338 ALA A C 1
ATOM 2466 O O . ALA A 1 338 ? 1.889 -20.816 27.045 1.00 39.88 338 ALA A O 1
ATOM 2467 N N . GLU A 1 339 ? 0.555 -19.193 26.269 1.00 37.31 339 GLU A N 1
ATOM 2468 C CA . GLU A 1 339 ? 1.320 -18.039 26.747 1.00 37.31 339 GLU A CA 1
ATOM 2469 C C . GLU A 1 339 ? 0.404 -16.800 26.801 1.00 37.31 339 GLU A C 1
ATOM 2471 O O . GLU A 1 339 ? 0.453 -15.907 25.965 1.00 37.31 339 GLU A O 1
ATOM 2476 N N . THR A 1 340 ? -0.420 -16.735 27.858 1.00 44.28 340 THR A N 1
ATOM 2477 C CA . THR A 1 340 ? -1.188 -15.558 28.333 1.00 44.28 340 THR A CA 1
ATOM 2478 C C . THR A 1 340 ? -2.195 -14.933 27.358 1.00 44.28 340 THR A C 1
ATOM 2480 O O . THR A 1 340 ? -1.834 -14.207 26.437 1.00 44.28 340 THR A O 1
ATOM 2483 N N . THR A 1 341 ? -3.487 -15.072 27.672 1.00 50.78 341 THR A N 1
ATOM 2484 C CA . THR A 1 341 ? -4.548 -14.215 27.122 1.00 50.78 341 THR A CA 1
ATOM 2485 C C . THR A 1 341 ? -4.180 -12.733 27.279 1.00 50.78 341 THR A C 1
ATOM 2487 O O . THR A 1 341 ? -3.705 -12.283 28.326 1.00 50.78 341 THR A O 1
ATOM 2490 N N . LEU A 1 342 ? -4.388 -11.944 26.223 1.00 53.69 342 LEU A N 1
ATOM 2491 C CA . LEU A 1 342 ? -4.000 -10.528 26.137 1.00 53.69 342 LEU A CA 1
ATOM 2492 C C . LEU A 1 342 ? -4.671 -9.656 27.215 1.00 53.69 342 LEU A C 1
ATOM 2494 O O . LEU A 1 342 ? -4.068 -8.700 27.712 1.00 53.69 342 LEU A O 1
ATOM 2498 N N . ALA A 1 343 ? -5.877 -10.035 27.648 1.00 52.44 343 ALA A N 1
ATOM 2499 C CA . ALA A 1 343 ? -6.573 -9.438 28.785 1.00 52.44 343 ALA A CA 1
ATOM 2500 C C . ALA A 1 343 ? -5.838 -9.645 30.127 1.00 52.44 343 ALA A C 1
ATOM 2502 O O . ALA A 1 343 ? -5.913 -8.779 30.998 1.00 52.44 343 ALA A O 1
ATOM 2503 N N . ALA A 1 344 ? -5.088 -10.741 30.291 1.00 50.97 344 ALA A N 1
ATOM 2504 C CA . ALA A 1 344 ? -4.309 -11.020 31.500 1.00 50.97 344 ALA A CA 1
ATOM 2505 C C . ALA A 1 344 ? -2.998 -10.213 31.568 1.00 50.97 344 ALA A C 1
ATOM 2507 O O . ALA A 1 344 ? -2.480 -9.969 32.659 1.00 50.97 344 ALA A O 1
ATOM 2508 N N . ALA A 1 345 ? -2.466 -9.780 30.418 1.00 54.22 345 ALA A N 1
ATOM 2509 C CA . ALA A 1 345 ? -1.246 -8.974 30.330 1.00 54.22 345 ALA A CA 1
ATOM 2510 C C . ALA A 1 345 ? -1.505 -7.457 30.438 1.00 54.22 345 ALA A C 1
ATOM 2512 O O . ALA A 1 345 ? -0.614 -6.693 30.823 1.00 54.22 345 ALA A O 1
ATOM 2513 N N . ALA A 1 346 ? -2.720 -7.009 30.111 1.00 60.59 346 ALA A N 1
ATOM 2514 C CA . ALA A 1 346 ? -3.093 -5.601 30.122 1.00 60.59 346 ALA A CA 1
ATOM 2515 C C . ALA A 1 346 ? -3.320 -5.066 31.549 1.00 60.59 346 ALA A C 1
ATOM 2517 O O . ALA A 1 346 ? -3.962 -5.695 32.387 1.00 60.59 346 ALA A O 1
ATOM 2518 N N . SER A 1 347 ? -2.851 -3.844 31.825 1.00 69.88 347 SER A N 1
ATOM 2519 C CA . SER A 1 347 ? -3.217 -3.145 33.066 1.00 69.88 347 SER A CA 1
ATOM 2520 C C . SER A 1 347 ? -4.737 -2.884 33.096 1.00 69.88 347 SER A C 1
ATOM 2522 O O . SER A 1 347 ? -5.289 -2.480 32.068 1.00 69.88 347 SER A O 1
ATOM 2524 N N . PRO A 1 348 ? -5.416 -3.030 34.253 1.00 72.38 348 PRO A N 1
ATOM 2525 C CA . PRO A 1 348 ? -6.858 -2.784 34.378 1.00 72.38 348 PRO A CA 1
ATOM 2526 C C . PRO A 1 348 ? -7.304 -1.409 33.865 1.00 72.38 348 PRO A C 1
ATOM 2528 O O . PRO A 1 348 ? -8.347 -1.293 33.228 1.00 72.38 348 PRO A O 1
ATOM 2531 N N . ASP A 1 349 ? -6.480 -0.378 34.066 1.00 76.12 349 ASP A N 1
ATOM 2532 C CA . ASP A 1 349 ? -6.768 0.973 33.580 1.00 76.12 349 ASP A CA 1
ATOM 2533 C C . ASP A 1 349 ? -6.750 1.051 32.041 1.00 76.12 349 ASP A C 1
ATOM 2535 O O . ASP A 1 349 ? -7.496 1.830 31.458 1.00 76.12 349 ASP A O 1
ATOM 2539 N N . VAL A 1 350 ? -5.910 0.248 31.364 1.00 74.81 350 VAL A N 1
ATOM 2540 C CA . VAL A 1 350 ? -5.886 0.162 29.887 1.00 74.81 350 VAL A CA 1
ATOM 2541 C C . VAL A 1 350 ? -7.217 -0.383 29.402 1.00 74.81 350 VAL A C 1
ATOM 2543 O O . VAL A 1 350 ? -7.833 0.197 28.515 1.00 74.81 350 VAL A O 1
ATOM 2546 N N . LEU A 1 351 ? -7.654 -1.491 29.998 1.00 76.62 351 LEU A N 1
ATOM 2547 C CA . LEU A 1 351 ? -8.884 -2.168 29.613 1.00 76.62 351 LEU A CA 1
ATOM 2548 C C . LEU A 1 351 ? -10.101 -1.277 29.851 1.00 76.62 351 LEU A C 1
ATOM 2550 O O . LEU A 1 351 ? -10.989 -1.238 29.009 1.00 76.62 351 LEU A O 1
ATOM 2554 N N . LEU A 1 352 ? -10.128 -0.529 30.957 1.00 80.31 352 LEU A N 1
ATOM 2555 C CA . LEU A 1 352 ? -11.213 0.406 31.251 1.00 80.31 352 LEU A CA 1
ATOM 2556 C C . LEU A 1 352 ? -11.288 1.538 30.217 1.00 80.31 352 LEU A C 1
ATOM 2558 O O . LEU A 1 352 ? -12.368 1.846 29.721 1.00 80.31 352 LEU A O 1
ATOM 2562 N N . ASP A 1 353 ? -10.143 2.106 29.838 1.00 81.06 353 ASP A N 1
ATOM 2563 C CA . ASP A 1 353 ? -10.071 3.150 28.813 1.00 81.06 353 ASP A CA 1
ATOM 2564 C C . ASP A 1 353 ? -10.479 2.645 27.423 1.00 81.06 353 ASP A C 1
ATOM 2566 O O . ASP A 1 353 ? -11.146 3.358 26.673 1.00 81.06 353 ASP A O 1
ATOM 2570 N N . VAL A 1 354 ? -10.090 1.418 27.075 1.00 82.69 354 VAL A N 1
ATOM 2571 C CA . VAL A 1 354 ? -10.464 0.790 25.803 1.00 82.69 354 VAL A CA 1
ATOM 2572 C C . VAL A 1 354 ? -11.950 0.453 25.779 1.00 82.69 354 VAL A C 1
ATOM 2574 O O . VAL A 1 354 ? -12.615 0.771 24.801 1.00 82.69 354 VAL A O 1
ATOM 2577 N N . LYS A 1 355 ? -12.501 -0.097 26.866 1.00 83.69 355 LYS A N 1
ATOM 2578 C CA . LYS A 1 355 ? -13.947 -0.327 26.998 1.00 83.69 355 LYS A CA 1
ATOM 2579 C C . LYS A 1 355 ? -14.741 0.971 26.867 1.00 83.69 355 LYS A C 1
ATOM 2581 O O . LYS A 1 355 ? -15.754 0.986 26.180 1.00 83.69 355 LYS A O 1
ATOM 2586 N N . ALA A 1 356 ? -14.263 2.065 27.462 1.00 86.44 356 ALA A N 1
ATOM 2587 C CA . ALA A 1 356 ? -14.892 3.373 27.304 1.00 86.44 356 ALA A CA 1
ATOM 2588 C C . ALA A 1 356 ? -14.885 3.841 25.837 1.00 86.44 356 ALA A C 1
ATOM 2590 O O . ALA A 1 356 ? -15.908 4.308 25.349 1.00 86.44 356 ALA A O 1
ATOM 2591 N N . ALA A 1 357 ? -13.772 3.664 25.117 1.00 87.62 357 ALA A N 1
ATOM 2592 C CA . ALA A 1 357 ? -13.691 3.983 23.690 1.00 87.62 357 ALA A CA 1
ATOM 2593 C C . ALA A 1 357 ? -14.614 3.097 22.827 1.00 87.62 357 ALA A C 1
ATOM 2595 O O . ALA A 1 357 ? -15.278 3.595 21.922 1.00 87.62 357 ALA A O 1
ATOM 2596 N N . LEU A 1 358 ? -14.701 1.796 23.125 1.00 88.62 358 LEU A N 1
ATOM 2597 C CA . LEU A 1 358 ? -15.614 0.872 22.444 1.00 88.62 358 LEU A CA 1
ATOM 2598 C C . LEU A 1 358 ? -17.081 1.245 22.683 1.00 88.62 358 LEU A C 1
ATOM 2600 O O . LEU A 1 358 ? -17.870 1.246 21.740 1.00 88.62 358 LEU A O 1
ATOM 2604 N N . SER A 1 359 ? -17.435 1.606 23.919 1.00 88.38 359 SER A N 1
ATOM 2605 C CA . SER A 1 359 ? -18.773 2.089 24.271 1.00 88.38 359 SER A CA 1
ATOM 2606 C C . SER A 1 359 ? -19.115 3.373 23.515 1.00 88.38 359 SER A C 1
ATOM 2608 O O . SER A 1 359 ? -20.185 3.468 22.924 1.00 88.38 359 SER A O 1
ATOM 2610 N N . ASP A 1 360 ? -18.189 4.333 23.479 1.00 89.25 360 ASP A N 1
ATOM 2611 C CA . ASP A 1 360 ? -18.356 5.613 22.786 1.00 89.25 360 ASP A CA 1
ATOM 2612 C C . ASP A 1 360 ? -18.609 5.433 21.278 1.00 89.25 360 ASP A C 1
ATOM 2614 O O . ASP A 1 360 ? -19.561 5.989 20.725 1.00 89.25 360 ASP A O 1
ATOM 2618 N N . ALA A 1 361 ? -17.806 4.592 20.621 1.00 91.31 361 ALA A N 1
ATOM 2619 C CA . ALA A 1 361 ? -17.991 4.257 19.212 1.00 91.31 361 ALA A CA 1
ATOM 2620 C C . ALA A 1 361 ? -19.298 3.486 18.962 1.00 91.31 361 ALA A C 1
ATOM 2622 O O . ALA A 1 361 ? -19.969 3.716 17.956 1.00 91.31 361 ALA A O 1
ATOM 2623 N N . SER A 1 362 ? -19.687 2.594 19.880 1.00 89.62 362 SER A N 1
ATOM 2624 C CA . SER A 1 362 ? -20.929 1.816 19.769 1.00 89.62 362 SER A CA 1
ATOM 2625 C C . SER A 1 362 ? -22.160 2.709 19.882 1.00 89.62 362 SER A C 1
ATOM 2627 O O . SER A 1 362 ? -23.115 2.555 19.124 1.00 89.62 362 SER A O 1
ATOM 2629 N N . GLU A 1 363 ? -22.137 3.687 20.787 1.00 90.88 363 GLU A N 1
ATOM 2630 C CA . GLU A 1 363 ? -23.197 4.687 20.896 1.00 90.88 363 GLU A CA 1
ATOM 2631 C C . GLU A 1 363 ? -23.336 5.515 19.619 1.00 90.88 363 GLU A C 1
ATOM 2633 O O . GLU A 1 363 ? -24.459 5.698 19.144 1.00 90.88 363 GLU A O 1
ATOM 2638 N N . ALA A 1 364 ? -22.218 5.973 19.048 1.00 91.44 364 ALA A N 1
ATOM 2639 C CA . ALA A 1 364 ? -22.216 6.727 17.798 1.00 91.44 364 ALA A CA 1
ATOM 2640 C C . ALA A 1 364 ? -22.757 5.892 16.624 1.00 91.44 364 ALA A C 1
ATOM 2642 O O . ALA A 1 364 ? -23.638 6.347 15.897 1.00 91.44 364 ALA A O 1
ATOM 2643 N N . ALA A 1 365 ? -22.302 4.643 16.481 1.00 91.56 365 ALA A N 1
ATOM 2644 C CA . ALA A 1 365 ? -22.783 3.718 15.455 1.00 91.56 365 ALA A CA 1
ATOM 2645 C C . ALA A 1 365 ? -24.288 3.421 15.599 1.00 91.56 365 ALA A C 1
ATOM 2647 O O . ALA A 1 365 ? -25.029 3.447 14.617 1.00 91.56 365 ALA A O 1
ATOM 2648 N N . LEU A 1 366 ? -24.773 3.192 16.825 1.00 89.38 366 LEU A N 1
ATOM 2649 C CA . LEU A 1 366 ? -26.199 2.969 17.086 1.00 89.38 366 LEU A CA 1
ATOM 2650 C C . LEU A 1 366 ? -27.042 4.212 16.792 1.00 89.38 366 LEU A C 1
ATOM 2652 O O . LEU A 1 366 ? -28.148 4.072 16.265 1.00 89.38 366 LEU A O 1
ATOM 2656 N N . ALA A 1 367 ? -26.553 5.406 17.137 1.00 89.12 367 ALA A N 1
ATOM 2657 C CA . ALA A 1 367 ? -27.225 6.662 16.822 1.00 89.12 367 ALA A CA 1
ATOM 2658 C C . ALA A 1 367 ? -27.326 6.859 15.304 1.00 89.12 367 ALA A C 1
ATOM 2660 O O . ALA A 1 367 ? -28.426 7.081 14.801 1.00 89.12 367 ALA A O 1
ATOM 2661 N N . PHE A 1 368 ? -26.218 6.658 14.581 1.00 90.62 368 PHE A N 1
ATOM 2662 C CA . PHE A 1 368 ? -26.169 6.749 13.123 1.00 90.62 368 PHE A CA 1
ATOM 2663 C C . PHE A 1 368 ? -27.195 5.830 12.454 1.00 90.62 368 PHE A C 1
ATOM 2665 O O . PHE A 1 368 ? -28.084 6.286 11.739 1.00 90.62 368 PHE A O 1
ATOM 2672 N N . VAL A 1 369 ? -27.134 4.532 12.758 1.00 89.44 369 VAL A N 1
ATOM 2673 C CA . VAL A 1 369 ? -28.028 3.521 12.177 1.00 89.44 369 VAL A CA 1
ATOM 2674 C C . VAL A 1 369 ? -29.499 3.805 12.509 1.00 89.44 369 VAL A C 1
ATOM 2676 O O . VAL A 1 369 ? -30.384 3.603 11.673 1.00 89.44 369 VAL A O 1
ATOM 2679 N N . SER A 1 370 ? -29.782 4.288 13.722 1.00 87.06 370 SER A N 1
ATOM 2680 C CA . SER A 1 370 ? -31.147 4.636 14.135 1.00 87.06 370 SER A CA 1
ATOM 2681 C C . SER A 1 370 ? -31.700 5.838 13.370 1.00 87.06 370 SER A C 1
ATOM 2683 O O . SER A 1 370 ? -32.897 5.863 13.080 1.00 87.06 370 SER A O 1
ATOM 2685 N N . GLU A 1 371 ? -30.855 6.814 13.045 1.00 88.38 371 GLU A N 1
ATOM 2686 C CA . GLU A 1 371 ? -31.238 8.021 12.312 1.00 88.38 371 GLU A CA 1
ATOM 2687 C C . GLU A 1 371 ? -31.412 7.744 10.814 1.00 88.38 371 GLU A C 1
ATOM 2689 O O . GLU A 1 371 ? -32.424 8.139 10.233 1.00 88.38 371 GLU A O 1
ATOM 2694 N N . VAL A 1 372 ? -30.500 6.975 10.203 1.00 85.62 372 VAL A N 1
ATOM 2695 C CA . VAL A 1 372 ? -30.623 6.522 8.803 1.00 85.62 372 VAL A CA 1
ATOM 2696 C C . VAL A 1 372 ? -31.937 5.763 8.603 1.00 85.62 372 VAL A C 1
ATOM 2698 O O . VAL A 1 372 ? -32.678 6.024 7.652 1.00 85.62 372 VAL A O 1
ATOM 2701 N N . ARG A 1 373 ? -32.282 4.874 9.546 1.00 84.31 373 ARG A N 1
ATOM 2702 C CA . ARG A 1 373 ? -33.558 4.147 9.543 1.00 84.31 373 ARG A CA 1
ATOM 2703 C C . ARG A 1 373 ? -34.768 5.087 9.612 1.00 84.31 373 ARG A C 1
ATOM 2705 O O . ARG A 1 373 ? -35.754 4.838 8.923 1.00 84.31 373 ARG A O 1
ATOM 2712 N N . GLN A 1 374 ? -34.731 6.109 10.468 1.00 84.88 374 GLN A N 1
ATOM 2713 C CA . GLN A 1 374 ? -35.840 7.061 10.644 1.00 84.88 374 GLN A CA 1
ATOM 2714 C C . GLN A 1 374 ? -36.003 7.997 9.446 1.00 84.88 374 GLN A C 1
ATOM 2716 O O . GLN A 1 374 ? -37.125 8.350 9.088 1.00 84.88 374 GLN A O 1
ATOM 2721 N N . SER A 1 375 ? -34.891 8.359 8.813 1.00 79.56 375 SER A N 1
ATOM 2722 C CA . SER A 1 375 ? -34.854 9.296 7.693 1.00 79.56 375 SER A CA 1
ATOM 2723 C C . SER A 1 375 ? -35.230 8.657 6.351 1.00 79.56 375 SER A C 1
ATOM 2725 O O . SER A 1 375 ? -35.369 9.373 5.366 1.00 79.56 375 SER A O 1
ATOM 2727 N N . HIS A 1 376 ? -35.429 7.330 6.299 1.00 71.56 376 HIS A N 1
ATOM 2728 C CA . HIS A 1 376 ? -35.750 6.577 5.075 1.00 71.56 376 HIS A CA 1
ATOM 2729 C C . HIS A 1 376 ? -34.779 6.862 3.913 1.00 71.56 376 HIS A C 1
ATOM 2731 O O . HIS A 1 376 ? -35.182 6.933 2.753 1.00 71.56 376 HIS A O 1
ATOM 2737 N N . VAL A 1 377 ? -33.499 7.043 4.237 1.00 72.56 377 VAL A N 1
ATOM 2738 C CA . VAL A 1 377 ? -32.448 7.372 3.270 1.00 72.56 377 VAL A CA 1
ATOM 2739 C C . VAL A 1 377 ? -32.158 6.155 2.390 1.00 72.56 377 VAL A C 1
ATOM 2741 O O . VAL A 1 377 ? -31.862 5.073 2.896 1.00 72.56 377 VAL A O 1
ATOM 2744 N N . ASP A 1 378 ? -32.210 6.347 1.070 1.00 70.44 378 ASP A N 1
ATOM 2745 C CA . ASP A 1 378 ? -31.900 5.323 0.058 1.00 70.44 378 ASP A CA 1
ATOM 2746 C C . ASP A 1 378 ? -30.503 5.507 -0.573 1.00 70.44 378 ASP A C 1
ATOM 2748 O O . ASP A 1 378 ? -30.193 4.919 -1.606 1.00 70.44 378 ASP A O 1
ATOM 2752 N N . SER A 1 379 ? -29.634 6.302 0.058 1.00 79.44 379 SER A N 1
ATOM 2753 C CA . SER A 1 379 ? -28.241 6.469 -0.366 1.00 79.44 379 SER A CA 1
ATOM 2754 C C . SER A 1 379 ? -27.435 5.186 -0.135 1.00 79.44 379 SER A C 1
ATOM 2756 O O . SER A 1 379 ? -27.322 4.714 0.998 1.00 79.44 379 SER A O 1
ATOM 2758 N N . ASN A 1 380 ? -26.836 4.635 -1.199 1.00 79.69 380 ASN A N 1
ATOM 2759 C CA . ASN A 1 380 ? -25.967 3.451 -1.113 1.00 79.69 380 ASN A CA 1
ATOM 2760 C C . ASN A 1 380 ? -24.813 3.661 -0.127 1.00 79.69 380 ASN A C 1
ATOM 2762 O O . ASN A 1 380 ? -24.524 2.767 0.662 1.00 79.69 380 ASN A O 1
ATOM 2766 N N . ALA A 1 381 ? -24.251 4.867 -0.105 1.00 77.50 381 ALA A N 1
ATOM 2767 C CA . ALA A 1 381 ? -23.166 5.246 0.785 1.00 77.50 381 ALA A CA 1
ATOM 2768 C C . ALA A 1 381 ? -23.570 5.204 2.273 1.00 77.50 381 ALA A C 1
ATOM 2770 O O . ALA A 1 381 ? -22.888 4.640 3.131 1.00 77.50 381 ALA A O 1
ATOM 2771 N N . ALA A 1 382 ? -24.761 5.721 2.596 1.00 81.06 382 ALA A N 1
ATOM 2772 C CA . ALA A 1 382 ? -25.300 5.646 3.955 1.00 81.06 382 ALA A CA 1
ATOM 2773 C C . ALA A 1 382 ? -25.601 4.193 4.373 1.00 81.06 382 ALA A C 1
ATOM 2775 O O . ALA A 1 382 ? -25.443 3.831 5.544 1.00 81.06 382 ALA A O 1
ATOM 2776 N N . LEU A 1 383 ? -26.011 3.346 3.422 1.00 84.56 383 LEU A N 1
ATOM 2777 C CA . LEU A 1 383 ? -26.231 1.918 3.654 1.00 84.56 383 LEU A CA 1
ATOM 2778 C C . LEU A 1 383 ? -24.911 1.162 3.864 1.00 84.56 383 LEU A C 1
ATOM 2780 O O . LEU A 1 383 ? -24.858 0.316 4.755 1.00 84.56 383 LEU A O 1
ATOM 2784 N N . ASP A 1 384 ? -23.850 1.481 3.121 1.00 84.88 384 ASP A N 1
ATOM 2785 C CA . ASP A 1 384 ? -22.506 0.923 3.321 1.00 84.88 384 ASP A CA 1
ATOM 2786 C C . ASP A 1 384 ? -21.942 1.276 4.702 1.00 84.88 384 ASP A C 1
ATOM 2788 O O . ASP A 1 384 ? -21.502 0.389 5.440 1.00 84.88 384 ASP A O 1
ATOM 2792 N N . LEU A 1 385 ? -22.086 2.532 5.131 1.00 87.31 385 LEU A N 1
ATOM 2793 C CA . LEU A 1 385 ? -21.764 2.946 6.500 1.00 87.31 385 LEU A CA 1
ATOM 2794 C C . LEU A 1 385 ? -22.565 2.165 7.550 1.00 87.31 385 LEU A C 1
ATOM 2796 O O . LEU A 1 385 ? -22.008 1.724 8.556 1.00 87.31 385 LEU A O 1
ATOM 2800 N N . CYS A 1 386 ? -23.863 1.937 7.313 1.00 88.50 386 CYS A N 1
ATOM 2801 C CA . CYS A 1 386 ? -24.673 1.103 8.201 1.00 88.50 386 CYS A CA 1
ATOM 2802 C C . CYS A 1 386 ? -24.140 -0.336 8.277 1.00 88.50 386 CYS A C 1
ATOM 2804 O O . CYS A 1 386 ? -24.153 -0.917 9.363 1.00 88.50 386 CYS A O 1
ATOM 2806 N N . ARG A 1 387 ? -23.655 -0.917 7.167 1.00 88.38 387 ARG A N 1
ATOM 2807 C CA . ARG A 1 387 ? -23.047 -2.262 7.158 1.00 88.38 387 ARG A CA 1
ATOM 2808 C C . ARG A 1 387 ? -21.812 -2.312 8.056 1.00 88.38 387 ARG A C 1
ATOM 2810 O O . ARG A 1 387 ? -21.699 -3.233 8.866 1.00 88.38 387 ARG A O 1
ATOM 2817 N N . ASP A 1 388 ? -20.931 -1.320 7.959 1.00 88.50 388 ASP A N 1
ATOM 2818 C CA . ASP A 1 388 ? -19.740 -1.235 8.809 1.00 88.50 388 ASP A CA 1
ATOM 2819 C C . ASP A 1 388 ? -20.100 -1.028 10.287 1.00 88.50 388 ASP A C 1
ATOM 2821 O O . ASP A 1 388 ? -19.558 -1.711 11.157 1.00 88.50 388 ASP A O 1
ATOM 2825 N N . CYS A 1 389 ? -21.085 -0.174 10.585 1.00 90.62 389 CYS A N 1
ATOM 2826 C CA . CYS A 1 389 ? -21.616 -0.026 11.940 1.00 90.62 389 CYS A CA 1
ATOM 2827 C C . CYS A 1 389 ? -22.176 -1.344 12.491 1.00 90.62 389 CYS A C 1
ATOM 2829 O O . CYS A 1 389 ? -21.898 -1.694 13.636 1.00 90.62 389 CYS A O 1
ATOM 2831 N N . PHE A 1 390 ? -22.949 -2.095 11.702 1.00 88.94 390 PHE A N 1
ATOM 2832 C CA . PHE A 1 390 ? -23.509 -3.373 12.144 1.00 88.94 390 PHE A CA 1
ATOM 2833 C C . PHE A 1 390 ? -22.445 -4.443 12.372 1.00 88.94 390 PHE A C 1
ATOM 2835 O O . PHE A 1 390 ? -22.562 -5.193 13.343 1.00 88.94 390 PHE A O 1
ATOM 2842 N N . ARG A 1 391 ? -21.416 -4.513 11.516 1.00 88.50 391 ARG A N 1
ATOM 2843 C CA . ARG A 1 391 ? -20.282 -5.429 11.708 1.00 88.50 391 ARG A CA 1
ATOM 2844 C C . ARG A 1 391 ? -19.603 -5.158 13.052 1.00 88.50 391 ARG A C 1
ATOM 2846 O O . ARG A 1 391 ? -19.470 -6.080 13.858 1.00 88.50 391 ARG A O 1
ATOM 2853 N N . PHE A 1 392 ? -19.304 -3.890 13.327 1.00 89.75 392 PHE A N 1
ATOM 2854 C CA . PHE A 1 392 ? -18.659 -3.478 14.567 1.00 89.75 392 PHE A CA 1
ATOM 2855 C C . PHE A 1 392 ? -19.531 -3.754 15.793 1.00 89.75 392 PHE A C 1
ATOM 2857 O O . PHE A 1 392 ? -19.085 -4.398 16.742 1.00 89.75 392 PHE A O 1
ATOM 2864 N N . LEU A 1 393 ? -20.797 -3.327 15.764 1.00 88.38 393 LEU A N 1
ATOM 2865 C CA . LEU A 1 393 ? -21.731 -3.518 16.875 1.00 88.38 393 LEU A CA 1
ATOM 2866 C C . LEU A 1 393 ? -21.977 -4.996 17.175 1.00 88.38 393 LEU A C 1
ATOM 2868 O O . LEU A 1 393 ? -22.037 -5.373 18.341 1.00 88.38 393 LEU A O 1
ATOM 2872 N N . GLY A 1 394 ? -22.097 -5.831 16.140 1.00 85.31 394 GLY A N 1
ATOM 2873 C CA . GLY A 1 394 ? -22.225 -7.275 16.304 1.00 85.31 394 GLY A CA 1
ATOM 2874 C C . GLY A 1 394 ? -21.008 -7.874 17.003 1.00 85.31 394 GLY A C 1
ATOM 2875 O O . GLY A 1 394 ? -21.167 -8.728 17.871 1.00 85.31 394 GLY A O 1
ATOM 2876 N N . ARG A 1 395 ? -19.803 -7.386 16.682 1.00 85.12 395 ARG A N 1
ATOM 2877 C CA . ARG A 1 395 ? -18.571 -7.853 17.319 1.00 85.12 395 ARG A CA 1
ATOM 2878 C C . ARG A 1 395 ? -18.469 -7.429 18.783 1.00 85.12 395 ARG A C 1
ATOM 2880 O O . ARG A 1 395 ? -18.143 -8.252 19.625 1.00 85.12 395 ARG A O 1
ATOM 2887 N N . VAL A 1 396 ? -18.803 -6.178 19.104 1.00 83.94 396 VAL A N 1
ATOM 2888 C CA . VAL A 1 396 ? -18.812 -5.693 20.496 1.00 83.94 396 VAL A CA 1
ATOM 2889 C C . VAL A 1 396 ? -19.878 -6.410 21.331 1.00 83.94 396 VAL A C 1
ATOM 2891 O O . VAL A 1 396 ? -19.604 -6.761 22.476 1.00 83.94 396 VAL A O 1
ATOM 2894 N N . ALA A 1 397 ? -21.067 -6.650 20.767 1.00 81.69 397 ALA A N 1
ATOM 2895 C CA . ALA A 1 397 ? -22.170 -7.305 21.469 1.00 81.69 397 ALA A CA 1
ATOM 2896 C C . ALA A 1 397 ? -21.806 -8.722 21.935 1.00 81.69 397 ALA A C 1
ATOM 2898 O O . ALA A 1 397 ? -22.040 -9.053 23.089 1.00 81.69 397 ALA A O 1
ATOM 2899 N N . LEU A 1 398 ? -21.157 -9.512 21.071 1.00 76.56 398 LEU A N 1
ATOM 2900 C CA . LEU A 1 398 ? -20.761 -10.890 21.385 1.00 76.56 398 LEU A CA 1
ATOM 2901 C C . LEU A 1 398 ? -19.804 -10.999 22.579 1.00 76.56 398 LEU A C 1
ATOM 2903 O O . LEU A 1 398 ? -19.824 -12.001 23.287 1.00 76.56 398 LEU A O 1
ATOM 2907 N N . ASP A 1 399 ? -18.962 -9.986 22.772 1.00 70.94 399 ASP A N 1
ATOM 2908 C CA . ASP A 1 399 ? -17.733 -10.136 23.547 1.00 70.94 399 ASP A CA 1
ATOM 2909 C C . ASP A 1 399 ? -17.646 -9.201 24.770 1.00 70.94 399 ASP A C 1
ATOM 2911 O O . ASP A 1 399 ? -16.870 -9.443 25.698 1.00 70.94 399 ASP A O 1
ATOM 2915 N N . PHE A 1 400 ? -18.419 -8.110 24.787 1.00 66.50 400 PHE A N 1
ATOM 2916 C CA . PHE A 1 400 ? -18.306 -7.050 25.797 1.00 66.50 400 PHE A CA 1
ATOM 2917 C C . PHE A 1 400 ? -19.634 -6.604 26.411 1.00 66.50 400 PHE A C 1
ATOM 2919 O O . PHE A 1 400 ? -19.612 -5.758 27.313 1.00 66.50 400 PHE A O 1
ATOM 2926 N N . ASP A 1 401 ? -20.761 -7.143 25.953 1.00 66.12 401 ASP A N 1
ATOM 2927 C CA . ASP A 1 401 ? -22.085 -6.748 26.416 1.00 66.12 401 ASP A CA 1
ATOM 2928 C C . ASP A 1 401 ? -22.631 -7.705 27.484 1.00 66.12 401 ASP A C 1
ATOM 2930 O O . ASP A 1 401 ? -22.356 -8.902 27.480 1.00 66.12 401 ASP A O 1
ATOM 2934 N N . ASP A 1 402 ? -23.382 -7.158 28.439 1.00 62.72 402 ASP A N 1
ATOM 2935 C CA . ASP A 1 402 ? -24.001 -7.939 29.512 1.00 62.72 402 ASP A CA 1
ATOM 2936 C C . ASP A 1 402 ? -25.444 -8.263 29.096 1.00 62.72 402 ASP A C 1
ATOM 2938 O O . ASP A 1 402 ? -26.329 -7.399 29.144 1.00 62.72 402 ASP A O 1
ATOM 2942 N N . ASP A 1 403 ? -25.674 -9.508 28.662 1.00 57.09 403 ASP A N 1
ATOM 2943 C CA . ASP A 1 403 ? -26.914 -10.022 28.046 1.00 57.09 403 ASP A CA 1
ATOM 2944 C C . ASP A 1 403 ? -28.206 -9.774 28.858 1.00 57.09 403 ASP A C 1
ATOM 2946 O O . ASP A 1 403 ? -29.318 -9.978 28.364 1.00 57.09 403 ASP A O 1
ATOM 2950 N N . GLY A 1 404 ? -28.091 -9.336 30.115 1.00 55.22 404 GLY A N 1
ATOM 2951 C CA . GLY A 1 404 ? -29.209 -9.094 31.023 1.00 55.22 404 GLY A CA 1
ATOM 2952 C C . GLY A 1 404 ? -29.755 -7.660 31.084 1.00 55.22 404 GLY A C 1
ATOM 2953 O O . GLY A 1 404 ? -30.806 -7.468 31.704 1.00 55.22 404 GLY A O 1
ATOM 2954 N N . HIS A 1 405 ? -29.092 -6.648 30.507 1.00 64.06 405 HIS A N 1
ATOM 2955 C CA . HIS A 1 405 ? -29.521 -5.247 30.658 1.00 64.06 405 HIS A CA 1
ATOM 2956 C C . HIS A 1 405 ? -30.435 -4.778 29.503 1.00 64.06 405 HIS A C 1
ATOM 2958 O O . HIS A 1 405 ? -30.111 -4.993 28.343 1.00 64.06 405 HIS A O 1
ATOM 2964 N N . PRO A 1 406 ? -31.566 -4.087 29.755 1.00 58.16 406 PRO A N 1
ATOM 2965 C CA . PRO A 1 406 ? -32.461 -3.611 28.687 1.00 58.16 406 PRO A CA 1
ATOM 2966 C C . PRO A 1 406 ? -31.838 -2.545 27.768 1.00 58.16 406 PRO A C 1
ATOM 2968 O O . PRO A 1 406 ? -32.289 -2.378 26.638 1.00 58.16 406 PRO A O 1
ATOM 2971 N N . ASP A 1 407 ? -30.795 -1.858 28.240 1.00 64.12 407 ASP A N 1
ATOM 2972 C CA . ASP A 1 407 ? -30.003 -0.904 27.446 1.00 64.12 407 ASP A CA 1
ATOM 2973 C C . ASP A 1 407 ? -28.760 -1.541 26.795 1.00 64.12 407 ASP A C 1
ATOM 2975 O O . ASP A 1 407 ? -27.914 -0.820 26.262 1.00 64.12 407 ASP A O 1
ATOM 2979 N N . SER A 1 408 ? -28.637 -2.873 26.845 1.00 75.50 408 SER A N 1
ATOM 2980 C CA . SER A 1 408 ? -27.524 -3.603 26.238 1.00 75.50 408 SER A CA 1
ATOM 2981 C C . SER A 1 408 ? -27.483 -3.391 24.719 1.00 75.50 408 SER A C 1
ATOM 2983 O O . SER A 1 408 ? -28.507 -3.146 24.062 1.00 75.50 408 SER A O 1
ATOM 2985 N N . ILE A 1 409 ? -26.288 -3.468 24.138 1.00 74.56 409 ILE A N 1
ATOM 2986 C CA . ILE A 1 409 ? -26.091 -3.409 22.684 1.00 74.56 409 ILE A CA 1
ATOM 2987 C C . ILE A 1 409 ? -26.901 -4.527 22.012 1.00 74.56 409 ILE A C 1
ATOM 2989 O O . ILE A 1 409 ? -27.553 -4.273 21.001 1.00 74.56 409 ILE A O 1
ATOM 2993 N N . HIS A 1 410 ? -26.965 -5.719 22.607 1.00 75.06 410 HIS A N 1
ATOM 2994 C CA . HIS A 1 410 ? -27.782 -6.844 22.163 1.00 75.06 410 HIS A CA 1
ATOM 2995 C C . HIS A 1 410 ? -29.274 -6.500 22.096 1.00 75.06 410 HIS A C 1
ATOM 2997 O O . HIS A 1 410 ? -29.914 -6.729 21.064 1.00 75.06 410 HIS A O 1
ATOM 3003 N N . ALA A 1 411 ? -29.836 -5.896 23.148 1.00 73.88 411 ALA A N 1
ATOM 3004 C CA . ALA A 1 411 ? -31.238 -5.482 23.171 1.00 73.88 411 ALA A CA 1
ATOM 3005 C C . ALA A 1 411 ? -31.529 -4.393 22.122 1.00 73.88 411 ALA A C 1
ATOM 3007 O O . ALA A 1 411 ? -32.565 -4.410 21.448 1.00 73.88 411 ALA A O 1
ATOM 3008 N N . ARG A 1 412 ? -30.593 -3.459 21.926 1.00 78.12 412 ARG A N 1
ATOM 3009 C CA . ARG A 1 412 ? -30.718 -2.380 20.935 1.00 78.12 412 ARG A CA 1
ATOM 3010 C C . ARG A 1 412 ? -30.566 -2.884 19.497 1.00 78.12 412 ARG A C 1
ATOM 3012 O O . ARG A 1 412 ? -31.333 -2.461 18.634 1.00 78.12 412 ARG A O 1
ATOM 3019 N N . LEU A 1 413 ? -29.660 -3.828 19.241 1.00 78.31 413 LEU A N 1
ATOM 3020 C CA . LEU A 1 413 ? -29.515 -4.503 17.948 1.00 78.31 413 LEU A CA 1
ATOM 3021 C C . LEU A 1 413 ? -30.751 -5.338 17.601 1.00 78.31 413 LEU A C 1
ATOM 3023 O O . LEU A 1 413 ? -31.193 -5.313 16.452 1.00 78.31 413 LEU A O 1
ATOM 3027 N N . ALA A 1 414 ? -31.369 -6.007 18.579 1.00 78.19 414 ALA A N 1
ATOM 3028 C CA . ALA A 1 414 ? -32.625 -6.730 18.365 1.00 78.19 414 ALA A CA 1
ATOM 3029 C C . ALA A 1 414 ? -33.743 -5.798 17.854 1.00 78.19 414 ALA A C 1
ATOM 3031 O O . ALA A 1 414 ? -34.478 -6.151 16.932 1.00 78.19 414 ALA A O 1
ATOM 3032 N N . ASN A 1 415 ? -33.812 -4.561 18.359 1.00 79.38 415 ASN A N 1
ATOM 3033 C CA . ASN A 1 415 ? -34.760 -3.545 17.877 1.00 79.38 415 ASN A CA 1
ATOM 3034 C C . ASN A 1 415 ? -34.462 -3.039 16.448 1.00 79.38 415 ASN A C 1
ATOM 3036 O O . ASN A 1 415 ? -35.337 -2.444 15.805 1.00 79.38 415 ASN A O 1
ATOM 3040 N N . LEU A 1 416 ? -33.244 -3.265 15.946 1.00 79.94 416 LEU A N 1
ATOM 3041 C CA . LEU A 1 416 ? -32.793 -2.927 14.593 1.00 79.94 416 LEU A CA 1
ATOM 3042 C C . LEU A 1 416 ? -32.855 -4.121 13.625 1.00 79.94 416 LEU A C 1
ATOM 3044 O O . LEU A 1 416 ? -32.684 -3.928 12.424 1.00 79.94 416 LEU A O 1
ATOM 3048 N N . GLN A 1 417 ? -33.173 -5.329 14.102 1.00 78.06 417 GLN A N 1
ATOM 3049 C CA . GLN A 1 417 ? -33.239 -6.543 13.282 1.00 78.06 417 GLN A CA 1
ATOM 3050 C C . GLN A 1 417 ? -34.126 -6.412 12.023 1.00 78.06 417 GLN A C 1
ATOM 3052 O O . GLN A 1 417 ? -33.709 -6.900 10.971 1.00 78.06 417 GLN A O 1
ATOM 3057 N N . PRO A 1 418 ? -35.293 -5.727 12.051 1.00 79.00 418 PRO A N 1
ATOM 3058 C CA . PRO A 1 418 ? -36.082 -5.501 10.837 1.00 79.00 418 PRO A CA 1
ATOM 3059 C C . PRO A 1 418 ? -35.330 -4.683 9.778 1.00 79.00 418 PRO A C 1
ATOM 3061 O O . PRO A 1 418 ? -35.409 -4.991 8.595 1.00 79.00 418 PRO A O 1
ATOM 3064 N N . PHE A 1 419 ? -34.550 -3.685 10.204 1.00 79.56 419 PHE A N 1
ATOM 3065 C CA . PHE A 1 419 ? -33.755 -2.849 9.304 1.00 79.56 419 PHE A CA 1
ATOM 3066 C C . PHE A 1 419 ? -32.571 -3.626 8.709 1.00 79.56 419 PHE A C 1
ATOM 3068 O O . PHE A 1 419 ? -32.311 -3.528 7.514 1.00 79.56 419 PHE A O 1
ATOM 3075 N N . VAL A 1 420 ? -31.915 -4.480 9.504 1.00 77.38 420 VAL A N 1
ATOM 3076 C CA . VAL A 1 420 ? -30.880 -5.407 9.009 1.00 77.38 420 VAL A CA 1
ATOM 3077 C C . VAL A 1 420 ? -31.456 -6.373 7.970 1.00 77.38 420 VAL A C 1
ATOM 3079 O O . VAL A 1 420 ? -30.829 -6.622 6.943 1.00 77.38 420 VAL A O 1
ATOM 3082 N N . ALA A 1 421 ? -32.654 -6.915 8.215 1.00 76.00 421 ALA A N 1
ATOM 3083 C CA . ALA A 1 421 ? -33.320 -7.818 7.281 1.00 76.00 421 ALA A CA 1
ATOM 3084 C C . ALA A 1 421 ? -33.652 -7.127 5.947 1.00 76.00 421 ALA A C 1
ATOM 3086 O O . ALA A 1 421 ? -33.436 -7.724 4.892 1.00 76.00 421 ALA A O 1
ATOM 3087 N N . ASP A 1 422 ? -34.108 -5.872 5.987 1.00 77.75 422 ASP A N 1
ATOM 3088 C CA . ASP A 1 422 ? -34.349 -5.060 4.790 1.00 77.75 422 ASP A CA 1
ATOM 3089 C C . ASP A 1 422 ? -33.052 -4.778 4.018 1.00 77.75 422 ASP A C 1
ATOM 3091 O O . ASP A 1 422 ? -33.025 -4.902 2.792 1.00 77.75 422 ASP A O 1
ATOM 3095 N N . LEU A 1 423 ? -31.961 -4.463 4.720 1.00 74.56 423 LEU A N 1
ATOM 3096 C CA . LEU A 1 423 ? -30.652 -4.202 4.118 1.00 74.56 423 LEU A CA 1
ATOM 3097 C C . LEU A 1 423 ? -30.091 -5.463 3.430 1.00 74.56 423 LEU A C 1
ATOM 3099 O O . LEU A 1 423 ? -29.715 -5.423 2.261 1.00 74.56 423 LEU A O 1
ATOM 3103 N N . MET A 1 424 ? -30.175 -6.620 4.092 1.00 74.19 424 MET A N 1
ATOM 3104 C CA . MET A 1 424 ? -29.810 -7.926 3.521 1.00 74.19 424 MET A CA 1
ATOM 3105 C C . MET A 1 424 ? -30.720 -8.349 2.354 1.00 74.19 424 MET A C 1
ATOM 3107 O O . MET A 1 424 ? -30.295 -9.075 1.455 1.00 74.19 424 MET A O 1
ATOM 3111 N N . ALA A 1 425 ? -31.992 -7.938 2.358 1.00 74.50 425 ALA A N 1
ATOM 3112 C CA . ALA A 1 425 ? -32.915 -8.203 1.258 1.00 74.50 425 ALA A CA 1
ATOM 3113 C C . ALA A 1 425 ? -32.603 -7.344 0.023 1.00 74.50 425 ALA A C 1
ATOM 3115 O O . ALA A 1 425 ? -32.804 -7.818 -1.097 1.00 74.50 425 ALA A O 1
ATOM 3116 N N . ARG A 1 426 ? -32.095 -6.118 0.211 1.00 69.25 426 ARG A N 1
ATOM 3117 C CA . ARG A 1 426 ? -31.601 -5.256 -0.876 1.00 69.25 426 ARG A CA 1
ATOM 3118 C C . ARG A 1 426 ? -30.369 -5.861 -1.554 1.00 69.25 426 ARG A C 1
ATOM 3120 O O . ARG A 1 426 ? -30.353 -5.906 -2.776 1.00 69.25 426 ARG A O 1
ATOM 3127 N N . ASP A 1 427 ? -29.447 -6.454 -0.794 1.00 63.25 427 ASP A N 1
ATOM 3128 C CA . ASP A 1 427 ? -28.257 -7.144 -1.338 1.00 63.25 427 ASP A CA 1
ATOM 3129 C C . ASP A 1 427 ? -28.593 -8.392 -2.174 1.00 63.25 427 ASP A C 1
ATOM 3131 O O . ASP A 1 427 ? -27.827 -8.810 -3.038 1.00 63.25 427 ASP A O 1
ATOM 3135 N N . ARG A 1 428 ? -29.751 -9.014 -1.922 1.00 54.41 428 ARG A N 1
ATOM 3136 C CA . ARG A 1 428 ? -30.230 -10.186 -2.675 1.00 54.41 428 ARG A CA 1
ATOM 3137 C C . ARG A 1 428 ? -31.034 -9.825 -3.916 1.00 54.41 428 ARG A C 1
ATOM 3139 O O . ARG A 1 428 ? -31.342 -10.721 -4.705 1.00 54.41 428 ARG A O 1
ATOM 3146 N N . ARG A 1 429 ? -31.429 -8.560 -4.082 1.00 49.12 429 ARG A N 1
ATOM 3147 C CA . ARG A 1 429 ? -32.039 -8.123 -5.335 1.00 49.12 429 ARG A CA 1
ATOM 3148 C C . ARG A 1 429 ? -30.908 -7.960 -6.346 1.00 49.12 429 ARG A C 1
ATOM 3150 O O . ARG A 1 429 ? -29.982 -7.207 -6.062 1.00 49.12 429 ARG A O 1
ATOM 3157 N N . PRO A 1 430 ? -30.959 -8.632 -7.508 1.00 42.56 430 PRO A N 1
ATOM 3158 C CA . PRO A 1 430 ? -30.061 -8.273 -8.592 1.00 42.56 430 PRO A CA 1
ATOM 3159 C C . PRO A 1 430 ? -30.288 -6.786 -8.873 1.00 42.56 430 PRO A C 1
ATOM 3161 O O . PRO A 1 430 ? -31.435 -6.358 -9.026 1.00 42.56 430 PRO A O 1
ATOM 3164 N N . 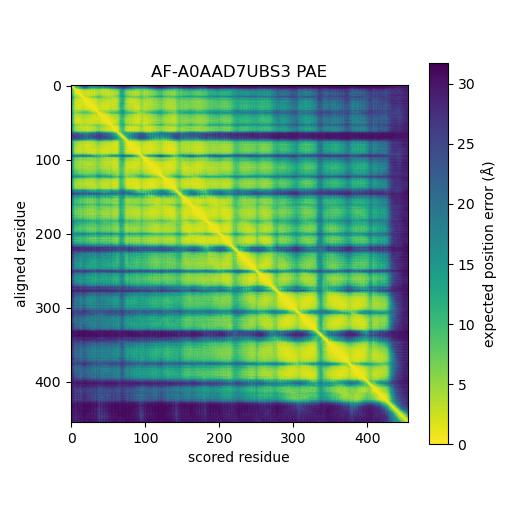THR A 1 431 ? -29.217 -5.999 -8.843 1.00 42.44 431 THR A N 1
ATOM 3165 C CA . THR A 1 431 ? -29.220 -4.589 -9.225 1.00 42.44 431 THR A CA 1
ATOM 3166 C C . THR A 1 431 ? -29.818 -4.479 -10.619 1.00 42.44 431 THR A C 1
ATOM 3168 O O . THR A 1 431 ? -29.176 -4.787 -11.614 1.00 42.44 431 THR A O 1
ATOM 3171 N N . GLN A 1 432 ? -31.081 -4.074 -10.694 1.00 37.94 432 GLN A N 1
ATOM 3172 C CA . GLN A 1 432 ? -31.808 -3.884 -11.945 1.00 37.94 432 GLN A CA 1
ATOM 3173 C C . GLN A 1 432 ? -31.502 -2.493 -12.537 1.00 37.94 432 GLN A C 1
ATOM 3175 O O . GLN A 1 432 ? -32.396 -1.829 -13.043 1.00 37.94 432 GLN A O 1
ATOM 3180 N N . ASP A 1 433 ? -30.234 -2.080 -12.428 1.00 35.34 433 ASP A N 1
ATOM 3181 C CA . ASP A 1 433 ? -29.655 -0.815 -12.906 1.00 35.34 433 ASP A CA 1
ATOM 3182 C C . ASP A 1 433 ? -28.423 -1.063 -13.809 1.00 35.34 433 ASP A C 1
ATOM 3184 O O . ASP A 1 433 ? -27.594 -0.180 -14.023 1.00 35.34 433 ASP A O 1
ATOM 3188 N N . ASP A 1 434 ? -28.322 -2.257 -14.407 1.00 38.03 434 ASP A N 1
ATOM 3189 C CA . ASP A 1 434 ? -27.311 -2.586 -15.429 1.00 38.03 434 ASP A CA 1
ATOM 3190 C C . ASP A 1 434 ? -27.600 -1.975 -16.823 1.00 38.03 434 ASP A C 1
ATOM 3192 O O . ASP A 1 434 ? -26.898 -2.273 -17.787 1.00 38.03 434 ASP A O 1
ATOM 3196 N N . ASP A 1 435 ? -28.566 -1.057 -16.952 1.00 34.56 435 ASP A N 1
ATOM 3197 C CA . ASP A 1 435 ? -28.850 -0.339 -18.211 1.00 34.56 435 ASP A CA 1
ATOM 3198 C C . ASP A 1 435 ? -28.153 1.037 -18.325 1.00 34.56 435 ASP A C 1
ATOM 3200 O O . ASP A 1 435 ? -28.499 1.865 -19.173 1.00 34.56 435 ASP A O 1
ATOM 3204 N N . VAL A 1 436 ? -27.098 1.277 -17.536 1.00 32.28 436 VAL A N 1
ATOM 3205 C CA . VAL A 1 436 ? -26.079 2.289 -17.865 1.00 32.28 436 VAL A CA 1
ATOM 3206 C C . VAL A 1 436 ? -24.784 1.555 -18.221 1.00 32.28 436 VAL A C 1
ATOM 3208 O O . VAL A 1 436 ? -24.200 0.902 -17.358 1.00 32.28 436 VAL A O 1
ATOM 3211 N N . PRO A 1 437 ? -24.297 1.634 -19.472 1.00 30.20 437 PRO A N 1
ATOM 3212 C CA . PRO A 1 437 ? -23.239 0.757 -19.946 1.00 30.20 437 PRO A CA 1
ATOM 3213 C C . PRO A 1 437 ? -21.914 1.084 -19.250 1.00 30.20 437 PRO A C 1
ATOM 3215 O O . PRO A 1 437 ? -21.198 2.011 -19.631 1.00 30.20 437 PRO A O 1
ATOM 3218 N N . ARG A 1 438 ? -21.538 0.270 -18.260 1.00 30.97 438 ARG A N 1
ATOM 3219 C CA . ARG A 1 438 ? -20.133 0.080 -17.897 1.00 30.97 438 ARG A CA 1
ATOM 3220 C C . ARG A 1 438 ? -19.517 -0.831 -18.952 1.00 30.97 438 ARG A C 1
ATOM 3222 O O . ARG A 1 438 ? -19.655 -2.048 -18.928 1.00 30.97 438 ARG A O 1
ATOM 3229 N N . SER A 1 439 ? -18.891 -0.185 -19.929 1.00 34.28 439 SER A N 1
ATOM 3230 C CA . SER A 1 439 ? -18.085 -0.796 -20.981 1.00 34.28 439 SER A CA 1
ATOM 3231 C C . SER A 1 439 ? -17.051 -1.763 -20.396 1.00 34.28 439 SER A C 1
ATOM 3233 O O . SER A 1 439 ? -15.976 -1.350 -19.971 1.00 34.28 439 SER A O 1
ATOM 3235 N N . THR A 1 440 ? -17.358 -3.054 -20.462 1.00 26.28 440 THR A N 1
ATOM 3236 C CA . THR A 1 440 ? -16.375 -4.139 -20.409 1.00 26.28 440 THR A CA 1
ATOM 3237 C C . THR A 1 440 ? -16.863 -5.244 -21.336 1.00 26.28 440 THR A C 1
ATOM 3239 O O . THR A 1 440 ? -17.506 -6.204 -20.927 1.00 26.28 440 THR A O 1
ATOM 3242 N N . THR A 1 441 ? -16.595 -5.092 -22.631 1.00 27.45 441 THR A N 1
ATOM 3243 C CA . THR A 1 441 ? -16.657 -6.203 -23.581 1.00 27.45 441 THR A CA 1
ATOM 3244 C C . THR A 1 441 ? -15.483 -7.138 -23.315 1.00 27.45 441 THR A C 1
ATOM 3246 O O . THR A 1 441 ? -14.401 -6.954 -23.869 1.00 27.45 441 THR A O 1
ATOM 3249 N N . VAL A 1 442 ? -15.703 -8.162 -22.494 1.00 28.84 442 VAL A N 1
ATOM 3250 C CA . VAL A 1 442 ? -15.017 -9.443 -22.678 1.00 28.84 442 VAL A CA 1
ATOM 3251 C C . VAL A 1 442 ? -15.843 -10.194 -23.714 1.00 28.84 442 VAL A C 1
ATOM 3253 O O . VAL A 1 442 ? -16.983 -10.568 -23.459 1.00 28.84 442 VAL A O 1
ATOM 3256 N N . ARG A 1 443 ? -15.296 -10.327 -24.925 1.00 29.23 443 ARG A N 1
ATOM 3257 C CA . ARG A 1 443 ? -15.858 -11.195 -25.962 1.00 29.23 443 ARG A CA 1
ATOM 3258 C C . ARG A 1 443 ? -15.759 -12.637 -25.476 1.00 29.23 443 ARG A C 1
ATOM 3260 O O . ARG A 1 443 ? -14.651 -13.154 -25.338 1.00 29.23 443 ARG A O 1
ATOM 3267 N N . GLU A 1 444 ? -16.903 -13.268 -25.248 1.00 28.16 444 GLU A N 1
ATOM 3268 C CA . GLU A 1 444 ? -16.998 -14.721 -25.292 1.00 28.16 444 GLU A CA 1
ATOM 3269 C C . GLU A 1 444 ? -16.586 -15.205 -26.686 1.00 28.16 444 GLU A C 1
ATOM 3271 O O . GLU A 1 444 ? -16.886 -14.600 -27.718 1.00 28.16 444 GLU A O 1
ATOM 3276 N N . ILE A 1 445 ? -15.791 -16.266 -26.673 1.00 31.28 445 ILE A N 1
ATOM 3277 C CA . ILE A 1 445 ? -15.296 -16.978 -27.838 1.00 31.28 445 ILE A CA 1
ATOM 3278 C C . ILE A 1 445 ? -16.428 -17.904 -28.281 1.00 31.28 445 ILE A C 1
ATOM 3280 O O . ILE A 1 445 ? -16.685 -18.905 -27.615 1.00 31.28 445 ILE A O 1
ATOM 3284 N N . ASP A 1 446 ? -17.079 -17.585 -29.399 1.00 30.28 446 ASP A N 1
ATOM 3285 C CA . ASP A 1 446 ? -17.969 -18.524 -30.082 1.00 30.28 446 ASP A CA 1
ATOM 3286 C C . ASP A 1 446 ? -17.128 -19.660 -30.681 1.00 30.28 446 ASP A C 1
ATOM 3288 O O . ASP A 1 446 ? -16.346 -19.468 -31.620 1.00 30.28 446 ASP A O 1
ATOM 3292 N N . LEU A 1 447 ? -17.274 -20.859 -30.118 1.00 32.09 447 LEU A N 1
ATOM 3293 C CA . LEU A 1 447 ? -16.896 -22.101 -30.784 1.00 32.09 447 LEU A CA 1
ATOM 3294 C C . LEU A 1 447 ? -17.999 -22.456 -31.796 1.00 32.09 447 LEU A C 1
ATOM 3296 O O . LEU A 1 447 ? -19.177 -22.346 -31.459 1.00 32.09 447 LEU A O 1
ATOM 3300 N N . PRO A 1 448 ? -17.656 -22.882 -33.024 1.00 33.25 448 PRO A N 1
ATOM 3301 C CA . PRO A 1 448 ? -18.656 -23.308 -33.988 1.00 33.25 448 PRO A CA 1
ATOM 3302 C C . PRO A 1 448 ? -19.181 -24.690 -33.598 1.00 33.25 448 PRO A C 1
ATOM 3304 O O . PRO A 1 448 ? -18.478 -25.688 -33.770 1.00 33.25 448 PRO A O 1
ATOM 3307 N N . ASP A 1 449 ? -20.418 -24.744 -33.111 1.00 33.88 449 ASP A N 1
ATOM 3308 C CA . ASP A 1 449 ? -21.183 -25.984 -33.122 1.00 33.88 449 ASP A CA 1
ATOM 3309 C C . ASP A 1 449 ? -21.620 -26.266 -34.563 1.00 33.88 449 ASP A C 1
ATOM 3311 O O . ASP A 1 449 ? -22.356 -25.514 -35.207 1.00 33.88 449 ASP A O 1
ATOM 3315 N N . SER A 1 450 ? -21.073 -27.363 -35.072 1.00 42.34 450 SER A N 1
ATOM 3316 C CA . SER A 1 450 ? -21.671 -28.192 -36.102 1.00 42.34 450 SER A CA 1
ATOM 3317 C C . SER A 1 450 ? -23.131 -28.485 -35.765 1.00 42.34 450 SER A C 1
ATOM 3319 O O . SER A 1 450 ? -23.405 -28.927 -34.654 1.00 42.34 450 SER A O 1
ATOM 3321 N N . ASP A 1 451 ? -24.035 -28.298 -36.722 1.00 35.19 451 ASP A N 1
ATOM 3322 C CA . ASP A 1 451 ? -24.799 -29.423 -37.260 1.00 35.19 451 ASP A CA 1
ATOM 3323 C C . ASP A 1 451 ? -25.528 -29.036 -38.552 1.00 35.19 451 ASP A C 1
ATOM 3325 O O . ASP A 1 451 ? -25.941 -27.896 -38.776 1.00 35.19 451 ASP A O 1
ATOM 3329 N N . ASP A 1 452 ? -25.581 -30.040 -39.417 1.00 44.12 452 ASP A N 1
ATOM 3330 C CA . ASP A 1 452 ? -26.285 -30.135 -40.683 1.00 44.12 452 ASP A CA 1
ATOM 3331 C C . ASP A 1 452 ? -27.780 -29.762 -40.578 1.00 44.12 452 ASP A C 1
ATOM 3333 O O . ASP A 1 452 ? -28.419 -30.023 -39.562 1.00 44.12 452 ASP A O 1
ATOM 3337 N N . GLU A 1 453 ? -28.352 -29.200 -41.651 1.00 40.88 453 GLU A N 1
ATOM 3338 C CA . GLU A 1 453 ? -29.413 -29.836 -42.466 1.00 40.88 453 GLU A CA 1
ATOM 3339 C C . GLU A 1 453 ? -30.057 -28.833 -43.460 1.00 40.88 453 GLU A C 1
ATOM 3341 O O . GLU A 1 453 ? -30.525 -27.758 -43.092 1.00 40.88 453 GLU A O 1
ATOM 3346 N N . ASP A 1 454 ? -30.063 -29.250 -44.733 1.00 43.50 454 ASP A N 1
ATOM 3347 C CA . ASP A 1 454 ? -31.071 -29.030 -45.786 1.00 43.50 454 ASP A CA 1
ATOM 3348 C C . ASP A 1 454 ? -31.458 -27.610 -46.272 1.00 43.50 454 ASP A C 1
ATOM 3350 O O . ASP A 1 454 ? -32.356 -26.962 -45.738 1.00 43.50 454 ASP A O 1
ATOM 3354 N N . GLU A 1 455 ? -30.881 -27.198 -47.416 1.00 38.91 455 GLU A N 1
ATOM 3355 C CA . GLU A 1 455 ? -31.570 -27.106 -48.735 1.00 38.91 455 GLU A CA 1
ATOM 3356 C C . GLU A 1 455 ? -30.591 -26.884 -49.907 1.00 38.91 455 GLU A C 1
ATOM 3358 O O . GLU A 1 455 ? -29.697 -26.009 -49.807 1.00 38.91 455 GLU A O 1
#